Protein AF-0000000083112635 (afdb_homodimer)

Sequence (462 aa):
VWRSMRDAGSCRDILAALVVLAGLAACGSGNEIIEGPKNVTVLKGSEAHFNCTISRGWKLIMWALKGTVVLSITPTEPIITNNRFTSASYEEGGNFISEMIIHDVQLNDTGQIKCSLQNSDRDGSAFLSVQVMGQLFIPEGSLVVMEDKPCNVTCRALGWTPLPRLSWEIGVPVSHSSYYSVLEPEDLQSAVSVLALTPQGNGTVTCVAEMKGLHVHESVTVNLTVVQPPLVWRSMRDAGSCRDILAALVVLAGLAACGSGNEIIEGPKNVTVLKGSEAHFNCTISRGWKLIMWALKGTVVLSITPTEPIITNNRFTSASYEEGGNFISEMIIHDVQLNDTGQIKCSLQNSDRDGSAFLSVQVMGQLFIPEGSLVVMEDKPCNVTCRALGWTPLPRLSWEIGVPVSHSSYYSVLEPEDLQSAVSVLALTPQGNGTVTCVAEMKGLHVHESVTVNLTVVQPPL

Nearest PDB structures (foldseek):
  4hh8-assembly1_A  TM=6.388E-01  e=1.814E-10  Bos taurus
  4f80-assembly1_A-2  TM=5.521E-01  e=1.653E-11  Homo sapiens
  4f9l-assembly1_B  TM=5.528E-01  e=4.171E-11  Homo sapiens
  2edn-assembly1_A  TM=7.024E-01  e=5.332E-06  Homo sapiens
  4uid-assembly1_A  TM=3.226E-01  e=3.932E-04  Geobacillus stearothermophilus

Secondary structure (DSSP, 8-state):
------TT------------------------EEE----EEEETTS-EEEEEEE-TT---EEEEETTEEEEEE-SS-EEESSTTEEEEEEEETTEEEEEEEE-S--GGG-EEEEEEETT-S-EEEEEEEEEB--EEE-TTSEEEEETTS-EEEEEEEES-BSPPEEEEEEES-EEEEEEEEEE-TT-TTEEEEEEEEEE-S-EEEEEEEE-TTSS-EEEEEEEEEEEPPP-/--------------------------------EEE----EEEETTS-EEEEEEE-TT---EEEEETTEEEEEE-SS-EEESSTTEEEEEEEETTEEEEEEEE-S--GGG-EEEEEEETT-S-EEEEEEEEEB--EEE-SSSEEEEETTS-EEEEEEEES-BSPPEEEEEEES-EEEEEEEEEE-TT-TTEEEEEEEEEE-S-EEEEEEEE-TTSS-EEEEEEEEEEEPPP-

Solvent-accessible surface area (backbone atoms only — not comparable to full-atom values): 25754 Å² total; per-residue (Å²): 135,88,88,66,87,77,75,74,68,87,77,82,79,75,74,74,73,72,70,71,72,68,74,69,62,76,67,65,83,60,44,44,76,75,41,52,32,60,68,43,76,41,51,53,57,37,67,46,74,37,45,33,32,28,42,60,83,58,66,37,40,39,33,22,53,69,83,23,35,47,36,35,37,40,87,86,49,71,50,71,82,42,90,46,42,44,76,50,75,48,78,56,98,78,25,37,32,46,30,43,36,34,46,60,35,44,65,86,63,44,36,43,34,35,43,36,36,60,71,32,88,61,68,23,57,29,39,38,42,46,30,38,84,49,47,71,46,48,86,68,64,58,43,79,43,47,46,75,36,78,46,76,47,57,36,36,37,41,62,21,36,70,70,54,53,76,48,76,48,76,57,37,52,56,85,47,74,52,70,52,73,45,73,36,89,90,36,89,34,26,35,37,33,42,36,39,33,21,34,68,39,59,36,36,42,30,42,36,36,34,45,83,96,44,98,52,72,49,73,45,72,33,47,36,43,53,40,76,68,83,130,130,91,79,71,84,69,75,73,70,84,83,74,80,76,75,72,75,71,69,70,75,68,75,69,60,76,66,66,82,60,44,45,76,74,40,51,31,58,68,44,77,41,51,53,57,36,68,47,74,35,46,34,32,27,41,60,82,58,66,37,40,39,33,22,53,70,83,22,34,48,37,36,36,41,87,86,49,72,51,72,83,43,91,46,41,45,77,50,74,48,78,56,98,79,25,38,32,46,28,43,36,35,46,60,35,43,64,84,62,44,36,43,34,35,42,37,37,62,72,32,88,62,68,25,57,28,41,39,42,46,28,38,84,50,48,71,47,47,86,64,68,61,42,80,44,47,46,76,35,78,45,76,47,56,38,38,38,40,60,20,35,70,70,54,54,75,48,74,49,77,55,38,51,57,84,47,75,50,71,51,74,46,74,35,90,92,36,89,33,26,35,37,34,42,35,38,34,22,35,70,40,57,35,36,41,30,42,36,36,35,45,84,96,44,100,49,72,49,72,47,73,33,46,37,43,53,40,76,68,84,128

pLDDT: mean 86.08, std 21.65, range [20.84, 98.81]

Structure (mmCIF, N/CA/C/O backbone):
data_AF-0000000083112635-model_v1
#
loop_
_entity.id
_entity.type
_entity.pdbx_description
1 polymer 'Immunoglobulin superfamily member 5'
#
loop_
_atom_site.group_PDB
_atom_site.id
_atom_site.type_symbol
_atom_site.label_atom_id
_atom_site.label_alt_id
_atom_site.label_comp_id
_atom_site.label_asym_id
_atom_site.label_entity_id
_atom_site.label_seq_id
_atom_site.pdbx_PDB_ins_code
_atom_site.Cartn_x
_atom_site.Cartn_y
_atom_site.Cartn_z
_atom_site.occupancy
_atom_site.B_iso_or_equiv
_atom_site.auth_seq_id
_atom_site.auth_comp_id
_atom_site.auth_asym_id
_atom_site.auth_atom_id
_atom_site.pdbx_PDB_model_num
ATOM 1 N N . VAL A 1 1 ? 33.344 15.242 80.375 1 21.53 1 VAL A N 1
ATOM 2 C CA . VAL A 1 1 ? 32.812 16.219 79.438 1 21.53 1 VAL A CA 1
ATOM 3 C C . VAL A 1 1 ? 31.734 15.562 78.562 1 21.53 1 VAL A C 1
ATOM 5 O O . VAL A 1 1 ? 31.875 14.391 78.188 1 21.53 1 VAL A O 1
ATOM 8 N N . TRP A 1 2 ? 30.609 16.266 78.062 1 21.22 2 TRP A N 1
ATOM 9 C CA . TRP A 1 2 ? 29.219 16.031 77.688 1 21.22 2 TRP A CA 1
ATOM 10 C C . TRP A 1 2 ? 29.125 15.141 76.5 1 21.22 2 TRP A C 1
ATOM 12 O O . TRP A 1 2 ? 30.031 15.148 75.625 1 21.22 2 TRP A O 1
ATOM 22 N N . ARG A 1 3 ? 28.25 14.039 76.562 1 25.81 3 ARG A N 1
ATOM 23 C CA . ARG A 1 3 ? 27.531 12.898 76 1 25.81 3 ARG A CA 1
ATOM 24 C C . ARG A 1 3 ? 26.875 13.25 74.688 1 25.81 3 ARG A C 1
ATOM 26 O O . ARG A 1 3 ? 26.062 12.484 74.125 1 25.81 3 ARG A O 1
ATOM 33 N N . SER A 1 4 ? 27.016 14.695 74.438 1 23 4 SER A N 1
ATOM 34 C CA . SER A 1 4 ? 25.891 15.219 73.688 1 23 4 SER A CA 1
ATOM 35 C C . SER A 1 4 ? 25.688 14.453 72.375 1 23 4 SER A C 1
ATOM 37 O O . SER A 1 4 ? 24.609 13.875 72.125 1 23 4 SER A O 1
ATOM 39 N N . MET A 1 5 ? 25.703 15.188 71.188 1 24.69 5 MET A N 1
ATOM 40 C CA . MET A 1 5 ? 24.734 15.445 70.062 1 24.69 5 MET A CA 1
ATOM 41 C C . MET A 1 5 ? 24.938 14.477 68.938 1 24.69 5 MET A C 1
ATOM 43 O O . MET A 1 5 ? 25.938 14.578 68.188 1 24.69 5 MET A O 1
ATOM 47 N N . ARG A 1 6 ? 24.641 13.156 69.188 1 28.77 6 ARG A N 1
ATOM 48 C CA . ARG A 1 6 ? 24.766 11.938 68.375 1 28.77 6 ARG A CA 1
ATOM 49 C C . ARG A 1 6 ? 24.203 12.141 67 1 28.77 6 ARG A C 1
ATOM 51 O O . ARG A 1 6 ? 24.172 11.203 66.188 1 28.77 6 ARG A O 1
ATOM 58 N N . ASP A 1 7 ? 23.141 13.102 66.875 1 27.47 7 ASP A N 1
ATOM 59 C CA . ASP A 1 7 ? 21.984 12.797 66.062 1 27.47 7 ASP A CA 1
ATOM 60 C C . ASP A 1 7 ? 22.344 12.883 64.562 1 27.47 7 ASP A C 1
ATOM 62 O O . ASP A 1 7 ? 21.469 12.906 63.719 1 27.47 7 ASP A O 1
ATOM 66 N N . ALA A 1 8 ? 23.516 13.383 64.188 1 29.8 8 ALA A N 1
ATOM 67 C CA . ALA A 1 8 ? 23.547 14.047 62.906 1 29.8 8 ALA A CA 1
ATOM 68 C C . ALA A 1 8 ? 23.344 13.039 61.781 1 29.8 8 ALA A C 1
ATOM 70 O O . ALA A 1 8 ? 23.5 13.375 60.594 1 29.8 8 ALA A O 1
ATOM 71 N N . GLY A 1 9 ? 23.484 11.75 62.062 1 26.45 9 GLY A N 1
ATOM 72 C CA . GLY A 1 9 ? 24.094 11.039 60.938 1 26.45 9 GLY A CA 1
ATOM 73 C C . GLY A 1 9 ? 23.297 11.141 59.656 1 26.45 9 GLY A C 1
ATOM 74 O O . GLY A 1 9 ? 23.844 11.414 58.594 1 26.45 9 GLY A O 1
ATOM 75 N N . SER A 1 10 ? 22.125 10.328 59.625 1 28.14 10 SER A N 1
ATOM 76 C CA . SER A 1 10 ? 21.719 9.453 58.531 1 28.14 10 SER A CA 1
ATOM 77 C C . SER A 1 10 ? 20.984 10.227 57.438 1 28.14 10 SER A C 1
ATOM 79 O O . SER A 1 10 ? 19.859 10.68 57.656 1 28.14 10 SER A O 1
ATOM 81 N N . CYS A 1 11 ? 21.547 11.258 56.812 1 30.17 11 CYS A N 1
ATOM 82 C CA . CYS A 1 11 ? 21.047 11.992 55.656 1 30.17 11 CYS A CA 1
ATOM 83 C C . CYS A 1 11 ? 20.328 11.062 54.688 1 30.17 11 CYS A C 1
ATOM 85 O O . CYS A 1 11 ? 20.688 9.883 54.562 1 30.17 11 CYS A O 1
ATOM 87 N N . ARG A 1 12 ? 19.109 11.586 53.969 1 28.84 12 ARG A N 1
ATOM 88 C CA . ARG A 1 12 ? 17.906 11.484 53.156 1 28.84 12 ARG A CA 1
ATOM 89 C C . ARG A 1 12 ? 18.234 10.969 51.75 1 28.84 12 ARG A C 1
ATOM 91 O O . ARG A 1 12 ? 18.875 11.672 50.938 1 28.84 12 ARG A O 1
ATOM 98 N N . ASP A 1 13 ? 18.875 9.797 51.562 1 28.75 13 ASP A N 1
ATOM 99 C CA . ASP A 1 13 ? 18.953 9.062 50.312 1 28.75 13 ASP A CA 1
ATOM 100 C C . ASP A 1 13 ? 17.625 9.102 49.562 1 28.75 13 ASP A C 1
ATOM 102 O O . ASP A 1 13 ? 16.641 8.508 50 1 28.75 13 ASP A O 1
ATOM 106 N N . ILE A 1 14 ? 17.172 10.32 49.125 1 29.95 14 ILE A N 1
ATOM 107 C CA . ILE A 1 14 ? 16.016 10.539 48.25 1 29.95 14 ILE A CA 1
ATOM 108 C C . ILE A 1 14 ? 16.016 9.547 47.094 1 29.95 14 ILE A C 1
ATOM 110 O O . ILE A 1 14 ? 16.906 9.57 46.25 1 29.95 14 ILE A O 1
ATOM 114 N N . LEU A 1 15 ? 15.867 8.266 47.344 1 29.06 15 LEU A N 1
ATOM 115 C CA . LEU A 1 15 ? 15.539 7.273 46.344 1 29.06 15 LEU A CA 1
ATOM 116 C C . LEU A 1 15 ? 14.508 7.824 45.344 1 29.06 15 LEU A C 1
ATOM 118 O O . LEU A 1 15 ? 13.383 8.148 45.75 1 29.06 15 LEU A O 1
ATOM 122 N N . ALA A 1 16 ? 14.961 8.672 44.312 1 27.81 16 ALA A N 1
ATOM 123 C CA . ALA A 1 16 ? 14.219 9.109 43.125 1 27.81 16 ALA A CA 1
ATOM 124 C C . ALA A 1 16 ? 13.422 7.957 42.531 1 27.81 16 ALA A C 1
ATOM 126 O O . ALA A 1 16 ? 13.992 6.953 42.094 1 27.81 16 ALA A O 1
ATOM 127 N N . ALA A 1 17 ? 12.297 7.562 43.125 1 31.97 17 ALA A N 1
ATOM 128 C CA . ALA A 1 17 ? 11.305 6.73 42.438 1 31.97 17 ALA A CA 1
ATOM 129 C C . ALA A 1 17 ? 11.117 7.188 41 1 31.97 17 ALA A C 1
ATOM 131 O O . ALA A 1 17 ? 10.594 8.273 40.75 1 31.97 17 ALA A O 1
ATOM 132 N N . LEU A 1 18 ? 12.18 7.082 40.188 1 31.97 18 LEU A N 1
ATOM 133 C CA . LEU A 1 18 ? 11.914 7.25 38.781 1 31.97 18 LEU A CA 1
ATOM 134 C C . LEU A 1 18 ? 10.594 6.582 38.375 1 31.97 18 LEU A C 1
ATOM 136 O O . LEU A 1 18 ? 10.461 5.359 38.469 1 31.97 18 LEU A O 1
ATOM 140 N N . VAL A 1 19 ? 9.5 7.191 38.844 1 31.94 19 VAL A N 1
ATOM 141 C CA . VAL A 1 19 ? 8.219 6.828 38.25 1 31.94 19 VAL A CA 1
ATOM 142 C C . VAL A 1 19 ? 8.398 6.625 36.75 1 31.94 19 VAL A C 1
ATOM 144 O O . VAL A 1 19 ? 8.859 7.523 36.031 1 31.94 19 VAL A O 1
ATOM 147 N N . VAL A 1 20 ? 8.977 5.512 36.344 1 33.69 20 VAL A N 1
ATOM 148 C CA . VAL A 1 20 ? 8.805 5.055 35 1 33.69 20 VAL A CA 1
ATOM 149 C C . VAL A 1 20 ? 7.438 5.477 34.469 1 33.69 20 VAL A C 1
ATOM 151 O O . VAL A 1 20 ? 6.406 5.043 35 1 33.69 20 VAL A O 1
ATOM 154 N N . LEU A 1 21 ? 7.238 6.758 34.219 1 31.56 21 LEU A N 1
ATOM 155 C CA . LEU A 1 21 ? 6.09 7.078 33.375 1 31.56 21 LEU A CA 1
ATOM 156 C C . LEU A 1 21 ? 5.914 6.035 32.281 1 31.56 21 LEU A C 1
ATOM 158 O O . LEU A 1 21 ? 6.785 5.883 31.422 1 31.56 21 LEU A O 1
ATOM 162 N N . ALA A 1 22 ? 5.426 4.863 32.688 1 32.94 22 ALA A N 1
ATOM 163 C CA . ALA A 1 22 ? 4.855 3.963 31.688 1 32.94 22 ALA A CA 1
ATOM 164 C C . ALA A 1 22 ? 4.18 4.746 30.562 1 32.94 22 ALA A C 1
ATOM 166 O O . ALA A 1 22 ? 3.285 5.559 30.828 1 32.94 22 ALA A O 1
ATOM 167 N N . GLY A 1 23 ? 4.984 5.273 29.688 1 32.69 23 GLY A N 1
ATOM 168 C CA . GLY A 1 23 ? 4.336 5.594 28.438 1 32.69 23 GLY A CA 1
ATOM 169 C C . GLY A 1 23 ? 3.154 4.695 28.125 1 32.69 23 GLY A C 1
ATOM 170 O O . GLY A 1 23 ? 3.328 3.576 27.641 1 32.69 23 GLY A O 1
ATOM 171 N N . LEU A 1 24 ? 2.18 4.68 28.984 1 31.66 24 LEU A N 1
ATOM 172 C CA . LEU A 1 24 ? 0.914 4.137 28.5 1 31.66 24 LEU A CA 1
ATOM 173 C C . LEU A 1 24 ? 0.637 4.594 27.078 1 31.66 24 LEU A C 1
ATOM 175 O O . LEU A 1 24 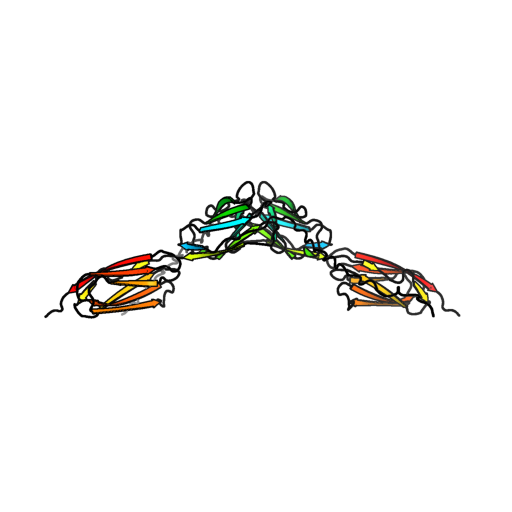? 0.185 5.719 26.859 1 31.66 24 LEU A O 1
ATOM 179 N N . ALA A 1 25 ? 1.482 4.305 26.172 1 36 25 ALA A N 1
ATOM 180 C CA . ALA A 1 25 ? 0.879 4.324 24.844 1 36 25 ALA A CA 1
ATOM 181 C C . ALA A 1 25 ? -0.582 3.887 24.906 1 36 25 ALA A C 1
ATOM 183 O O . ALA A 1 25 ? -0.922 2.92 25.594 1 36 25 ALA A O 1
ATOM 184 N N . ALA A 1 26 ? -1.503 4.707 24.922 1 36.69 26 ALA A N 1
ATOM 185 C CA . ALA A 1 26 ? -2.887 4.34 24.641 1 36.69 26 ALA A CA 1
ATOM 186 C C . ALA A 1 26 ? -2.955 3.053 23.812 1 36.69 26 ALA A C 1
ATOM 188 O O . ALA A 1 26 ? -2.438 2.994 22.703 1 36.69 26 ALA A O 1
ATOM 189 N N . CYS A 1 27 ? -2.684 1.927 24.438 1 39.72 27 CYS A N 1
ATOM 190 C CA . CYS A 1 27 ? -3.244 0.708 23.859 1 39.72 27 CYS A CA 1
ATOM 191 C C . CYS A 1 27 ? -4.539 1.001 23.109 1 39.72 27 CYS A C 1
ATOM 193 O O . CYS A 1 27 ? -5.613 1.055 23.719 1 39.72 27 CYS A O 1
ATOM 195 N N . GLY A 1 28 ? -4.664 2.043 22.484 1 40.94 28 GLY A N 1
ATOM 196 C CA . GLY A 1 28 ? -5.895 1.868 21.734 1 40.94 28 GLY A CA 1
ATOM 197 C C . GLY A 1 28 ? -6.23 0.412 21.469 1 40.94 28 GLY A C 1
ATOM 198 O O . GLY A 1 28 ? -5.383 -0.346 20.984 1 40.94 28 GLY A O 1
ATOM 199 N N . SER A 1 29 ? -6.863 -0.301 22.344 1 50.62 29 SER A N 1
ATOM 200 C CA . SER A 1 29 ? -7.484 -1.614 22.203 1 50.62 29 SER A CA 1
ATOM 201 C C . SER A 1 29 ? -7.809 -1.921 20.75 1 50.62 29 SER A C 1
ATOM 203 O O . SER A 1 29 ? -8.977 -2.035 20.375 1 50.62 29 SER A O 1
ATOM 205 N N . GLY A 1 30 ? -7.207 -1.184 19.797 1 59.53 30 GLY A N 1
ATOM 206 C CA . GLY A 1 30 ? -7.609 -1.461 18.422 1 59.53 30 GLY A CA 1
ATOM 207 C C . GLY A 1 30 ? -7.336 -2.891 18 1 59.53 30 GLY A C 1
ATOM 208 O O . GLY A 1 30 ? -6.625 -3.623 18.688 1 59.53 30 GLY A O 1
ATOM 209 N N . ASN A 1 31 ? -8.164 -3.455 17.188 1 81.69 31 ASN A N 1
ATOM 210 C CA . ASN A 1 31 ? -8.031 -4.75 16.516 1 81.69 31 ASN A CA 1
ATOM 211 C C . ASN A 1 31 ? -6.633 -4.938 15.938 1 81.69 31 ASN A C 1
ATOM 213 O O . ASN A 1 31 ? -6 -3.969 15.508 1 81.69 31 ASN A O 1
ATOM 217 N N . GLU A 1 32 ? -6.07 -6.039 16.359 1 90.12 32 GLU A N 1
ATOM 218 C CA . GLU A 1 32 ? -4.723 -6.324 15.867 1 90.12 32 GLU A CA 1
ATOM 219 C C . GLU A 1 32 ? -4.656 -7.691 15.195 1 90.12 32 GLU A C 1
ATOM 221 O O . GLU A 1 32 ? -5.457 -8.578 15.5 1 90.12 32 GLU A O 1
ATOM 226 N N . ILE A 1 33 ? -3.719 -7.789 14.359 1 95.56 33 ILE A N 1
ATOM 227 C CA . ILE A 1 33 ? -3.393 -9.078 13.75 1 95.56 33 ILE A CA 1
ATOM 228 C C . ILE A 1 33 ? -2.494 -9.875 14.688 1 95.56 33 ILE A C 1
ATOM 230 O O . ILE A 1 33 ? -1.391 -9.445 15.023 1 95.56 33 ILE A O 1
ATOM 234 N N . ILE A 1 34 ? -3.006 -10.914 15.094 1 95.12 34 ILE A N 1
ATOM 235 C CA . ILE A 1 34 ? -2.297 -11.781 16.031 1 95.12 34 ILE A CA 1
ATOM 236 C C . ILE A 1 34 ? -1.338 -12.688 15.273 1 95.12 34 ILE A C 1
ATOM 238 O O . ILE A 1 34 ? -0.178 -12.844 15.664 1 95.12 34 ILE A O 1
ATOM 242 N N . GLU A 1 35 ? -1.78 -13.328 14.25 1 95.88 35 GLU A N 1
ATOM 243 C CA . GLU A 1 35 ? -0.975 -14.188 13.391 1 95.88 35 GLU A CA 1
ATOM 244 C C . GLU A 1 35 ? -1.283 -13.945 11.914 1 95.88 35 GLU A C 1
ATOM 246 O O . GLU A 1 35 ? -2.445 -13.961 11.508 1 95.88 35 GLU A O 1
ATOM 251 N N . GLY A 1 36 ? -0.264 -13.766 11.148 1 97.94 36 GLY A N 1
ATOM 252 C CA . GLY A 1 36 ? -0.426 -13.523 9.727 1 97.94 36 GLY A CA 1
ATOM 253 C C . GLY A 1 36 ? -0.444 -14.805 8.906 1 97.94 36 GLY A C 1
ATOM 254 O O . GLY A 1 36 ? -0.288 -15.898 9.445 1 97.94 36 GLY A O 1
ATOM 255 N N . PRO A 1 37 ? -0.701 -14.648 7.613 1 98.75 37 PRO A N 1
ATOM 256 C CA . PRO A 1 37 ? -0.705 -15.812 6.723 1 98.75 37 PRO A CA 1
ATOM 257 C C . PRO A 1 37 ? 0.688 -16.406 6.523 1 98.75 37 PRO A C 1
ATOM 259 O O . PRO A 1 37 ? 1.688 -15.781 6.891 1 98.75 37 PRO A O 1
ATOM 262 N N . LYS A 1 38 ? 0.683 -17.594 5.969 1 98.56 38 LYS A N 1
ATOM 263 C CA . LYS A 1 38 ? 1.938 -18.297 5.684 1 98.56 38 LYS A CA 1
ATOM 264 C C . LYS A 1 38 ? 2.137 -18.469 4.184 1 98.56 38 LYS A C 1
ATOM 266 O O . LYS A 1 38 ? 1.168 -18.484 3.422 1 98.56 38 LYS A O 1
ATOM 271 N N . ASN A 1 39 ? 3.375 -18.641 3.867 1 98.44 39 ASN A N 1
ATOM 272 C CA . ASN A 1 39 ? 3.688 -18.875 2.461 1 98.44 39 ASN A CA 1
ATOM 273 C C . ASN A 1 39 ? 3.045 -20.156 1.954 1 98.44 39 ASN A C 1
ATOM 275 O O . ASN A 1 39 ? 2.943 -21.141 2.693 1 98.44 39 ASN A O 1
ATOM 279 N N . VAL A 1 40 ? 2.631 -20.109 0.706 1 97.75 40 VAL A N 1
ATOM 280 C CA . VAL A 1 40 ? 1.994 -21.281 0.099 1 97.75 40 VAL A CA 1
ATOM 281 C C . VAL A 1 40 ? 2.539 -21.484 -1.312 1 97.75 40 VAL A C 1
ATOM 283 O O . VAL A 1 40 ? 2.719 -20.531 -2.064 1 97.75 40 VAL A O 1
ATOM 286 N N . THR A 1 41 ? 2.818 -22.703 -1.62 1 96.5 41 THR A N 1
ATOM 287 C CA . THR A 1 41 ? 3.166 -23.125 -2.977 1 96.5 41 THR A CA 1
ATOM 288 C C . THR A 1 41 ? 2.127 -24.094 -3.529 1 96.5 41 THR A C 1
ATOM 290 O O . THR A 1 41 ? 1.841 -25.125 -2.912 1 96.5 41 THR A O 1
ATOM 293 N N . VAL A 1 42 ? 1.587 -23.75 -4.688 1 96.69 42 VAL A N 1
ATOM 294 C CA . VAL A 1 42 ? 0.543 -24.609 -5.246 1 96.69 42 VAL A CA 1
ATOM 295 C C . VAL A 1 42 ? 0.742 -24.734 -6.754 1 96.69 42 VAL A C 1
ATOM 297 O O . VAL A 1 42 ? 1.526 -24 -7.355 1 96.69 42 VAL A O 1
ATOM 300 N N . LEU A 1 43 ? 0.009 -25.766 -7.316 1 95.81 43 LEU A N 1
ATOM 301 C CA . LEU A 1 43 ? 0.022 -25.969 -8.758 1 95.81 43 LEU A CA 1
ATOM 302 C C . LEU A 1 43 ? -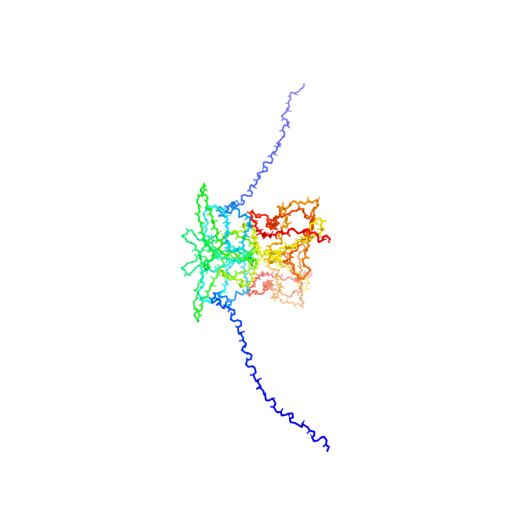1.009 -25.078 -9.445 1 95.81 43 LEU A C 1
ATOM 304 O O . LEU A 1 43 ? -2.088 -24.844 -8.898 1 95.81 43 LEU A O 1
ATOM 308 N N . LYS A 1 44 ? -0.648 -24.703 -10.586 1 96.44 44 LYS A N 1
ATOM 309 C CA . LYS A 1 44 ? -1.613 -23.984 -11.406 1 96.44 44 LYS A CA 1
ATOM 310 C C . LYS A 1 44 ? -2.945 -24.719 -11.477 1 96.44 44 LYS A C 1
ATOM 312 O O . LYS A 1 44 ? -2.975 -25.938 -11.656 1 96.44 44 LYS A O 1
ATOM 317 N N . GLY A 1 45 ? -3.99 -23.938 -11.32 1 97.12 45 GLY A N 1
ATOM 318 C CA . GLY A 1 45 ? -5.324 -24.516 -11.422 1 97.12 45 GLY A CA 1
ATOM 319 C C . GLY A 1 45 ? -5.891 -24.953 -10.086 1 97.12 45 GLY A C 1
ATOM 320 O O . GLY A 1 45 ? -7.098 -25.172 -9.961 1 97.12 45 GLY A O 1
ATOM 321 N N . SER A 1 46 ? -5.043 -25.078 -9.094 1 96.44 46 SER A N 1
ATOM 322 C CA . SER A 1 46 ? -5.484 -25.516 -7.77 1 96.44 46 SER A CA 1
ATOM 323 C C . SER A 1 46 ? -5.98 -24.344 -6.938 1 96.44 46 SER A C 1
ATOM 325 O O . SER A 1 46 ? -6.141 -23.234 -7.449 1 96.44 46 SER A O 1
ATOM 327 N N . GLU A 1 47 ? -6.316 -24.625 -5.66 1 98.25 47 GLU A N 1
ATOM 328 C CA . GLU A 1 47 ? -6.727 -23.594 -4.711 1 98.25 47 GLU A CA 1
ATOM 329 C C . GLU A 1 47 ? -5.598 -23.266 -3.742 1 98.25 47 GLU A C 1
ATOM 331 O O . GLU A 1 47 ? -4.766 -24.109 -3.426 1 98.25 47 GLU A O 1
ATOM 336 N N . ALA A 1 48 ? -5.574 -22.078 -3.395 1 98.62 48 ALA A N 1
ATOM 337 C CA . ALA A 1 48 ? -4.656 -21.641 -2.346 1 98.62 48 ALA A CA 1
ATOM 338 C C . ALA A 1 48 ? -5.422 -21.062 -1.152 1 98.62 48 ALA A C 1
ATOM 340 O O . ALA A 1 48 ? -6.414 -20.359 -1.325 1 98.62 48 ALA A O 1
ATOM 341 N N . HIS A 1 49 ? -4.957 -21.312 0.046 1 98.56 49 HIS A N 1
ATOM 342 C CA . HIS A 1 49 ? -5.617 -20.922 1.283 1 98.56 49 HIS A CA 1
ATOM 343 C C . HIS A 1 49 ? -4.691 -20.078 2.154 1 98.56 49 HIS A C 1
ATOM 345 O O . HIS A 1 49 ? -3.529 -20.438 2.359 1 98.56 49 HIS A O 1
ATOM 351 N N . PHE A 1 50 ? -5.188 -19.047 2.664 1 98.81 50 PHE A N 1
ATOM 352 C CA . PHE A 1 50 ? -4.434 -18.188 3.564 1 98.81 50 PHE A CA 1
ATOM 353 C C . PHE A 1 50 ? -5.262 -17.828 4.789 1 98.81 50 PHE A C 1
ATOM 355 O O . PHE A 1 50 ? -6.445 -17.5 4.672 1 98.81 50 PHE A O 1
ATOM 362 N N . ASN A 1 51 ? -4.594 -17.812 5.969 1 98.31 51 ASN A N 1
ATOM 363 C CA . ASN A 1 51 ? -5.285 -17.516 7.215 1 98.31 51 ASN A CA 1
ATOM 364 C C . ASN A 1 51 ? -4.656 -16.328 7.934 1 98.31 51 ASN A C 1
ATOM 366 O O . ASN A 1 51 ? -3.43 -16.203 7.969 1 98.31 51 ASN A O 1
ATOM 370 N N . CYS A 1 52 ? -5.484 -15.57 8.492 1 97.94 52 CYS A N 1
ATOM 371 C CA . CYS A 1 52 ? -5.098 -14.453 9.336 1 97.94 52 CYS A CA 1
ATOM 372 C C . CYS A 1 52 ? -5.898 -14.445 10.633 1 97.94 52 CYS A C 1
ATOM 374 O O . CYS A 1 52 ? -7.133 -14.445 10.609 1 97.94 52 CYS A O 1
ATOM 376 N N . THR A 1 53 ? -5.258 -14.469 11.766 1 97.19 53 THR A N 1
ATOM 377 C CA . THR A 1 53 ? -5.914 -14.445 13.07 1 97.19 53 THR A CA 1
ATOM 378 C C . THR A 1 53 ? -5.977 -13.023 13.617 1 97.19 53 THR A C 1
ATOM 380 O O . THR A 1 53 ? -4.945 -12.359 13.75 1 97.19 53 THR A O 1
ATOM 383 N N . ILE A 1 54 ? -7.152 -12.641 13.953 1 96.06 54 ILE A N 1
ATOM 384 C CA . ILE A 1 54 ? -7.387 -11.242 14.312 1 96.06 54 ILE A CA 1
ATOM 385 C C . ILE A 1 54 ? -8.102 -11.172 15.656 1 96.06 54 ILE A C 1
ATOM 387 O O . ILE A 1 54 ? -9 -11.969 15.938 1 96.06 54 ILE A O 1
ATOM 391 N N . SER A 1 55 ? -7.676 -10.266 16.391 1 93.44 55 SER A N 1
ATOM 392 C CA . SER A 1 55 ? -8.352 -10.055 17.656 1 93.44 55 SER A CA 1
ATOM 393 C C . SER A 1 55 ? -9.742 -9.461 17.453 1 93.44 55 SER A C 1
ATOM 395 O O . SER A 1 55 ? -10.086 -9.039 16.344 1 93.44 55 SER A O 1
ATOM 397 N N . ARG A 1 56 ? -10.477 -9.406 18.484 1 89.5 56 ARG A N 1
ATOM 398 C CA . ARG A 1 56 ? -11.844 -8.906 18.406 1 89.5 56 ARG A CA 1
ATOM 399 C C . ARG A 1 56 ? -11.859 -7.398 18.156 1 89.5 56 ARG A C 1
ATOM 401 O O . ARG A 1 56 ? -10.836 -6.727 18.297 1 89.5 56 ARG A O 1
ATOM 408 N N . GLY A 1 57 ? -13.055 -6.883 17.672 1 91.06 57 GLY A N 1
ATOM 409 C CA . GLY A 1 57 ? -13.266 -5.449 17.547 1 91.06 57 GLY A CA 1
ATOM 410 C C . GLY A 1 57 ? -12.953 -4.918 16.156 1 91.06 57 GLY A C 1
ATOM 411 O O . GLY A 1 57 ? -13.008 -3.711 15.922 1 91.06 57 GLY A O 1
ATOM 412 N N . TRP A 1 58 ? -12.578 -5.828 15.297 1 93.44 58 TRP A N 1
ATOM 413 C CA . TRP A 1 58 ? -12.266 -5.406 13.938 1 93.44 58 TRP A CA 1
ATOM 414 C C . TRP A 1 58 ? -13.539 -5.008 13.188 1 93.44 58 TRP A C 1
ATOM 416 O O . TRP A 1 58 ? -14.633 -5.48 13.516 1 93.44 58 TRP A O 1
ATOM 426 N N . LYS A 1 59 ? -13.336 -4.102 12.172 1 96.12 59 LYS A N 1
ATOM 427 C CA . LYS A 1 59 ? -14.5 -3.684 11.398 1 96.12 59 LYS A CA 1
ATOM 428 C C . LYS A 1 59 ? -14.32 -4.012 9.914 1 96.12 59 LYS A C 1
ATOM 430 O O . LYS A 1 59 ? -15.305 -4.125 9.18 1 96.12 59 LYS A O 1
ATOM 435 N N . LEU A 1 60 ? -13.047 -4.094 9.539 1 97.75 60 LEU A N 1
ATOM 436 C CA . LEU A 1 60 ? -12.789 -4.422 8.141 1 97.75 60 LEU A CA 1
ATOM 437 C C . LEU A 1 60 ? -11.453 -5.145 7.992 1 97.75 60 LEU A C 1
ATOM 439 O O . LEU A 1 60 ? -10.414 -4.633 8.422 1 97.75 60 LEU A O 1
ATOM 443 N N . ILE A 1 61 ? -11.492 -6.277 7.434 1 97.94 61 ILE A N 1
ATOM 444 C CA . ILE A 1 61 ? -10.305 -7.031 7.047 1 97.94 61 ILE A CA 1
ATOM 445 C C . ILE A 1 61 ? -10.109 -6.938 5.535 1 97.94 61 ILE A C 1
ATOM 447 O O . ILE A 1 61 ? -11.055 -7.102 4.766 1 97.94 61 ILE A O 1
ATOM 451 N N . MET A 1 62 ? -8.891 -6.676 5.141 1 98.62 62 MET A N 1
ATOM 452 C CA . MET A 1 62 ? -8.602 -6.551 3.715 1 98.62 62 MET A CA 1
ATOM 453 C C . MET A 1 62 ? -7.52 -7.535 3.291 1 98.62 62 MET A C 1
ATOM 455 O O . MET A 1 62 ? -6.457 -7.602 3.914 1 98.62 62 MET A O 1
ATOM 459 N N . TRP A 1 63 ? -7.801 -8.297 2.281 1 98.69 63 TRP A N 1
ATOM 460 C CA . TRP A 1 63 ? -6.82 -9.18 1.655 1 98.69 63 TRP A CA 1
ATOM 461 C C . TRP A 1 63 ? -6.34 -8.602 0.328 1 98.69 63 TRP A C 1
ATOM 463 O O . TRP A 1 63 ? -7.145 -8.289 -0.549 1 98.69 63 TRP A O 1
ATOM 473 N N . ALA A 1 64 ? -5.047 -8.5 0.255 1 98.56 64 ALA A N 1
ATOM 474 C CA . ALA A 1 64 ? -4.477 -7.961 -0.976 1 98.56 64 ALA A CA 1
ATOM 475 C C . ALA A 1 64 ? -3.549 -8.977 -1.643 1 98.56 64 ALA A C 1
ATOM 477 O O . ALA A 1 64 ? -2.826 -9.703 -0.962 1 98.56 64 ALA A O 1
ATOM 478 N N . LEU A 1 65 ? -3.666 -9.031 -2.896 1 98.5 65 LEU A N 1
ATOM 479 C CA . LEU A 1 65 ? -2.744 -9.773 -3.748 1 98.5 65 LEU A CA 1
ATOM 480 C C . LEU A 1 65 ? -1.935 -8.828 -4.629 1 98.5 65 LEU A C 1
ATOM 482 O O . LEU A 1 65 ? -2.502 -8.078 -5.43 1 98.5 65 LEU A O 1
ATOM 486 N N . LYS A 1 66 ? -0.618 -8.852 -4.441 1 97.62 66 LYS A N 1
ATOM 487 C CA . LYS A 1 66 ? 0.29 -7.996 -5.199 1 97.62 66 LYS A CA 1
ATOM 488 C C . LYS A 1 66 ? -0.127 -6.531 -5.102 1 97.62 66 LYS A C 1
ATOM 490 O O . LYS A 1 66 ? -0.176 -5.828 -6.113 1 97.62 66 LYS A O 1
ATOM 495 N N . GLY A 1 67 ? -0.629 -6.203 -3.932 1 96.06 67 GLY A N 1
ATOM 496 C CA . GLY A 1 67 ? -0.889 -4.801 -3.646 1 96.06 67 GLY A CA 1
ATOM 497 C C . GLY A 1 67 ? -2.33 -4.398 -3.893 1 96.06 67 GLY A C 1
ATOM 498 O O . GLY A 1 67 ? -2.758 -3.314 -3.486 1 96.06 67 GLY A O 1
ATOM 499 N N . THR A 1 68 ? -3.088 -5.23 -4.508 1 96.69 68 THR A N 1
ATOM 500 C CA . THR A 1 68 ? -4.488 -4.941 -4.797 1 96.69 68 THR A CA 1
ATOM 501 C C . THR A 1 68 ? -5.406 -5.695 -3.842 1 96.69 68 THR A C 1
ATOM 503 O O . THR A 1 68 ? -5.277 -6.91 -3.676 1 96.69 68 THR A O 1
ATOM 506 N N . VAL A 1 69 ? -6.27 -4.961 -3.291 1 98.19 69 VAL A N 1
ATOM 507 C CA . VAL A 1 69 ? -7.238 -5.621 -2.422 1 98.19 69 VAL A CA 1
ATOM 508 C C . VAL A 1 69 ? -8.227 -6.422 -3.266 1 98.19 69 VAL A C 1
ATOM 510 O O . VAL A 1 69 ? -8.93 -5.863 -4.113 1 98.19 69 VAL A O 1
ATOM 513 N N . VAL A 1 70 ? -8.359 -7.707 -2.961 1 98.31 70 VAL A N 1
ATOM 514 C CA . VAL A 1 70 ? -9.164 -8.578 -3.809 1 98.31 70 VAL A CA 1
ATOM 515 C C . VAL A 1 70 ? -10.359 -9.109 -3.016 1 98.31 70 VAL A C 1
ATOM 517 O O . VAL A 1 70 ? -11.328 -9.594 -3.598 1 98.31 70 VAL A O 1
ATOM 520 N N . LEU A 1 71 ? -10.273 -9 -1.748 1 98.5 71 LEU A N 1
ATOM 521 C CA . LEU A 1 71 ? -11.312 -9.492 -0.847 1 98.5 71 LEU A CA 1
ATOM 522 C C . LEU A 1 71 ? -11.328 -8.695 0.452 1 98.5 71 LEU A C 1
ATOM 524 O O . LEU A 1 71 ? -10.266 -8.383 1.005 1 98.5 71 LEU A O 1
ATOM 528 N N . SER A 1 72 ? -12.477 -8.383 0.875 1 98.56 72 SER A N 1
ATOM 529 C CA . SER A 1 72 ? -12.625 -7.734 2.174 1 98.56 72 SER A CA 1
ATOM 530 C C . SER A 1 72 ? -13.75 -8.375 2.984 1 98.56 72 SER A C 1
ATOM 532 O O . SER A 1 72 ? -14.664 -8.977 2.42 1 98.56 72 SER A O 1
ATOM 534 N N . ILE A 1 73 ? -13.602 -8.242 4.266 1 97.81 73 ILE A N 1
ATOM 535 C CA . ILE A 1 73 ? -14.547 -8.891 5.164 1 97.81 73 ILE A CA 1
ATOM 536 C C . ILE A 1 73 ? -15.023 -7.891 6.219 1 97.81 73 ILE A C 1
ATOM 538 O O . ILE A 1 73 ? -14.219 -7.223 6.859 1 97.81 73 ILE A O 1
ATOM 542 N N . THR A 1 74 ? -16.297 -7.773 6.324 1 96.75 74 THR A N 1
ATOM 543 C CA . THR A 1 74 ? -16.922 -7.074 7.449 1 96.75 74 THR A CA 1
ATOM 544 C C . THR A 1 74 ? -17.438 -8.07 8.484 1 96.75 74 THR A C 1
ATOM 546 O O . THR A 1 74 ? -17.516 -9.266 8.219 1 96.75 74 THR A O 1
ATOM 549 N N . PRO A 1 75 ? -17.781 -7.617 9.688 1 93.56 75 PRO A N 1
ATOM 550 C CA . PRO A 1 75 ? -18.281 -8.547 10.695 1 93.56 75 PRO A CA 1
ATOM 551 C C . PRO A 1 75 ? -19.578 -9.242 10.273 1 93.56 75 PRO A C 1
ATOM 553 O O . PRO A 1 75 ? -19.891 -10.32 10.773 1 93.56 75 PRO A O 1
ATOM 556 N N . THR A 1 76 ? -20.25 -8.719 9.336 1 93.75 76 THR A N 1
ATOM 557 C CA . THR A 1 76 ? -21.547 -9.281 8.969 1 93.75 76 THR A CA 1
ATOM 558 C C . THR A 1 76 ? -21.422 -10.109 7.699 1 93.75 76 THR A C 1
ATOM 560 O O . THR A 1 76 ? -22.078 -11.156 7.574 1 93.75 76 THR A O 1
ATOM 563 N N . GLU A 1 77 ? -20.625 -9.617 6.738 1 94.62 77 GLU A N 1
ATOM 564 C CA . GLU A 1 77 ? -20.531 -10.305 5.453 1 94.62 77 GLU A CA 1
ATOM 565 C C . GLU A 1 77 ? -19.219 -9.969 4.742 1 94.62 77 GLU A C 1
ATOM 567 O O . GLU A 1 77 ? -18.625 -8.914 4.977 1 94.62 77 GLU A O 1
ATOM 572 N N . PRO A 1 78 ? -18.828 -10.898 3.83 1 96.88 78 PRO A N 1
ATOM 573 C CA . PRO A 1 78 ? -17.688 -10.555 2.971 1 96.88 78 PRO A CA 1
ATOM 574 C C . PRO A 1 78 ? -18.078 -9.672 1.791 1 96.88 78 PRO A C 1
ATOM 576 O O . PRO A 1 78 ? -19.25 -9.664 1.387 1 96.88 78 PRO A O 1
ATOM 579 N N . ILE A 1 79 ? -17.141 -8.93 1.345 1 97.12 79 ILE A N 1
ATOM 580 C CA . ILE A 1 79 ? -17.312 -8.141 0.132 1 97.12 79 ILE A CA 1
ATOM 581 C C . ILE A 1 79 ? -16.547 -8.781 -1.021 1 97.12 79 ILE A C 1
ATOM 583 O O . ILE A 1 79 ? -15.344 -8.578 -1.166 1 97.12 79 ILE A O 1
ATOM 587 N N . ILE A 1 80 ? -17.297 -9.445 -1.886 1 95.12 80 ILE A N 1
ATOM 588 C CA . ILE A 1 80 ? -16.719 -10.211 -2.98 1 95.12 80 ILE A CA 1
ATOM 589 C C . ILE A 1 80 ? -16.922 -9.469 -4.301 1 95.12 80 ILE A C 1
ATOM 591 O O . ILE A 1 80 ? -18.062 -9.125 -4.648 1 95.12 80 ILE A O 1
ATOM 595 N N . THR A 1 81 ? -15.867 -9.25 -5.027 1 93.88 81 THR A N 1
ATOM 596 C CA . THR A 1 81 ? -15.961 -8.586 -6.32 1 93.88 81 THR A CA 1
ATOM 597 C C . THR A 1 81 ? -15.578 -9.547 -7.449 1 93.88 81 THR A C 1
ATOM 599 O O . THR A 1 81 ? -15.867 -9.289 -8.617 1 93.88 81 THR A O 1
ATOM 602 N N . ASN A 1 82 ? -14.898 -10.523 -7.164 1 94.25 82 ASN A N 1
ATOM 603 C CA . ASN A 1 82 ? -14.422 -11.578 -8.055 1 94.25 82 ASN A CA 1
ATOM 604 C C . ASN A 1 82 ? -14.602 -12.961 -7.43 1 94.25 82 ASN A C 1
ATOM 606 O O . ASN A 1 82 ? -14.07 -13.234 -6.352 1 94.25 82 ASN A O 1
ATOM 610 N N . ASN A 1 83 ? -15.281 -13.859 -8.133 1 95.56 83 ASN A N 1
ATOM 611 C CA . ASN A 1 83 ? -15.648 -15.156 -7.582 1 95.56 83 ASN A CA 1
ATOM 612 C C . ASN A 1 83 ? -14.43 -16.062 -7.395 1 95.56 83 ASN A C 1
ATOM 614 O O . ASN A 1 83 ? -14.516 -17.094 -6.73 1 95.56 83 ASN A O 1
ATOM 618 N N . ARG A 1 84 ? -13.32 -15.664 -7.883 1 97.62 84 ARG A N 1
ATOM 619 C CA . ARG A 1 84 ? -12.094 -16.438 -7.691 1 97.62 84 ARG A CA 1
ATOM 620 C C . ARG A 1 84 ? -11.594 -16.312 -6.258 1 97.62 84 ARG A C 1
ATOM 622 O O . ARG A 1 84 ? -10.758 -17.10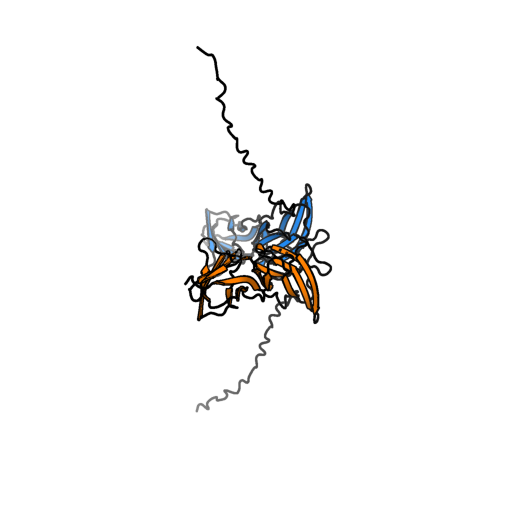9 -5.816 1 97.62 84 ARG A O 1
ATOM 629 N N . PHE A 1 85 ? -12.039 -15.258 -5.602 1 98.44 85 PHE A N 1
ATOM 630 C CA . PHE A 1 85 ? -11.617 -15.023 -4.223 1 98.44 85 PHE A CA 1
ATOM 631 C C . PHE A 1 85 ? -12.789 -15.164 -3.266 1 98.44 85 PHE A C 1
ATOM 633 O O . PHE A 1 85 ? -13.75 -14.391 -3.33 1 98.44 85 PHE A O 1
ATOM 640 N N . THR A 1 86 ? -12.719 -16.109 -2.373 1 98.19 86 THR A N 1
ATOM 641 C CA . THR A 1 86 ? -13.805 -16.328 -1.422 1 98.19 86 THR A CA 1
ATOM 642 C C . THR A 1 86 ? -13.266 -16.375 0.006 1 98.19 86 THR A C 1
ATOM 644 O O . THR A 1 86 ? -12.047 -16.391 0.219 1 98.19 86 THR A O 1
ATOM 647 N N . SER A 1 87 ? -14.195 -16.312 0.926 1 97.5 87 SER A N 1
ATOM 648 C CA . SER A 1 87 ? -13.812 -16.234 2.332 1 97.5 87 SER A CA 1
ATOM 649 C C . SER A 1 87 ? -14.414 -17.375 3.141 1 97.5 87 SER A C 1
ATOM 651 O O . SER A 1 87 ? -15.492 -17.875 2.812 1 97.5 87 SER A O 1
ATOM 653 N N . ALA A 1 88 ? -13.664 -17.828 4.035 1 96.31 88 ALA A N 1
ATOM 654 C CA . ALA A 1 88 ? -14.148 -18.656 5.137 1 96.31 88 ALA A CA 1
ATOM 655 C C . ALA A 1 88 ? -13.695 -18.094 6.484 1 96.31 88 ALA A C 1
ATOM 657 O O . ALA A 1 88 ? -12.711 -17.359 6.559 1 96.31 88 ALA A O 1
ATOM 658 N N . SER A 1 89 ? -14.461 -18.219 7.516 1 93.31 89 SER A N 1
ATOM 659 C CA . SER A 1 89 ? -14.094 -17.688 8.82 1 93.31 89 SER A CA 1
ATOM 660 C C . SER A 1 89 ? -14.352 -18.703 9.93 1 93.31 89 SER A C 1
ATOM 662 O O . SER A 1 89 ? -15.258 -19.531 9.812 1 93.31 89 SER A O 1
ATOM 664 N N . TYR A 1 90 ? -13.461 -18.562 10.867 1 91.62 90 TYR A N 1
ATOM 665 C CA . TYR A 1 90 ? -13.531 -19.438 12.039 1 91.62 90 TYR A CA 1
ATOM 666 C C . TYR A 1 90 ? -13.281 -18.641 13.32 1 91.62 90 TYR A C 1
ATOM 668 O O . TYR A 1 90 ? -12.828 -17.5 13.266 1 91.62 90 TYR A O 1
ATOM 676 N N . GLU A 1 91 ? -13.828 -19.172 14.375 1 90.25 91 GLU A N 1
ATOM 677 C CA . GLU A 1 91 ? -13.492 -18.609 15.68 1 90.25 91 GLU A CA 1
ATOM 678 C C . GLU A 1 91 ? -12.68 -19.594 16.516 1 90.25 91 GLU A C 1
ATOM 680 O O . GLU A 1 91 ? -12.984 -20.781 16.547 1 90.25 91 GLU A O 1
ATOM 685 N N . GLU A 1 92 ? -11.562 -19.125 17.047 1 86.12 92 GLU A N 1
ATOM 686 C CA . GLU A 1 92 ? -10.711 -19.922 17.922 1 86.12 92 GLU A CA 1
ATOM 687 C C . GLU A 1 92 ? -10.242 -19.125 19.125 1 86.12 92 GLU A C 1
ATOM 689 O O . GLU A 1 92 ? -9.555 -18.109 18.984 1 86.12 92 GLU A O 1
ATOM 694 N N . GLY A 1 93 ? -10.531 -19.609 20.375 1 86 93 GLY A N 1
ATOM 695 C CA . GLY A 1 93 ? -10.062 -18.953 21.594 1 86 93 GLY A CA 1
ATOM 696 C C . GLY A 1 93 ? -10.477 -17.5 21.688 1 86 93 GLY A C 1
ATOM 697 O O . GLY A 1 93 ? -9.695 -16.656 22.125 1 86 93 GLY A O 1
ATOM 698 N N . GLY A 1 94 ? -11.594 -17.031 21.078 1 86.44 94 GLY A N 1
ATOM 699 C CA . GLY A 1 94 ? -12.07 -15.664 21.141 1 86.44 94 GLY A CA 1
ATOM 700 C C . GLY A 1 94 ? -11.594 -14.805 20 1 86.44 94 GLY A C 1
ATOM 701 O O . GLY A 1 94 ? -12.016 -13.656 19.844 1 86.44 94 GLY A O 1
ATOM 702 N N . ASN A 1 95 ? -10.617 -15.477 19.297 1 91.31 95 ASN A N 1
ATOM 703 C CA . ASN A 1 95 ? -10.094 -14.75 18.156 1 91.31 95 ASN A CA 1
ATOM 704 C C . ASN A 1 95 ? -10.82 -15.125 16.859 1 91.31 95 ASN A C 1
ATOM 706 O O . ASN A 1 95 ? -11.477 -16.172 16.797 1 91.31 95 ASN A O 1
ATOM 710 N N . PHE A 1 96 ? -10.727 -14.266 15.953 1 94.88 96 PHE A N 1
ATOM 711 C CA . PHE A 1 96 ? -11.344 -14.484 14.648 1 94.88 96 PHE A CA 1
ATOM 712 C C . PHE A 1 96 ? -10.297 -14.875 13.609 1 94.88 96 PHE A C 1
ATOM 714 O O . PHE A 1 96 ? -9.266 -14.211 13.484 1 94.88 96 PHE A O 1
ATOM 721 N N . ILE A 1 97 ? -10.578 -15.914 12.93 1 97.12 97 ILE A N 1
ATOM 722 C CA . ILE A 1 97 ? -9.68 -16.344 11.867 1 97.12 97 ILE A CA 1
ATOM 723 C C . ILE A 1 97 ? -10.32 -16.078 10.508 1 97.12 97 ILE A C 1
ATOM 725 O O . ILE A 1 97 ? -11.367 -16.656 10.18 1 97.12 97 ILE A O 1
ATOM 729 N N . SER A 1 98 ? -9.727 -15.234 9.773 1 97.75 98 SER A N 1
ATOM 730 C CA . SER A 1 98 ? -10.156 -14.969 8.406 1 97.75 98 SER A CA 1
ATOM 731 C C . SER A 1 98 ? -9.367 -15.805 7.402 1 97.75 98 SER A C 1
ATOM 733 O O . SER A 1 98 ? -8.141 -15.727 7.359 1 97.75 98 SER A O 1
ATOM 735 N N . GLU A 1 99 ? -10.117 -16.562 6.594 1 98.25 99 GLU A N 1
ATOM 736 C CA . GLU A 1 99 ? -9.477 -17.359 5.559 1 98.25 99 GLU A CA 1
ATOM 737 C C . GLU A 1 99 ? -9.836 -16.844 4.164 1 98.25 99 GLU A C 1
ATOM 739 O O . GLU A 1 99 ? -11.016 -16.688 3.846 1 98.25 99 GLU A O 1
ATOM 744 N N . MET A 1 100 ? -8.883 -16.625 3.395 1 98.75 100 MET A N 1
ATOM 745 C CA . MET A 1 100 ? -9.109 -16.359 1.977 1 98.75 100 MET A CA 1
ATOM 746 C C . MET A 1 100 ? -8.758 -17.578 1.13 1 98.75 100 MET A C 1
ATOM 748 O O . MET A 1 100 ? -7.699 -18.172 1.312 1 98.75 100 MET A O 1
ATOM 752 N N . ILE A 1 101 ? -9.602 -17.875 0.222 1 98.75 101 ILE A N 1
ATOM 753 C CA . ILE A 1 101 ? -9.391 -18.969 -0.715 1 98.75 101 ILE A CA 1
ATOM 754 C C . ILE A 1 101 ? -9.305 -18.422 -2.139 1 98.75 101 ILE A C 1
ATOM 756 O O . ILE A 1 101 ? -10.219 -17.75 -2.609 1 98.75 101 ILE A O 1
ATOM 760 N N . ILE A 1 102 ? -8.234 -18.719 -2.766 1 98.75 102 ILE A N 1
ATOM 761 C CA . ILE A 1 102 ? -8.078 -18.375 -4.172 1 98.75 102 ILE A CA 1
ATOM 762 C C . ILE A 1 102 ? -8.328 -19.609 -5.043 1 98.75 102 ILE A C 1
ATOM 764 O O . ILE A 1 102 ? -7.637 -20.609 -4.918 1 98.75 102 ILE A O 1
ATOM 768 N N . HIS A 1 103 ? -9.266 -19.422 -5.875 1 98.56 103 HIS A N 1
ATOM 769 C CA . HIS A 1 103 ? -9.617 -20.531 -6.754 1 98.56 103 HIS A CA 1
ATOM 770 C C . HIS A 1 103 ? -8.906 -20.422 -8.102 1 98.56 103 HIS A C 1
ATOM 772 O O . HIS A 1 103 ? -8.602 -19.312 -8.547 1 98.56 103 HIS A O 1
ATOM 778 N N . ASP A 1 104 ? -8.68 -21.625 -8.734 1 98.19 104 ASP A N 1
ATOM 779 C CA . ASP A 1 104 ? -8.086 -21.672 -10.07 1 98.19 104 ASP A CA 1
ATOM 780 C C . ASP A 1 104 ? -6.863 -20.75 -10.156 1 98.19 104 ASP A C 1
ATOM 782 O O . ASP A 1 104 ? -6.809 -19.875 -11.016 1 98.19 104 ASP A O 1
ATOM 786 N N . VAL A 1 105 ? -5.953 -21.031 -9.305 1 98.25 105 VAL A N 1
ATOM 787 C CA . VAL A 1 105 ? -4.754 -20.203 -9.211 1 98.25 105 VAL A CA 1
ATOM 788 C C . VAL A 1 105 ? -4.004 -20.219 -10.539 1 98.25 105 VAL A C 1
ATOM 790 O O . VAL A 1 105 ? -3.873 -21.266 -11.172 1 98.25 105 VAL A O 1
ATOM 793 N N . GLN A 1 106 ? -3.514 -19.047 -10.953 1 97.88 106 GLN A N 1
ATOM 794 C CA . GLN A 1 106 ? -2.754 -18.891 -12.188 1 97.88 106 GLN A CA 1
ATOM 795 C C . GLN A 1 106 ? -1.326 -18.422 -11.906 1 97.88 106 GLN A C 1
ATOM 797 O O . GLN A 1 106 ? -1.047 -17.875 -10.836 1 97.88 106 GLN A O 1
ATOM 802 N N . LEU A 1 107 ? -0.456 -18.672 -12.875 1 97.19 107 LEU A N 1
ATOM 803 C CA . LEU A 1 107 ? 0.943 -18.297 -12.711 1 97.19 107 LEU A CA 1
ATOM 804 C C . LEU A 1 107 ? 1.07 -16.812 -12.375 1 97.19 107 LEU A C 1
ATOM 806 O O . LEU A 1 107 ? 1.921 -16.422 -11.57 1 97.19 107 LEU A O 1
ATOM 810 N N . ASN A 1 108 ? 0.207 -16.016 -12.961 1 97.38 108 ASN A N 1
ATOM 811 C CA . ASN A 1 108 ? 0.257 -14.57 -12.773 1 97.38 108 ASN A CA 1
ATOM 812 C C . ASN A 1 108 ? -0.196 -14.18 -11.367 1 97.38 108 ASN A C 1
ATOM 814 O O . ASN A 1 108 ? -0.019 -13.031 -10.953 1 97.38 108 ASN A O 1
ATOM 818 N N . ASP A 1 109 ? -0.716 -15.125 -10.625 1 98.25 109 ASP A N 1
ATOM 819 C CA . ASP A 1 109 ? -1.112 -14.852 -9.25 1 98.25 109 ASP A CA 1
ATOM 820 C C . ASP A 1 109 ? 0.099 -14.852 -8.32 1 98.25 109 ASP A C 1
ATOM 822 O O . ASP A 1 109 ? 0.001 -14.438 -7.164 1 98.25 109 ASP A O 1
ATOM 826 N N . THR A 1 110 ? 1.17 -15.32 -8.797 1 98.5 110 THR A N 1
ATOM 827 C CA . THR A 1 110 ? 2.367 -15.383 -7.969 1 98.5 110 THR A CA 1
ATOM 828 C C . THR A 1 110 ? 2.709 -14 -7.418 1 98.5 110 THR A C 1
ATOM 830 O O . THR A 1 110 ? 2.809 -13.031 -8.172 1 98.5 110 THR A O 1
ATOM 833 N N . GLY A 1 111 ? 2.891 -14.016 -6.07 1 98.69 111 GLY A N 1
ATOM 834 C CA . GLY A 1 111 ? 3.221 -12.727 -5.484 1 98.69 111 GLY A CA 1
ATOM 835 C C . GLY A 1 111 ? 2.854 -12.633 -4.016 1 98.69 111 GLY A C 1
ATOM 836 O O . GLY A 1 111 ? 2.533 -13.641 -3.381 1 98.69 111 GLY A O 1
ATOM 837 N N . GLN A 1 112 ? 2.9 -11.492 -3.557 1 98.81 112 GLN A N 1
ATOM 838 C CA . GLN A 1 112 ? 2.695 -11.234 -2.135 1 98.81 112 GLN A CA 1
ATOM 839 C C . GLN A 1 112 ? 1.211 -11.242 -1.781 1 98.81 112 GLN A C 1
ATOM 841 O O . GLN A 1 112 ? 0.386 -10.711 -2.527 1 98.81 112 GLN A O 1
ATOM 846 N N . ILE A 1 113 ? 0.958 -11.82 -0.689 1 98.75 113 ILE A N 1
ATOM 847 C CA . ILE A 1 113 ? -0.355 -11.812 -0.053 1 98.75 113 ILE A CA 1
ATOM 848 C C . ILE A 1 113 ? -0.303 -10.984 1.226 1 98.75 113 ILE A C 1
ATOM 850 O O . ILE A 1 113 ? 0.633 -11.109 2.018 1 98.75 113 ILE A O 1
ATOM 854 N N . LYS A 1 114 ? -1.309 -10.172 1.396 1 98.62 114 LYS A N 1
ATOM 855 C CA . LYS A 1 114 ? -1.305 -9.336 2.59 1 98.62 114 LYS A CA 1
ATOM 856 C C . LYS A 1 114 ? -2.682 -9.305 3.244 1 98.62 114 LYS A C 1
ATOM 858 O O . LYS A 1 114 ? -3.699 -9.195 2.557 1 98.62 114 LYS A O 1
ATOM 863 N N . CYS A 1 115 ? -2.721 -9.477 4.52 1 98.5 115 CYS A N 1
ATOM 864 C CA . CYS A 1 115 ? -3.912 -9.234 5.328 1 98.5 115 CYS A CA 1
ATOM 865 C C . CYS A 1 115 ? -3.74 -7.996 6.195 1 98.5 115 CYS A C 1
ATOM 867 O O . CYS A 1 115 ? -2.732 -7.852 6.887 1 98.5 115 CYS A O 1
ATOM 869 N N . SER A 1 116 ? -4.699 -7.086 6.156 1 98.19 116 SER A N 1
ATOM 870 C CA . SER A 1 116 ? -4.613 -5.836 6.906 1 98.19 116 SER A CA 1
ATOM 871 C C . SER A 1 116 ? -5.965 -5.449 7.496 1 98.19 116 SER A C 1
ATOM 873 O O . SER A 1 116 ? -6.992 -6.02 7.125 1 98.19 116 SER A O 1
ATOM 875 N N . LEU A 1 117 ? -5.922 -4.543 8.43 1 97.94 117 LEU A N 1
ATOM 876 C CA . LEU A 1 117 ? -7.121 -4.035 9.094 1 97.94 117 LEU A CA 1
ATOM 877 C C . LEU A 1 117 ? -7.277 -2.537 8.859 1 97.94 117 LEU A C 1
ATOM 879 O O . LEU A 1 117 ? -6.285 -1.811 8.766 1 97.94 117 LEU A O 1
ATOM 883 N N . GLN A 1 118 ? -8.484 -2.152 8.727 1 97.31 118 GLN A N 1
ATOM 884 C CA . GLN A 1 118 ? -8.703 -0.708 8.742 1 97.31 118 GLN A CA 1
ATOM 885 C C . GLN A 1 118 ? -8.289 -0.106 10.078 1 97.31 118 GLN A C 1
ATOM 887 O O . GLN A 1 118 ? -8.594 -0.667 11.133 1 97.31 118 GLN A O 1
ATOM 892 N N . ASN A 1 119 ? -7.602 0.958 9.984 1 95.06 119 ASN A N 1
ATOM 893 C CA . ASN A 1 119 ? -7.156 1.751 11.133 1 95.06 119 ASN A CA 1
ATOM 894 C C . ASN A 1 119 ? -6.047 1.044 11.906 1 95.06 119 ASN A C 1
ATOM 896 O O . ASN A 1 119 ? -5.996 1.121 13.133 1 95.06 119 ASN A O 1
ATOM 900 N N . SER A 1 120 ? -5.328 0.246 11.227 1 94.31 120 SER A N 1
ATOM 901 C CA . SER A 1 120 ? -4.121 -0.383 11.758 1 94.31 120 SER A CA 1
ATOM 902 C C . SER A 1 120 ? -2.973 -0.299 10.758 1 94.31 120 SER A C 1
ATOM 904 O O . SER A 1 120 ? -3.158 -0.546 9.57 1 94.31 120 SER A O 1
ATOM 906 N N . ASP A 1 121 ? -1.865 0.022 11.227 1 91.94 121 ASP A N 1
ATOM 907 C CA . ASP A 1 121 ? -0.707 0.116 10.344 1 91.94 121 ASP A CA 1
ATOM 908 C C . ASP A 1 121 ? 0.059 -1.205 10.305 1 91.94 121 ASP A C 1
ATOM 910 O O . ASP A 1 121 ? 1.06 -1.325 9.594 1 91.94 121 ASP A O 1
ATOM 914 N N . ARG A 1 122 ? -0.427 -2.148 11 1 93.06 122 ARG A N 1
ATOM 915 C CA . ARG A 1 122 ? 0.202 -3.465 11 1 93.06 122 ARG A CA 1
ATOM 916 C C . ARG A 1 122 ? -0.501 -4.406 10.031 1 93.06 122 ARG A C 1
ATOM 918 O O . ARG A 1 122 ? -1.73 -4.406 9.938 1 93.06 122 ARG A O 1
ATOM 925 N N . ASP A 1 123 ? 0.271 -5.164 9.281 1 95.81 123 ASP A N 1
ATOM 926 C CA . ASP A 1 123 ? -0.296 -6.125 8.344 1 95.81 123 ASP A CA 1
ATOM 927 C C . ASP A 1 123 ? 0.435 -7.465 8.422 1 95.81 123 ASP A C 1
ATOM 929 O O . ASP A 1 123 ? 1.509 -7.559 9.016 1 95.81 123 ASP A O 1
ATOM 933 N N . GLY A 1 124 ? -0.214 -8.5 8.031 1 97.69 124 GLY A N 1
ATOM 934 C CA . GLY A 1 124 ? 0.401 -9.797 7.805 1 97.69 124 GLY A CA 1
ATOM 935 C C . GLY A 1 124 ? 0.678 -10.078 6.34 1 97.69 124 GLY A C 1
ATOM 936 O O . GLY A 1 124 ? -0.148 -9.781 5.477 1 97.69 124 GLY A O 1
ATOM 937 N N . SER A 1 125 ? 1.834 -10.711 6.141 1 98.19 125 SER A N 1
ATOM 938 C CA . SER A 1 125 ? 2.186 -10.938 4.742 1 98.19 125 SER A CA 1
ATOM 939 C C . SER A 1 125 ? 2.672 -12.367 4.52 1 98.19 125 SER A C 1
ATOM 941 O O . SER A 1 125 ? 3.164 -13.016 5.449 1 98.19 125 SER A O 1
ATOM 943 N N . ALA A 1 126 ? 2.488 -12.789 3.363 1 98.81 126 ALA A N 1
ATOM 944 C CA . ALA A 1 126 ? 2.967 -14.086 2.877 1 98.81 126 ALA A CA 1
ATOM 945 C C . ALA A 1 126 ? 3.184 -14.055 1.367 1 98.81 126 ALA A C 1
ATOM 947 O O . ALA A 1 126 ? 2.99 -13.023 0.725 1 98.81 126 ALA A O 1
ATOM 948 N N . PHE A 1 127 ? 3.662 -15.188 0.867 1 98.75 127 PHE A N 1
ATOM 949 C CA . PHE A 1 127 ? 3.92 -15.273 -0.566 1 98.75 127 PHE A CA 1
ATOM 950 C C . PHE A 1 127 ? 3.209 -16.469 -1.178 1 98.75 127 PHE A C 1
ATOM 952 O O . PHE A 1 127 ? 3.23 -17.562 -0.611 1 98.75 127 PHE A O 1
ATOM 959 N N . LEU A 1 128 ? 2.58 -16.188 -2.26 1 98.81 128 LEU A N 1
ATOM 960 C CA . LEU A 1 128 ? 1.992 -17.25 -3.062 1 98.81 128 LEU A CA 1
ATOM 961 C C . LEU A 1 128 ? 2.91 -17.641 -4.219 1 98.81 128 LEU A C 1
ATOM 963 O O . LEU A 1 128 ? 3.221 -16.797 -5.07 1 98.81 128 LEU A O 1
ATOM 967 N N . SER A 1 129 ? 3.326 -18.844 -4.246 1 97.5 129 SER A N 1
ATOM 968 C CA . SER A 1 129 ? 4.105 -19.375 -5.355 1 97.5 129 SER A CA 1
ATOM 969 C C . SER A 1 129 ? 3.283 -20.359 -6.18 1 97.5 129 SER A C 1
ATOM 971 O O . SER A 1 129 ? 2.77 -21.344 -5.645 1 97.5 129 SER A O 1
ATOM 973 N N . VAL A 1 130 ? 3.193 -20.078 -7.418 1 97.25 130 VAL A N 1
ATOM 974 C CA . VAL A 1 130 ? 2.438 -20.953 -8.305 1 97.25 130 VAL A CA 1
ATOM 975 C C . VAL A 1 130 ? 3.393 -21.688 -9.25 1 97.25 130 VAL A C 1
ATOM 977 O O . VAL A 1 130 ? 4.246 -21.062 -9.883 1 97.25 130 VAL A O 1
ATOM 980 N N . GLN A 1 131 ? 3.25 -22.953 -9.312 1 95.56 131 GLN A N 1
ATOM 981 C CA . GLN A 1 131 ? 4.074 -23.766 -10.211 1 95.56 131 GLN A CA 1
ATOM 982 C C . GLN A 1 131 ? 3.232 -24.375 -11.328 1 95.56 131 GLN A C 1
ATOM 984 O O . GLN A 1 131 ? 2.021 -24.547 -11.18 1 95.56 131 GLN A O 1
ATOM 989 N N . VAL A 1 132 ? 3.883 -24.641 -12.43 1 94.88 132 VAL A N 1
ATOM 990 C CA . VAL A 1 132 ? 3.201 -25.219 -13.594 1 94.88 132 VAL A CA 1
ATOM 991 C C . VAL A 1 132 ? 3.809 -26.578 -13.938 1 94.88 132 VAL A C 1
ATOM 993 O O . VAL A 1 132 ? 5.023 -26.688 -14.094 1 94.88 132 VAL A O 1
ATOM 996 N N . MET A 1 133 ? 2.947 -27.484 -14.008 1 93.19 133 MET A N 1
ATOM 997 C CA . MET A 1 133 ? 3.367 -28.797 -14.5 1 93.19 133 MET A CA 1
ATOM 998 C C . MET A 1 133 ? 3.242 -28.875 -16.016 1 93.19 133 MET A C 1
ATOM 1000 O O . MET A 1 133 ? 2.154 -28.703 -16.562 1 93.19 133 MET A O 1
ATOM 1004 N N . GLY A 1 134 ? 4.344 -29.125 -16.641 1 93.31 134 GLY A N 1
ATOM 1005 C CA . GLY A 1 134 ? 4.344 -29.234 -18.094 1 93.31 134 GLY A CA 1
ATOM 1006 C C . GLY A 1 134 ? 4.152 -30.656 -18.578 1 93.31 134 GLY A C 1
ATOM 1007 O O . GLY A 1 134 ? 3.449 -31.453 -17.953 1 93.31 134 GLY A O 1
ATOM 1008 N N . GLN A 1 135 ? 4.727 -30.812 -19.797 1 93.06 135 GLN A N 1
ATOM 1009 C CA . GLN A 1 135 ? 4.59 -32.125 -20.438 1 93.06 135 GLN A CA 1
ATOM 1010 C C . GLN A 1 135 ? 5.934 -32.812 -20.516 1 93.06 135 GLN A C 1
ATOM 1012 O O . GLN A 1 135 ? 6.969 -32.188 -20.734 1 93.06 135 GLN A O 1
ATOM 1017 N N . LEU A 1 136 ? 5.82 -34.156 -20.312 1 94.38 136 LEU A N 1
ATOM 1018 C CA . LEU A 1 136 ? 6.969 -35.031 -20.5 1 94.38 136 LEU A CA 1
ATOM 1019 C C . LEU A 1 136 ? 6.773 -35.938 -21.719 1 94.38 136 LEU A C 1
ATOM 1021 O O . LEU A 1 136 ? 5.68 -36.469 -21.938 1 94.38 136 LEU A O 1
ATOM 1025 N N . PHE A 1 137 ? 7.848 -35.938 -22.484 1 93 137 PHE A N 1
ATOM 1026 C CA . PHE A 1 137 ? 7.652 -36.875 -23.594 1 93 137 PHE A CA 1
ATOM 1027 C C . PHE A 1 137 ? 8.992 -37.438 -24.062 1 93 137 PHE A C 1
ATOM 1029 O O . PHE A 1 137 ? 10.031 -36.781 -23.922 1 93 137 PHE A O 1
ATOM 1036 N N . ILE A 1 138 ? 8.969 -38.625 -24.531 1 93.25 138 ILE A N 1
ATOM 1037 C CA . ILE A 1 138 ? 10.055 -39.312 -25.219 1 93.25 138 ILE A CA 1
ATOM 1038 C C . ILE A 1 138 ? 9.742 -39.438 -26.703 1 93.25 138 ILE A C 1
ATOM 1040 O O . ILE A 1 138 ? 8.805 -40.125 -27.109 1 93.25 138 ILE A O 1
ATOM 1044 N N . PRO A 1 139 ? 10.453 -38.688 -27.547 1 85.25 139 PRO A N 1
ATOM 1045 C CA . PRO A 1 139 ? 10.109 -38.594 -28.969 1 85.25 139 PRO A CA 1
ATOM 1046 C C . PRO A 1 139 ? 10.023 -39.969 -29.641 1 85.25 139 PRO A C 1
ATOM 1048 O O . PRO A 1 139 ? 9.172 -40.156 -30.516 1 85.25 139 PRO A O 1
ATOM 1051 N N . GLU A 1 140 ? 10.82 -40.969 -29.438 1 77.88 140 GLU A N 1
ATOM 1052 C CA . GLU A 1 140 ? 10.898 -42.219 -30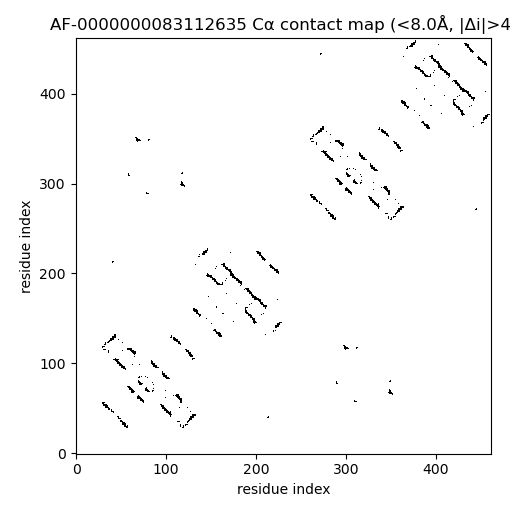.188 1 77.88 140 GLU A CA 1
ATOM 1053 C C . GLU A 1 140 ? 9.867 -43.25 -29.703 1 77.88 140 GLU A C 1
ATOM 1055 O O . GLU A 1 140 ? 9.469 -44.125 -30.453 1 77.88 140 GLU A O 1
ATOM 1060 N N . GLY A 1 141 ? 8.734 -42.969 -29 1 67.81 141 GLY A N 1
ATOM 1061 C CA . GLY A 1 141 ? 7.703 -43.812 -28.453 1 67.81 141 GLY A CA 1
ATOM 1062 C C . GLY A 1 141 ? 8.188 -45.25 -28.188 1 67.81 141 GLY A C 1
ATOM 1063 O O . GLY A 1 141 ? 7.754 -45.875 -27.219 1 67.81 141 GLY A O 1
ATOM 1064 N N . SER A 1 142 ? 8.656 -45.969 -29.078 1 77.12 142 SER A N 1
ATOM 1065 C CA . SER A 1 142 ? 9.297 -47.281 -28.938 1 77.12 142 SER A CA 1
ATOM 1066 C C . SER A 1 142 ? 10.688 -47.281 -29.562 1 77.12 142 SER A C 1
ATOM 1068 O O . SER A 1 142 ? 10.922 -46.625 -30.578 1 77.12 142 SER A O 1
ATOM 1070 N N . LEU A 1 143 ? 11.57 -48.031 -28.797 1 88.44 143 LEU A N 1
ATOM 1071 C CA . LEU A 1 143 ? 12.953 -48.031 -29.266 1 88.44 143 LEU A CA 1
ATOM 1072 C C . LEU A 1 143 ? 13.453 -49.438 -29.484 1 88.44 143 LEU A C 1
ATOM 1074 O O . LEU A 1 143 ? 13.25 -50.344 -28.656 1 88.44 143 LEU A O 1
ATOM 1078 N N . VAL A 1 144 ? 13.883 -49.688 -30.641 1 91.25 144 VAL A N 1
ATOM 1079 C CA . VAL A 1 144 ? 14.578 -50.938 -30.953 1 91.25 144 VAL A CA 1
ATOM 1080 C C . VAL A 1 144 ? 16.094 -50.688 -30.938 1 91.25 144 VAL A C 1
ATOM 1082 O O . VAL A 1 144 ? 16.594 -49.875 -31.703 1 91.25 144 VAL A O 1
ATOM 1085 N N . VAL A 1 145 ? 16.75 -51.469 -30.062 1 92.69 145 VAL A N 1
ATOM 1086 C CA . VAL A 1 145 ? 18.172 -51.219 -29.906 1 92.69 145 VAL A CA 1
ATOM 1087 C C . VAL A 1 145 ? 18.953 -52.5 -30.031 1 92.69 145 VAL A C 1
ATOM 1089 O O . VAL A 1 145 ? 18.375 -53.594 -29.938 1 92.69 145 VAL A O 1
ATOM 1092 N N . MET A 1 146 ? 20.281 -52.406 -30.203 1 94.19 146 MET A N 1
ATOM 1093 C CA . MET A 1 146 ? 21.141 -53.562 -30.344 1 94.19 146 MET A CA 1
ATOM 1094 C C . MET A 1 146 ? 21.672 -54.031 -29 1 94.19 146 MET A C 1
ATOM 1096 O O . MET A 1 146 ? 22.094 -53.188 -28.188 1 94.19 146 MET A O 1
ATOM 1100 N N . GLU A 1 147 ? 21.703 -55.344 -28.891 1 94 147 GLU A N 1
ATOM 1101 C CA . GLU A 1 147 ? 22.219 -55.938 -27.656 1 94 147 GLU A CA 1
ATOM 1102 C C . GLU A 1 147 ? 23.688 -55.594 -27.453 1 94 147 GLU A C 1
ATOM 1104 O O . GLU A 1 147 ? 24.469 -55.625 -28.406 1 94 147 GLU A O 1
ATOM 1109 N N . ASP A 1 148 ? 24.031 -55.219 -26.219 1 94.31 148 ASP A N 1
ATOM 1110 C CA . ASP A 1 148 ? 25.391 -54.969 -25.75 1 94.31 148 ASP A CA 1
ATOM 1111 C C . ASP A 1 148 ? 26.016 -53.781 -26.516 1 94.31 148 ASP A C 1
ATOM 1113 O O . ASP A 1 148 ? 27.25 -53.719 -26.641 1 94.31 148 ASP A O 1
ATOM 1117 N N . LYS A 1 149 ? 25.234 -52.938 -27.172 1 93.5 149 LYS A N 1
ATOM 1118 C CA . LYS A 1 149 ? 25.688 -51.688 -27.781 1 93.5 149 LYS A CA 1
ATOM 1119 C C . LYS A 1 149 ? 25.109 -50.469 -27.047 1 93.5 149 LYS A C 1
ATOM 1121 O O . LYS A 1 149 ? 23.938 -50.469 -26.688 1 93.5 149 LYS A O 1
ATOM 1126 N N . PRO A 1 150 ? 25.984 -49.594 -26.828 1 94.19 150 PRO A N 1
ATOM 1127 C CA . PRO A 1 150 ? 25.469 -48.375 -26.172 1 94.19 150 PRO A CA 1
ATOM 1128 C C . PRO A 1 150 ? 24.391 -47.688 -26.984 1 94.19 150 PRO A C 1
ATOM 1130 O O . PRO A 1 150 ? 24.469 -47.625 -28.219 1 94.19 150 PRO A O 1
ATOM 1133 N N . CYS A 1 151 ? 23.375 -47.156 -26.219 1 93.25 151 CYS A N 1
ATOM 1134 C CA . CYS A 1 151 ? 22.328 -46.344 -26.859 1 93.25 151 CYS A CA 1
ATOM 1135 C C . CYS A 1 151 ? 21.859 -45.219 -25.938 1 93.25 151 CYS A C 1
ATOM 1137 O O . CYS A 1 151 ? 22.219 -45.188 -24.75 1 93.25 151 CYS A O 1
ATOM 1139 N N . ASN A 1 152 ? 21.125 -44.25 -26.578 1 94.19 152 ASN A N 1
ATOM 1140 C CA . ASN A 1 152 ? 20.625 -43.125 -25.812 1 94.19 152 ASN A CA 1
ATOM 1141 C C . ASN A 1 152 ? 19.109 -43.031 -25.891 1 94.19 152 ASN A C 1
ATOM 1143 O O . ASN A 1 152 ? 18.516 -43.25 -26.953 1 94.19 152 ASN A O 1
ATOM 1147 N N . VAL A 1 153 ? 18.547 -42.781 -24.75 1 94.19 153 VAL A N 1
ATOM 1148 C CA . VAL A 1 153 ? 17.141 -42.438 -24.688 1 94.19 153 VAL A CA 1
ATOM 1149 C C . VAL A 1 153 ? 16.969 -41 -24.188 1 94.19 153 VAL A C 1
ATOM 1151 O O . VAL A 1 153 ? 17.531 -40.625 -23.156 1 94.19 153 VAL A O 1
ATOM 1154 N N . THR A 1 154 ? 16.156 -40.25 -24.891 1 94.19 154 THR A N 1
ATOM 1155 C CA . THR A 1 154 ? 16.047 -38.812 -24.547 1 94.19 154 THR A CA 1
ATOM 1156 C C . THR A 1 154 ? 14.633 -38.5 -24.047 1 94.19 154 THR A C 1
ATOM 1158 O O . THR A 1 154 ? 13.648 -38.938 -24.656 1 94.19 154 THR A O 1
ATOM 1161 N N . CYS A 1 155 ? 14.57 -37.875 -22.953 1 95.5 155 CYS A N 1
ATOM 1162 C CA . CYS A 1 155 ? 13.32 -37.375 -22.391 1 95.5 155 CYS A CA 1
ATOM 1163 C C . CYS A 1 155 ? 13.297 -35.875 -22.328 1 95.5 155 CYS A C 1
ATOM 1165 O O . CYS A 1 155 ? 14.297 -35.25 -21.969 1 95.5 155 CYS A O 1
ATOM 1167 N N . ARG A 1 156 ? 12.133 -35.312 -22.672 1 93.88 156 ARG A N 1
ATOM 1168 C CA . ARG A 1 156 ? 12.016 -33.844 -22.719 1 93.88 156 ARG A CA 1
ATOM 1169 C C . ARG A 1 156 ? 10.898 -33.375 -21.797 1 93.88 156 ARG A C 1
ATOM 1171 O O . ARG A 1 156 ? 9.812 -33.938 -21.766 1 93.88 156 ARG A O 1
ATOM 1178 N N . ALA A 1 157 ? 11.25 -32.406 -21.062 1 95.12 157 ALA A N 1
ATOM 1179 C CA . ALA A 1 157 ? 10.273 -31.688 -20.234 1 95.12 157 ALA A CA 1
ATOM 1180 C C . ALA A 1 157 ? 9.969 -30.312 -20.828 1 95.12 157 ALA A C 1
ATOM 1182 O O . ALA A 1 157 ? 10.859 -29.469 -20.906 1 95.12 157 ALA A O 1
ATOM 1183 N N . LEU A 1 158 ? 8.609 -30.109 -21.109 1 93.25 158 LEU A N 1
ATOM 1184 C CA . LEU A 1 158 ? 8.227 -28.859 -21.766 1 93.25 158 LEU A CA 1
ATOM 1185 C C . LEU A 1 158 ? 7.195 -28.109 -20.938 1 93.25 158 LEU A C 1
ATOM 1187 O O . LEU A 1 158 ? 6.223 -28.703 -20.469 1 93.25 158 LEU A O 1
ATOM 1191 N N . GLY A 1 159 ? 7.441 -26.812 -20.766 1 93.25 159 GLY A N 1
ATOM 1192 C CA . GLY A 1 159 ? 6.438 -25.953 -20.188 1 93.25 159 GLY A CA 1
ATOM 1193 C C . GLY A 1 159 ? 6.379 -26.031 -18.672 1 93.25 159 GLY A C 1
ATOM 1194 O O . GLY A 1 159 ? 5.316 -25.859 -18.078 1 93.25 159 GLY A O 1
ATOM 1195 N N . TRP A 1 160 ? 7.434 -26.453 -18.109 1 92.25 160 TRP A N 1
ATOM 1196 C CA . TRP A 1 160 ? 7.477 -26.562 -16.656 1 92.25 160 TRP A CA 1
ATOM 1197 C C . TRP A 1 160 ? 7.977 -25.25 -16.031 1 92.25 160 TRP A C 1
ATOM 1199 O O . TRP A 1 160 ? 8.898 -24.625 -16.562 1 92.25 160 TRP A O 1
ATOM 1209 N N . THR A 1 161 ? 7.336 -24.875 -15.008 1 93 161 THR A N 1
ATOM 1210 C CA . THR A 1 161 ? 7.809 -23.734 -14.234 1 93 161 THR A CA 1
ATOM 1211 C C . THR A 1 161 ? 7.684 -24 -12.734 1 93 161 THR A C 1
ATOM 1213 O O . THR A 1 161 ? 6.574 -24.078 -12.203 1 93 161 THR A O 1
ATOM 1216 N N . PRO A 1 162 ? 8.773 -24.047 -11.93 1 92.25 162 PRO A N 1
ATOM 1217 C CA . PRO A 1 162 ? 10.148 -24.172 -12.438 1 92.25 162 PRO A CA 1
ATOM 1218 C C . PRO A 1 162 ? 10.414 -25.516 -13.109 1 92.25 162 PRO A C 1
ATOM 1220 O O . PRO A 1 162 ? 9.531 -26.375 -13.148 1 92.25 162 PRO A O 1
ATOM 1223 N N . LEU A 1 163 ? 11.625 -25.656 -13.625 1 93.25 163 LEU A N 1
ATOM 1224 C CA . LEU A 1 163 ? 11.969 -26.906 -14.273 1 93.25 163 LEU A CA 1
ATOM 1225 C C . LEU A 1 163 ? 12 -28.047 -13.258 1 93.25 163 LEU A C 1
ATOM 1227 O O . LEU A 1 163 ? 12.477 -27.875 -12.133 1 93.25 163 LEU A O 1
ATOM 1231 N N . PRO A 1 164 ? 11.562 -29.156 -13.664 1 93.62 164 PRO A N 1
ATOM 1232 C CA . PRO A 1 164 ? 11.531 -30.297 -12.75 1 93.62 164 PRO A CA 1
ATOM 1233 C C . PRO A 1 164 ? 12.875 -31.016 -12.641 1 93.62 164 PRO A C 1
ATOM 1235 O O . PRO A 1 164 ? 13.766 -30.781 -13.461 1 93.62 164 PRO A O 1
ATOM 1238 N N . ARG A 1 165 ? 13 -31.75 -11.586 1 92.31 165 ARG A N 1
ATOM 1239 C CA . ARG A 1 165 ? 14.109 -32.719 -11.516 1 92.31 165 ARG A CA 1
ATOM 1240 C C . ARG A 1 165 ? 13.812 -33.969 -12.336 1 92.31 165 ARG A C 1
ATOM 1242 O O . ARG A 1 165 ? 12.82 -34.625 -12.102 1 92.31 165 ARG A O 1
ATOM 1249 N N . LEU A 1 166 ? 14.68 -34.219 -13.266 1 96 166 LEU A N 1
ATOM 1250 C CA . LEU A 1 166 ? 14.469 -35.375 -14.125 1 96 166 LEU A CA 1
ATOM 1251 C C . LEU A 1 166 ? 15.32 -36.531 -13.664 1 96 166 LEU A C 1
ATOM 1253 O O . LEU A 1 166 ? 16.469 -36.375 -13.258 1 96 166 LEU A O 1
ATOM 1257 N N . SER A 1 167 ? 14.703 -37.719 -13.672 1 95.75 167 SER A N 1
ATOM 1258 C CA . SER A 1 167 ? 15.391 -38.938 -13.344 1 95.75 167 SER A CA 1
ATOM 1259 C C . SER A 1 167 ? 14.844 -40.125 -14.164 1 95.75 167 SER A C 1
ATOM 1261 O O . SER A 1 167 ? 13.883 -39.969 -14.914 1 95.75 167 SER A O 1
ATOM 1263 N N . TRP A 1 168 ? 15.562 -41.25 -14.031 1 96.94 168 TRP A N 1
ATOM 1264 C CA . TRP A 1 168 ? 15.172 -42.406 -14.836 1 96.94 168 TRP A CA 1
ATOM 1265 C C . TRP A 1 168 ? 14.977 -43.625 -13.969 1 96.94 168 TRP A C 1
ATOM 1267 O O . TRP A 1 168 ? 15.75 -43.875 -13.039 1 96.94 168 TRP A O 1
ATOM 1277 N N . GLU A 1 169 ? 13.93 -44.312 -14.203 1 96.94 169 GLU A N 1
ATOM 1278 C CA . GLU A 1 169 ? 13.734 -45.688 -13.711 1 96.94 169 GLU A CA 1
ATOM 1279 C C . GLU A 1 169 ? 14.008 -46.719 -14.797 1 96.94 169 GLU A C 1
ATOM 1281 O O . GLU A 1 169 ? 13.297 -46.781 -15.805 1 96.94 169 GLU A O 1
ATOM 1286 N N . ILE A 1 170 ? 15.008 -47.531 -14.547 1 96.5 170 ILE A N 1
ATOM 1287 C CA . ILE A 1 170 ? 15.477 -48.469 -15.57 1 96.5 170 ILE A CA 1
ATOM 1288 C C . ILE A 1 170 ? 14.953 -49.875 -15.273 1 96.5 170 ILE A C 1
ATOM 1290 O O . ILE A 1 170 ? 15.359 -50.5 -14.289 1 96.5 170 ILE A O 1
ATOM 1294 N N . GLY A 1 171 ? 14.078 -50.312 -16.094 1 95.69 171 GLY A N 1
ATOM 1295 C CA . GLY A 1 171 ? 13.523 -51.656 -15.977 1 95.69 171 GLY A CA 1
ATOM 1296 C C . GLY A 1 171 ? 14.07 -52.625 -17.016 1 95.69 171 GLY A C 1
ATOM 1297 O O . GLY A 1 171 ? 13.352 -53.531 -17.484 1 95.69 171 GLY A O 1
ATOM 1298 N N . VAL A 1 172 ? 15.211 -52.344 -17.562 1 93.06 172 VAL A N 1
ATOM 1299 C CA . VAL A 1 172 ? 15.906 -53.188 -18.531 1 93.06 172 VAL A CA 1
ATOM 1300 C C . VAL A 1 172 ? 17.25 -53.656 -17.969 1 93.06 172 VAL A C 1
ATOM 1302 O O . VAL A 1 172 ? 17.938 -52.875 -17.297 1 93.06 172 VAL A O 1
ATOM 1305 N N . PRO A 1 173 ? 17.5 -55 -18.125 1 95.88 173 PRO A N 1
ATOM 1306 C CA . PRO A 1 173 ? 18.859 -55.375 -17.734 1 95.88 173 PRO A CA 1
ATOM 1307 C C . PRO A 1 173 ? 19.938 -54.625 -18.516 1 95.88 173 PRO A C 1
ATOM 1309 O O . PRO A 1 173 ? 19.906 -54.594 -19.75 1 95.88 173 PRO A O 1
ATOM 1312 N N . VAL A 1 174 ? 20.891 -53.969 -17.719 1 94.88 174 VAL A N 1
ATOM 1313 C CA . VAL A 1 174 ? 21.922 -53.188 -18.359 1 94.88 174 VAL A CA 1
ATOM 1314 C C . VAL A 1 174 ? 23.281 -53.5 -17.766 1 94.88 174 VAL A C 1
ATOM 1316 O O . VAL A 1 174 ? 23.375 -53.875 -16.578 1 94.88 174 VAL A O 1
ATOM 1319 N N . SER A 1 175 ? 24.281 -53.406 -18.625 1 95.62 175 SER A N 1
ATOM 1320 C CA . SER A 1 175 ? 25.641 -53.531 -18.094 1 95.62 175 SER A CA 1
ATOM 1321 C C . SER A 1 175 ? 26.141 -52.219 -17.516 1 95.62 175 SER A C 1
ATOM 1323 O O . SER A 1 175 ? 26.938 -52.219 -16.578 1 95.62 175 SER A O 1
ATOM 1325 N N . HIS A 1 176 ? 25.75 -51.125 -18.109 1 94.88 176 HIS A N 1
ATOM 1326 C CA . HIS A 1 176 ? 26.094 -49.75 -17.688 1 94.88 176 HIS A CA 1
ATOM 1327 C C . HIS A 1 176 ? 24.953 -48.781 -17.984 1 94.88 176 HIS A C 1
ATOM 1329 O O . HIS A 1 176 ? 24.25 -48.938 -18.984 1 94.88 176 HIS A O 1
ATOM 1335 N N . SER A 1 177 ? 24.75 -47.844 -17.047 1 95.69 177 SER A N 1
ATOM 1336 C CA . SER A 1 177 ? 23.797 -46.781 -17.312 1 95.69 177 SER A CA 1
ATOM 1337 C C . SER A 1 177 ? 24.234 -45.469 -16.656 1 95.69 177 SER A C 1
ATOM 1339 O O . SER A 1 177 ? 24.844 -45.469 -15.586 1 95.69 177 SER A O 1
ATOM 1341 N N . SER A 1 178 ? 24.062 -44.344 -17.312 1 96.88 178 SER A N 1
ATOM 1342 C CA . SER A 1 178 ? 24.281 -43 -16.812 1 96.88 178 SER A CA 1
ATOM 1343 C C . SER A 1 178 ? 23.344 -42 -17.5 1 96.88 178 SER A C 1
ATOM 1345 O O . SER A 1 178 ? 22.828 -42.25 -18.578 1 96.88 178 SER A O 1
ATOM 1347 N N . TYR A 1 179 ? 23.078 -41 -16.766 1 96.38 179 TYR A N 1
ATOM 1348 C CA . TYR A 1 179 ? 22.266 -40 -17.422 1 96.38 179 TYR A CA 1
ATOM 1349 C C . TYR A 1 179 ? 22.719 -38.594 -17.016 1 96.38 179 TYR A C 1
ATOM 1351 O O . TYR A 1 179 ? 23.422 -38.406 -16.016 1 96.38 179 TYR A O 1
ATOM 1359 N N . TYR A 1 180 ? 22.328 -37.594 -17.875 1 95.31 180 TYR A N 1
ATOM 1360 C CA . TYR A 1 180 ? 22.531 -36.156 -17.578 1 95.31 180 TYR A CA 1
ATOM 1361 C C . TYR A 1 180 ? 21.375 -35.312 -18.094 1 95.31 180 TYR A C 1
ATOM 1363 O O . TYR A 1 180 ? 20.641 -35.75 -19 1 95.31 180 TYR A O 1
ATOM 1371 N N . SER A 1 181 ? 21.203 -34.25 -17.375 1 94 181 SER A N 1
ATOM 1372 C CA . SER A 1 181 ? 20.125 -33.344 -17.75 1 94 181 SER A CA 1
ATOM 1373 C C . SER A 1 181 ? 20.688 -31.969 -18.109 1 94 181 SER A C 1
ATOM 1375 O O . SER A 1 181 ? 21.625 -31.484 -17.469 1 94 181 SER A O 1
ATOM 1377 N N . VAL A 1 182 ? 20.047 -31.406 -19.188 1 91.56 182 VAL A N 1
ATOM 1378 C CA . VAL A 1 182 ? 20.5 -30.078 -19.625 1 91.56 182 VAL A CA 1
ATOM 1379 C C . VAL A 1 182 ? 19.312 -29.188 -19.891 1 91.56 182 VAL A C 1
ATOM 1381 O O . VAL A 1 182 ? 18.25 -29.656 -20.328 1 91.56 182 VAL A O 1
ATOM 1384 N N . LEU A 1 183 ? 19.547 -27.891 -19.641 1 90.5 183 LEU A N 1
ATOM 1385 C CA . LEU A 1 183 ? 18.547 -26.891 -20 1 90.5 183 LEU A CA 1
ATOM 1386 C C . LEU A 1 183 ? 18.531 -26.656 -21.516 1 90.5 183 LEU A C 1
ATOM 1388 O O . LEU A 1 183 ? 19.594 -26.609 -22.141 1 90.5 183 LEU A O 1
ATOM 1392 N N . GLU A 1 184 ? 17.375 -26.562 -21.984 1 86.44 184 GLU A N 1
ATOM 1393 C CA . GLU A 1 184 ? 17.328 -26.219 -23.391 1 86.44 184 GLU A CA 1
ATOM 1394 C C . GLU A 1 184 ? 17.656 -24.734 -23.609 1 86.44 184 GLU A C 1
ATOM 1396 O O . GLU A 1 184 ? 17.016 -23.859 -23.031 1 86.44 184 GLU A O 1
ATOM 1401 N N . PRO A 1 185 ? 18.641 -24.516 -24.391 1 79.81 185 PRO A N 1
ATOM 1402 C CA . PRO A 1 185 ? 19.094 -23.125 -24.562 1 79.81 185 PRO A CA 1
ATOM 1403 C C . PRO A 1 185 ? 18.016 -22.203 -25.094 1 79.81 185 PRO A C 1
ATOM 1405 O O . PRO A 1 185 ? 17.953 -21.031 -24.734 1 79.81 185 PRO A O 1
ATOM 1408 N N . GLU A 1 186 ? 17.141 -22.75 -25.938 1 82.5 186 GLU A N 1
ATOM 1409 C CA . GLU A 1 186 ? 16.172 -21.906 -26.625 1 82.5 186 GLU A CA 1
ATOM 1410 C C . GLU A 1 186 ? 14.914 -21.703 -25.766 1 82.5 186 GLU A C 1
ATOM 1412 O O . GLU A 1 186 ? 14.094 -20.828 -26.062 1 82.5 186 GLU A O 1
ATOM 1417 N N . ASP A 1 187 ? 14.742 -22.484 -24.859 1 82.44 187 ASP A N 1
ATOM 1418 C CA . ASP A 1 187 ? 13.531 -22.438 -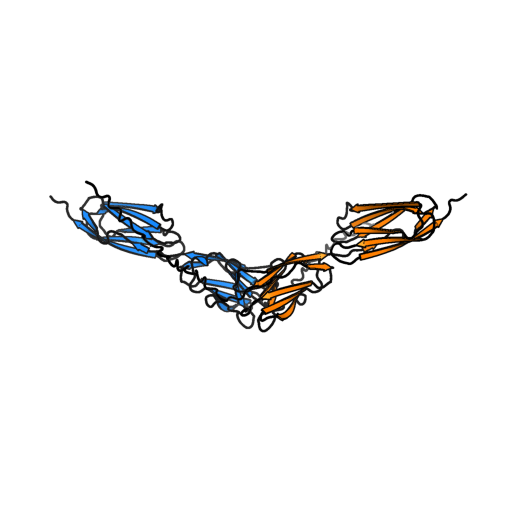24.047 1 82.44 187 ASP A CA 1
ATOM 1419 C C . ASP A 1 187 ? 13.844 -22.688 -22.578 1 82.44 187 ASP A C 1
ATOM 1421 O O . ASP A 1 187 ? 14.008 -23.828 -22.156 1 82.44 187 ASP A O 1
ATOM 1425 N N . LEU A 1 188 ? 13.773 -21.656 -21.781 1 82.75 188 LEU A N 1
ATOM 1426 C CA . LEU A 1 188 ? 14.141 -21.734 -20.375 1 82.75 188 LEU A CA 1
ATOM 1427 C C . LEU A 1 188 ? 13.117 -22.547 -19.594 1 82.75 188 LEU A C 1
ATOM 1429 O O . LEU A 1 188 ? 13.359 -22.922 -18.438 1 82.75 188 LEU A O 1
ATOM 1433 N N . GLN A 1 189 ? 12.086 -22.938 -20.25 1 87.81 189 GLN A N 1
ATOM 1434 C CA . GLN A 1 189 ? 11.055 -23.719 -19.578 1 87.81 189 GLN A CA 1
ATOM 1435 C C . GLN A 1 189 ? 11.086 -25.172 -20.031 1 87.81 189 GLN A C 1
ATOM 1437 O O . GLN A 1 189 ? 10.109 -25.906 -19.844 1 87.81 189 GLN A O 1
ATOM 1442 N N . SER A 1 190 ? 12.234 -25.516 -20.641 1 92.06 190 SER A N 1
ATOM 1443 C CA . SER A 1 190 ? 12.359 -26.875 -21.141 1 92.06 190 SER A CA 1
ATOM 1444 C C . SER A 1 190 ? 13.695 -27.5 -20.75 1 92.06 190 SER A C 1
ATOM 1446 O O . SER A 1 190 ? 14.688 -26.781 -20.562 1 92.06 190 SER A O 1
ATOM 1448 N N . ALA A 1 191 ? 13.641 -28.734 -20.453 1 94.38 191 ALA A N 1
ATOM 1449 C CA . ALA A 1 191 ? 14.844 -29.484 -20.109 1 94.38 191 ALA A CA 1
ATOM 1450 C C . ALA A 1 191 ? 14.852 -30.844 -20.797 1 94.38 191 ALA A C 1
ATOM 1452 O O . ALA A 1 191 ? 13.789 -31.391 -21.125 1 94.38 191 ALA A O 1
ATOM 1453 N N . VAL A 1 192 ? 16.078 -31.234 -20.984 1 94.25 192 VAL A N 1
ATOM 1454 C CA . VAL A 1 192 ? 16.25 -32.531 -21.641 1 94.25 192 VAL A CA 1
ATOM 1455 C C . VAL A 1 192 ? 17.125 -33.438 -20.766 1 94.25 192 VAL A C 1
ATOM 1457 O O . VAL A 1 192 ? 18.109 -32.969 -20.188 1 94.25 192 VAL A O 1
ATOM 1460 N N . SER A 1 193 ? 16.734 -34.625 -20.688 1 96.12 193 SER A N 1
ATOM 1461 C CA . SER A 1 193 ? 17.547 -35.625 -20.031 1 96.12 193 SER A CA 1
ATOM 1462 C C . SER A 1 193 ? 17.891 -36.781 -20.984 1 96.12 193 SER A C 1
ATOM 1464 O O . SER A 1 193 ? 17 -37.344 -21.625 1 96.12 193 SER A O 1
ATOM 1466 N N . VAL A 1 194 ? 19.141 -37.062 -21.016 1 95.62 194 VAL A N 1
ATOM 1467 C CA . VAL A 1 194 ? 19.609 -38.125 -21.891 1 95.62 194 VAL A CA 1
ATOM 1468 C C . VAL A 1 194 ? 20.094 -39.312 -21.062 1 95.62 194 VAL A C 1
ATOM 1470 O O . VAL A 1 194 ? 21 -39.156 -20.234 1 95.62 194 VAL A O 1
ATOM 1473 N N . LEU A 1 195 ? 19.531 -40.375 -21.297 1 96.31 195 LEU A N 1
ATOM 1474 C CA . LEU A 1 195 ? 19.953 -41.594 -20.656 1 96.31 195 LEU A CA 1
ATOM 1475 C C . LEU A 1 195 ? 20.812 -42.438 -21.594 1 96.31 195 LEU A C 1
ATOM 1477 O O . LEU A 1 195 ? 20.375 -42.844 -22.656 1 96.31 195 LEU A O 1
ATOM 1481 N N . ALA A 1 196 ? 22.047 -42.625 -21.156 1 96.44 196 ALA A N 1
ATOM 1482 C CA . ALA A 1 196 ? 22.938 -43.531 -21.844 1 96.44 196 ALA A CA 1
ATOM 1483 C C . ALA A 1 196 ? 22.938 -44.906 -21.172 1 96.44 196 ALA A C 1
ATOM 1485 O O . ALA A 1 196 ? 23.141 -45 -19.969 1 96.44 196 ALA A O 1
ATOM 1486 N N . LEU A 1 197 ? 22.672 -45.969 -22.062 1 95.81 197 LEU A N 1
ATOM 1487 C CA . LEU A 1 197 ? 22.672 -47.312 -21.469 1 95.81 197 LEU A CA 1
ATOM 1488 C C . LEU A 1 197 ? 23.109 -48.344 -22.484 1 95.81 197 LEU A C 1
ATOM 1490 O O . LEU A 1 197 ? 23.078 -48.094 -23.688 1 95.81 197 LEU A O 1
ATOM 1494 N N . THR A 1 198 ? 23.609 -49.5 -21.953 1 96.5 198 THR A N 1
ATOM 1495 C CA . THR A 1 198 ? 23.938 -50.656 -22.734 1 96.5 198 THR A CA 1
ATOM 1496 C C . THR A 1 198 ? 23.016 -51.844 -22.391 1 96.5 198 THR A C 1
ATOM 1498 O O . THR A 1 198 ? 23.25 -52.562 -21.422 1 96.5 198 THR A O 1
ATOM 1501 N N . PRO A 1 199 ? 22.047 -52 -23.234 1 95.44 199 PRO A N 1
ATOM 1502 C CA . PRO A 1 199 ? 21 -52.938 -22.875 1 95.44 199 PRO A CA 1
ATOM 1503 C C . PRO A 1 199 ? 21.391 -54.406 -23.109 1 95.44 199 PRO A C 1
ATOM 1505 O O . PRO A 1 199 ? 22.141 -54.688 -24.062 1 95.44 199 PRO A O 1
ATOM 1508 N N . GLN A 1 200 ? 20.859 -55.281 -22.281 1 95.75 200 GLN A N 1
ATOM 1509 C CA . GLN A 1 200 ? 21.156 -56.719 -22.391 1 95.75 200 GLN A CA 1
ATOM 1510 C C . GLN A 1 200 ? 19.875 -57.531 -22.516 1 95.75 200 GLN A C 1
ATOM 1512 O O . GLN A 1 200 ? 19.906 -58.75 -22.594 1 95.75 200 GLN A O 1
ATOM 1517 N N . GLY A 1 201 ? 18.812 -56.875 -22.484 1 94.81 201 GLY A N 1
ATOM 1518 C CA . GLY A 1 201 ? 17.516 -57.531 -22.609 1 94.81 201 GLY A CA 1
ATOM 1519 C C . GLY A 1 201 ? 16.375 -56.531 -22.766 1 94.81 201 GLY A C 1
ATOM 1520 O O . GLY A 1 201 ? 16.578 -55.312 -22.656 1 94.81 201 GLY A O 1
ATOM 1521 N N . ASN A 1 202 ? 15.266 -57.156 -23.109 1 95.19 202 ASN A N 1
ATOM 1522 C CA . ASN A 1 202 ? 14.07 -56.344 -23.266 1 95.19 202 ASN A CA 1
ATOM 1523 C C . ASN A 1 202 ? 13.594 -55.75 -21.938 1 95.19 202 ASN A C 1
ATOM 1525 O O . ASN A 1 202 ? 13.922 -56.281 -20.875 1 95.19 202 ASN A O 1
ATOM 1529 N N . GLY A 1 203 ? 12.859 -54.625 -22.031 1 95.44 203 GLY A N 1
ATOM 1530 C CA . GLY A 1 203 ? 12.297 -54 -20.844 1 95.44 203 GLY A CA 1
ATOM 1531 C C . GLY A 1 203 ? 11.766 -52.594 -21.078 1 95.44 203 GLY A C 1
ATOM 1532 O O . GLY A 1 203 ? 11.305 -52.281 -22.188 1 95.44 203 GLY A O 1
ATOM 1533 N N . THR A 1 204 ? 11.617 -51.906 -19.938 1 95.25 204 THR A N 1
ATOM 1534 C CA . THR A 1 204 ? 11.086 -50.531 -20.062 1 95.25 204 THR A CA 1
ATOM 1535 C C . THR A 1 204 ? 12.008 -49.531 -19.359 1 95.25 204 THR A C 1
ATOM 1537 O O . THR A 1 204 ? 12.734 -49.875 -18.438 1 95.25 204 THR A O 1
ATOM 1540 N N . VAL A 1 205 ? 12.023 -48.344 -19.938 1 95.38 205 VAL A N 1
ATOM 1541 C CA . VAL A 1 205 ? 12.664 -47.219 -19.281 1 95.38 205 VAL A CA 1
ATOM 1542 C C . VAL A 1 205 ? 11.641 -46.125 -19.031 1 95.38 205 VAL A C 1
ATOM 1544 O O . VAL A 1 205 ? 10.781 -45.844 -19.875 1 95.38 205 VAL A O 1
ATOM 1547 N N . THR A 1 206 ? 11.688 -45.625 -17.781 1 96.19 206 THR A N 1
ATOM 1548 C CA . THR A 1 206 ? 10.719 -44.594 -17.391 1 96.19 206 THR A CA 1
ATOM 1549 C C . THR A 1 206 ? 11.414 -43.312 -17.016 1 96.19 206 THR A C 1
ATOM 1551 O O . THR A 1 206 ? 12.297 -43.312 -16.156 1 96.19 206 THR A O 1
ATOM 1554 N N . CYS A 1 207 ? 11 -42.25 -17.703 1 97.12 207 CYS A N 1
ATOM 1555 C CA . CYS A 1 207 ? 11.453 -40.906 -17.328 1 97.12 207 CYS A CA 1
ATOM 1556 C C . CYS A 1 207 ? 10.523 -40.281 -16.297 1 97.12 207 CYS A C 1
ATOM 1558 O O . CYS A 1 207 ? 9.312 -40.25 -16.484 1 97.12 207 CYS A O 1
ATOM 1560 N N . VAL A 1 208 ? 11.102 -39.844 -15.188 1 96.56 208 VAL A N 1
ATOM 1561 C CA . VAL A 1 208 ? 10.32 -39.281 -14.086 1 96.56 208 VAL A CA 1
ATOM 1562 C C . VAL A 1 208 ? 10.672 -37.812 -13.883 1 96.56 208 VAL A C 1
ATOM 1564 O O . VAL A 1 208 ? 11.852 -37.469 -13.812 1 96.56 208 VAL A O 1
ATOM 1567 N N . ALA A 1 209 ? 9.609 -36.969 -13.859 1 95.88 209 ALA A N 1
ATOM 1568 C CA . ALA A 1 209 ? 9.773 -35.562 -13.555 1 95.88 209 ALA A CA 1
ATOM 1569 C C . ALA A 1 209 ? 9.172 -35.219 -12.195 1 95.88 209 ALA A C 1
ATOM 1571 O O . ALA A 1 209 ? 7.973 -35.406 -11.977 1 95.88 209 ALA A O 1
ATOM 1572 N N . GLU A 1 210 ? 9.953 -34.656 -11.344 1 93.31 210 GLU A N 1
ATOM 1573 C CA . GLU A 1 210 ? 9.5 -34.312 -10 1 93.31 210 GLU A CA 1
ATOM 1574 C C . GLU A 1 210 ? 9.539 -32.812 -9.773 1 93.31 210 GLU A C 1
ATOM 1576 O O . GLU A 1 210 ? 10.516 -32.125 -10.156 1 93.31 210 GLU A O 1
ATOM 1581 N N . MET A 1 211 ? 8.398 -32.281 -9.164 1 90.12 211 MET A N 1
ATOM 1582 C CA . MET A 1 211 ? 8.359 -30.875 -8.82 1 90.12 211 MET A CA 1
ATOM 1583 C C . MET A 1 211 ? 8.961 -30.625 -7.441 1 90.12 211 MET A C 1
ATOM 1585 O O . MET A 1 211 ? 8.711 -31.391 -6.508 1 90.12 211 MET A O 1
ATOM 1589 N N . LYS A 1 212 ? 9.75 -29.562 -7.391 1 82.44 212 LYS A N 1
ATOM 1590 C CA . LYS A 1 212 ? 10.367 -29.234 -6.109 1 82.44 212 LYS A CA 1
ATOM 1591 C C . LYS A 1 212 ? 9.352 -28.625 -5.152 1 82.44 212 LYS A C 1
ATOM 1593 O O . LYS A 1 212 ? 8.664 -27.656 -5.496 1 82.44 212 LYS A O 1
ATOM 1598 N N . GLY A 1 213 ? 9.273 -29.156 -4.031 1 84.38 213 GLY A N 1
ATOM 1599 C CA . GLY A 1 213 ? 8.461 -28.547 -2.982 1 84.38 213 GLY A CA 1
ATOM 1600 C C . GLY A 1 213 ? 7.02 -29.016 -3 1 84.38 213 GLY A C 1
ATOM 1601 O O . GLY A 1 213 ? 6.262 -28.734 -2.07 1 84.38 213 GLY A O 1
ATOM 1602 N N . LEU A 1 214 ? 6.766 -29.625 -4.164 1 88.56 214 LEU A N 1
ATOM 1603 C CA . LEU A 1 214 ? 5.43 -30.203 -4.23 1 88.56 214 LEU A CA 1
ATOM 1604 C C . LEU A 1 214 ? 5.496 -31.719 -4.328 1 88.56 214 LEU A C 1
ATOM 1606 O O . LEU A 1 214 ? 6.484 -32.281 -4.812 1 88.56 214 LEU A O 1
ATOM 1610 N N . HIS A 1 215 ? 4.855 -32.531 -3.682 1 86.19 215 HIS A N 1
ATOM 1611 C CA . HIS A 1 215 ? 4.832 -33.969 -3.727 1 86.19 215 HIS A CA 1
ATOM 1612 C C . HIS A 1 215 ? 4.016 -34.5 -4.914 1 86.19 215 HIS A C 1
ATOM 1614 O O . HIS A 1 215 ? 3.068 -35.25 -4.738 1 86.19 215 HIS A O 1
ATOM 1620 N N . VAL A 1 216 ? 4.395 -33.938 -6.062 1 89.5 216 VAL A N 1
ATOM 1621 C CA . VAL A 1 216 ? 3.73 -34.375 -7.281 1 89.5 216 VAL A CA 1
ATOM 1622 C C . VAL A 1 216 ? 4.773 -34.688 -8.352 1 89.5 216 VAL A C 1
ATOM 1624 O O . VAL A 1 216 ? 5.875 -34.156 -8.336 1 89.5 216 VAL A O 1
ATOM 1627 N N . HIS A 1 217 ? 4.531 -35.719 -9.219 1 91.62 217 HIS A N 1
ATOM 1628 C CA . HIS A 1 217 ? 5.438 -36.094 -10.297 1 91.62 217 HIS A CA 1
ATOM 1629 C C . HIS A 1 217 ? 4.664 -36.562 -11.531 1 91.62 217 HIS A C 1
ATOM 1631 O O . HIS A 1 217 ? 3.463 -36.844 -11.445 1 91.62 217 HIS A O 1
ATOM 1637 N N . GLU A 1 218 ? 5.348 -36.469 -12.602 1 94.31 218 GLU A N 1
ATOM 1638 C CA . GLU A 1 218 ? 4.891 -37 -13.875 1 94.31 218 GLU A CA 1
ATOM 1639 C C . GLU A 1 218 ? 5.918 -37.969 -14.461 1 94.31 218 GLU A C 1
ATOM 1641 O O . GLU A 1 218 ? 7.117 -37.812 -14.234 1 94.31 218 GLU A O 1
ATOM 1646 N N . SER A 1 219 ? 5.398 -39 -15.164 1 96.31 219 SER A N 1
ATOM 1647 C CA . SER A 1 219 ? 6.344 -39.938 -15.758 1 96.31 219 SER A CA 1
ATOM 1648 C C . SER A 1 219 ? 5.863 -40.406 -17.125 1 96.31 219 SER A C 1
ATOM 1650 O O . SER A 1 219 ? 4.676 -40.344 -17.438 1 96.31 219 SER A O 1
ATOM 1652 N N . VAL A 1 220 ? 6.797 -40.781 -17.891 1 96.06 220 VAL A N 1
ATOM 1653 C CA . VAL A 1 220 ? 6.535 -41.375 -19.203 1 96.06 220 VAL A CA 1
ATOM 1654 C C . VAL A 1 220 ? 7.426 -42.594 -19.406 1 96.06 220 VAL A C 1
ATOM 1656 O O . VAL A 1 220 ? 8.617 -42.562 -19.078 1 96.06 220 VAL A O 1
ATOM 1659 N N . THR A 1 221 ? 6.879 -43.656 -19.906 1 94.94 221 THR A N 1
ATOM 1660 C CA . THR A 1 221 ? 7.582 -44.906 -20.062 1 94.94 221 THR A CA 1
ATOM 1661 C C . THR A 1 221 ? 7.68 -45.281 -21.547 1 94.94 221 THR A C 1
ATOM 1663 O O . THR A 1 221 ? 6.742 -45.062 -22.312 1 94.94 221 THR A O 1
ATOM 1666 N N . VAL A 1 222 ? 8.805 -45.812 -21.938 1 94.62 222 VAL A N 1
ATOM 1667 C CA . VAL A 1 222 ? 8.969 -46.344 -23.297 1 94.62 222 VAL A CA 1
ATOM 1668 C C . VAL A 1 222 ? 9.477 -47.781 -23.25 1 94.62 222 VAL A C 1
ATOM 1670 O O . VAL A 1 222 ? 10.219 -48.156 -22.328 1 94.62 222 VAL A O 1
ATOM 1673 N N . ASN A 1 223 ? 9.039 -48.5 -24.203 1 94.31 223 ASN A N 1
ATOM 1674 C CA . ASN A 1 223 ? 9.508 -49.875 -24.312 1 94.31 223 ASN A CA 1
ATOM 1675 C C . ASN A 1 223 ? 10.797 -49.969 -25.125 1 94.31 223 ASN A C 1
ATOM 1677 O O . ASN A 1 223 ? 10.938 -49.281 -26.141 1 94.31 223 ASN A O 1
ATOM 1681 N N . LEU A 1 224 ? 11.727 -50.781 -24.562 1 93.38 224 LEU A N 1
ATOM 1682 C CA . LEU A 1 224 ? 12.977 -51.031 -25.266 1 93.38 224 LEU A CA 1
ATOM 1683 C C . LEU A 1 224 ? 13.039 -52.5 -25.734 1 93.38 224 LEU A C 1
ATOM 1685 O O . LEU A 1 224 ? 13.008 -53.406 -24.906 1 93.38 224 LEU A O 1
ATOM 1689 N N . THR A 1 225 ? 13.047 -52.594 -27.047 1 94.31 225 THR A N 1
ATOM 1690 C CA . THR A 1 225 ? 13.227 -53.938 -27.625 1 94.31 225 THR A CA 1
ATOM 1691 C C . THR A 1 225 ? 14.672 -54.125 -28.062 1 94.31 225 THR A C 1
ATOM 1693 O O . THR A 1 225 ? 15.188 -53.375 -28.875 1 94.31 225 THR A O 1
ATOM 1696 N N . VAL A 1 226 ? 15.273 -55.156 -27.484 1 93.75 226 VAL A N 1
ATOM 1697 C CA . VAL A 1 226 ? 16.688 -55.406 -27.766 1 93.75 226 VAL A CA 1
ATOM 1698 C C . VAL A 1 226 ? 16.812 -56.531 -28.797 1 93.75 226 VAL A C 1
ATOM 1700 O O . VAL A 1 226 ? 16.25 -57.625 -28.625 1 93.75 226 VAL A O 1
ATOM 1703 N N . VAL A 1 227 ? 17.562 -56.25 -29.859 1 93.88 227 VAL A N 1
ATOM 1704 C CA . VAL A 1 227 ? 17.766 -57.25 -30.891 1 93.88 227 VAL A CA 1
ATOM 1705 C C . VAL A 1 227 ? 19.25 -57.594 -30.984 1 93.88 227 VAL A C 1
ATOM 1707 O O . VAL A 1 227 ? 20.109 -56.781 -30.688 1 93.88 227 VAL A O 1
ATOM 1710 N N . GLN A 1 228 ? 19.562 -58.875 -31.281 1 91.5 228 GLN A N 1
ATOM 1711 C CA . GLN A 1 228 ? 20.938 -59.312 -31.453 1 91.5 228 GLN A CA 1
ATOM 1712 C C . GLN A 1 228 ? 21.531 -58.75 -32.75 1 91.5 228 GLN A C 1
ATOM 1714 O O . GLN A 1 228 ? 20.828 -58.625 -33.75 1 91.5 228 GLN A O 1
ATOM 1719 N N . PRO A 1 229 ? 22.844 -58.375 -32.562 1 84.38 229 PRO A N 1
ATOM 1720 C CA . PRO A 1 229 ? 23.484 -57.938 -33.812 1 84.38 229 PRO A CA 1
ATOM 1721 C C . PRO A 1 229 ? 23.547 -59.062 -34.844 1 84.38 229 PRO A C 1
ATOM 1723 O O . PRO A 1 229 ? 23.562 -60.25 -34.469 1 84.38 229 PRO A O 1
ATOM 1726 N N . PRO A 1 230 ? 23.266 -58.625 -36.125 1 80.06 230 PRO A N 1
ATOM 1727 C CA . PRO A 1 230 ? 23.391 -59.688 -37.156 1 80.06 230 PRO A CA 1
ATOM 1728 C C . PRO A 1 230 ? 24.719 -60.406 -37.094 1 80.06 230 PRO A C 1
ATOM 1730 O O . PRO A 1 230 ? 25.734 -59.812 -36.75 1 80.06 230 PRO A O 1
ATOM 1733 N N . LEU A 1 231 ? 24.703 -61.719 -37.031 1 70.25 231 LEU A N 1
ATOM 1734 C CA . LEU A 1 231 ? 25.922 -62.5 -37.125 1 70.25 231 LEU A CA 1
ATOM 1735 C C . LEU A 1 231 ? 26.734 -62.125 -38.375 1 70.25 231 LEU A C 1
ATOM 1737 O O . LEU A 1 231 ? 26.156 -61.75 -39.406 1 70.25 231 LEU A O 1
ATOM 1741 N N . VAL B 1 1 ? 11.289 -11.281 -83.5 1 20.84 1 VAL B N 1
ATOM 1742 C CA . VAL B 1 1 ? 12.078 -11.391 -82.312 1 20.84 1 VAL B CA 1
ATOM 1743 C C . VAL B 1 1 ? 11.258 -10.898 -81.125 1 20.84 1 VAL B C 1
ATOM 1745 O O . VAL B 1 1 ? 10.289 -10.156 -81.25 1 20.84 1 VAL B O 1
ATOM 1748 N N . TRP B 1 2 ? 11.859 -10.898 -79.75 1 22.08 2 TRP B N 1
ATOM 1749 C CA . TRP B 1 2 ? 11.273 -11.219 -78.438 1 22.08 2 TRP B CA 1
ATOM 1750 C C . TRP B 1 2 ? 10.352 -10.094 -78 1 22.08 2 TRP B C 1
ATOM 1752 O O . TRP B 1 2 ? 10.805 -8.961 -77.812 1 22.08 2 TRP B O 1
ATOM 1762 N N . ARG B 1 3 ? 9.109 -9.961 -78.688 1 27.22 3 ARG B N 1
ATOM 1763 C CA . ARG B 1 3 ? 7.809 -9.367 -78.375 1 27.22 3 ARG B CA 1
ATOM 1764 C C . ARG B 1 3 ? 7.48 -9.5 -76.938 1 27.22 3 ARG B C 1
ATOM 1766 O O . ARG B 1 3 ? 7.27 -10.602 -76.438 1 27.22 3 ARG B O 1
ATOM 1773 N N . SER B 1 4 ? 8.273 -8.625 -76.188 1 26.2 4 SER B N 1
ATOM 1774 C CA . SER B 1 4 ? 8.508 -8.352 -74.75 1 26.2 4 SER B CA 1
ATOM 1775 C C . SER B 1 4 ? 7.188 -8.281 -74 1 26.2 4 SER B C 1
ATOM 1777 O O . SER B 1 4 ? 6.238 -7.633 -74.438 1 26.2 4 SER B O 1
ATOM 1779 N N . MET B 1 5 ? 6.848 -9.398 -73.25 1 26.83 5 MET B N 1
ATOM 1780 C CA . MET B 1 5 ? 5.781 -9.914 -72.375 1 26.83 5 MET B CA 1
ATOM 1781 C C . MET B 1 5 ? 5.367 -8.867 -71.312 1 26.83 5 MET B C 1
ATOM 1783 O O . MET B 1 5 ? 6.074 -8.641 -70.375 1 26.83 5 MET B O 1
ATOM 1787 N N . ARG B 1 6 ? 4.996 -7.676 -71.875 1 28.64 6 ARG B N 1
ATOM 1788 C CA . ARG B 1 6 ? 4.664 -6.461 -71.125 1 28.64 6 ARG B CA 1
ATOM 1789 C C . ARG B 1 6 ? 3.611 -6.742 -70.062 1 28.64 6 ARG B C 1
ATOM 1791 O O . ARG B 1 6 ? 3.072 -5.812 -69.5 1 28.64 6 ARG B O 1
ATOM 1798 N N . ASP B 1 7 ? 3.064 -8.062 -70.125 1 26.8 7 ASP B N 1
ATOM 1799 C CA . ASP B 1 7 ? 1.719 -8.156 -69.562 1 26.8 7 ASP B CA 1
ATOM 1800 C C . ASP B 1 7 ? 1.714 -7.809 -68.062 1 26.8 7 ASP B C 1
ATOM 1802 O O . ASP B 1 7 ? 1.655 -8.695 -67.25 1 26.8 7 ASP B O 1
ATOM 1806 N N . ALA B 1 8 ? 2.779 -7.059 -67.625 1 33.19 8 ALA B N 1
ATOM 1807 C CA . ALA B 1 8 ? 2.883 -6.977 -66.125 1 33.19 8 ALA B CA 1
ATOM 1808 C C . ALA B 1 8 ? 1.662 -6.285 -65.562 1 33.19 8 ALA B C 1
ATOM 1810 O O . ALA B 1 8 ? 1.583 -5.055 -65.5 1 33.19 8 ALA B O 1
ATOM 1811 N N . GLY B 1 9 ? 0.431 -6.629 -65.938 1 26.59 9 GLY B N 1
ATOM 1812 C CA . GLY B 1 9 ? -0.752 -5.914 -65.5 1 26.59 9 GLY B CA 1
ATOM 1813 C C . GLY B 1 9 ? -0.734 -5.598 -64 1 26.59 9 GLY B C 1
ATOM 1814 O O . GLY B 1 9 ? 0.097 -6.125 -63.281 1 26.59 9 GLY B O 1
ATOM 1815 N N . SER B 1 10 ? -1.815 -4.707 -63.531 1 26.23 10 SER B N 1
ATOM 1816 C CA . SER B 1 10 ? -2.359 -3.861 -62.5 1 26.23 10 SER B CA 1
ATOM 1817 C C . SER B 1 10 ? -2.76 -4.688 -61.281 1 26.23 10 SER B C 1
ATOM 1819 O O . SER B 1 10 ? -3.764 -5.402 -61.312 1 26.23 10 SER B O 1
ATOM 1821 N N . CYS B 1 11 ? -1.923 -5.613 -60.781 1 28.39 11 CYS B N 1
ATOM 1822 C CA . CYS B 1 11 ? -2.244 -6.223 -59.469 1 28.39 11 CYS B CA 1
ATOM 1823 C C . CYS B 1 11 ? -2.695 -5.168 -58.469 1 28.39 11 CYS B C 1
ATOM 1825 O O . CYS B 1 11 ? -1.891 -4.359 -58.031 1 28.39 11 CYS B O 1
ATOM 1827 N N . ARG B 1 12 ? -3.939 -4.531 -58.594 1 27.97 12 ARG B N 1
ATOM 1828 C CA . ARG B 1 12 ? -4.855 -3.766 -57.781 1 27.97 12 ARG B CA 1
ATOM 1829 C C . ARG B 1 12 ? -4.766 -4.207 -56.312 1 27.97 12 ARG B C 1
ATOM 1831 O O . ARG B 1 12 ? -4.418 -5.355 -56.031 1 27.97 12 ARG B O 1
ATOM 1838 N N . ASP B 1 13 ? -5.133 -3.24 -55.344 1 26.56 13 ASP B N 1
ATOM 1839 C CA . ASP B 1 13 ? -5.094 -2.764 -53.969 1 26.56 13 ASP B CA 1
ATOM 1840 C C . ASP B 1 13 ? -5.812 -3.734 -53.031 1 26.56 13 ASP B C 1
ATOM 1842 O O . ASP B 1 13 ? -7.035 -3.859 -53.062 1 26.56 13 ASP B O 1
ATOM 1846 N N . ILE B 1 14 ? -5.582 -4.992 -53.062 1 29.8 14 ILE B N 1
ATOM 1847 C CA . ILE B 1 14 ? -6.152 -5.828 -52 1 29.8 14 ILE B CA 1
ATOM 1848 C C . ILE B 1 14 ? -6 -5.133 -50.656 1 29.8 14 ILE B C 1
ATOM 1850 O O . ILE B 1 14 ? -4.883 -4.926 -50.156 1 29.8 14 ILE B O 1
ATOM 1854 N N . LEU B 1 15 ? -6.777 -4.027 -50.469 1 29.14 15 LEU B N 1
ATOM 1855 C CA . LEU B 1 15 ? -7.016 -3.391 -49.188 1 29.14 15 LEU B CA 1
ATOM 1856 C C . LEU B 1 15 ? -7.254 -4.434 -48.094 1 29.14 15 LEU B C 1
ATOM 1858 O O . LEU B 1 15 ? -8.25 -5.16 -48.156 1 29.14 15 LEU B O 1
ATOM 1862 N N . ALA B 1 16 ? -6.238 -5.238 -47.75 1 28.97 16 ALA B N 1
ATOM 1863 C CA . ALA B 1 16 ? -6.223 -6.113 -46.594 1 28.97 16 ALA B CA 1
ATOM 1864 C C . ALA B 1 16 ? -6.879 -5.438 -45.375 1 28.97 16 ALA B C 1
ATOM 1866 O O . ALA B 1 16 ? -6.469 -4.352 -44.969 1 28.97 16 ALA B O 1
ATOM 1867 N N . ALA B 1 17 ? -8.242 -5.531 -45.312 1 31.72 17 ALA B N 1
ATOM 1868 C CA . ALA B 1 17 ? -8.961 -5.215 -44.062 1 31.72 17 ALA B CA 1
ATOM 1869 C C . ALA B 1 17 ? -8.234 -5.777 -42.844 1 31.72 17 ALA B C 1
ATOM 1871 O O . ALA B 1 17 ? -8.164 -6.996 -42.656 1 31.72 17 ALA B O 1
ATOM 1872 N N . LEU B 1 18 ? -6.973 -5.363 -42.625 1 32.16 18 LEU B N 1
ATOM 1873 C CA . LEU B 1 18 ? -6.414 -5.648 -41.312 1 32.16 18 LEU B CA 1
ATOM 1874 C C . LEU B 1 18 ? -7.48 -5.512 -40.219 1 32.16 18 LEU B C 1
ATOM 1876 O O . LEU B 1 18 ? -7.984 -4.414 -39.969 1 32.16 18 LEU B O 1
ATOM 1880 N N . VAL B 1 19 ? -8.43 -6.465 -40.25 1 31.7 19 VAL B N 1
ATOM 1881 C CA . VAL B 1 19 ? -9.281 -6.57 -39.094 1 31.7 19 VAL B CA 1
ATOM 1882 C C . VAL B 1 19 ? -8.43 -6.406 -37.812 1 31.7 19 VAL B C 1
ATOM 1884 O O . VAL B 1 19 ? -7.473 -7.152 -37.594 1 31.7 19 VAL B O 1
ATOM 1887 N N . VAL B 1 20 ? -8.031 -5.191 -37.531 1 33.44 20 VAL B N 1
ATOM 1888 C CA . VAL B 1 20 ? -7.59 -4.836 -36.188 1 33.44 20 VAL B CA 1
ATOM 1889 C C . VAL B 1 20 ? -8.312 -5.703 -35.156 1 33.44 20 VAL B C 1
ATOM 1891 O O . VAL B 1 20 ? -9.539 -5.629 -35 1 33.44 20 VAL B O 1
ATOM 1894 N N . LEU B 1 21 ? -7.996 -6.98 -35.094 1 31.61 21 LEU B N 1
ATOM 1895 C CA . LEU B 1 21 ? -8.414 -7.664 -33.875 1 31.61 21 LEU B CA 1
ATOM 1896 C C . LEU B 1 21 ? -8.25 -6.762 -32.656 1 31.61 21 LEU B C 1
ATOM 1898 O O . LEU B 1 21 ? -7.125 -6.391 -32.312 1 31.61 21 LEU B O 1
ATOM 1902 N N . ALA B 1 22 ? -9.133 -5.781 -32.562 1 32.22 22 ALA B N 1
ATOM 1903 C CA . ALA B 1 22 ? -9.312 -5.082 -31.281 1 32.22 22 ALA B CA 1
ATOM 1904 C C . ALA B 1 22 ? -9.109 -6.027 -30.094 1 32.22 22 ALA B C 1
ATOM 1906 O O . ALA B 1 22 ? -9.766 -7.07 -30.016 1 32.22 22 ALA B O 1
ATOM 1907 N N . GLY B 1 23 ? -7.863 -6.277 -29.781 1 32.56 23 GLY B N 1
ATOM 1908 C CA . GLY B 1 23 ? -7.688 -6.758 -28.422 1 32.56 23 GLY B CA 1
ATOM 1909 C C . GLY B 1 23 ? -8.773 -6.273 -27.469 1 32.56 23 GLY B C 1
ATOM 1910 O O . GLY B 1 23 ? -8.727 -5.133 -27 1 32.56 23 GLY B O 1
ATOM 1911 N N . LEU B 1 24 ? -10 -6.617 -27.766 1 31.62 24 LEU B N 1
ATOM 1912 C CA . LEU B 1 24 ? -10.969 -6.477 -26.688 1 31.62 24 LEU B CA 1
ATOM 1913 C C . LEU B 1 24 ? -10.375 -6.926 -25.359 1 31.62 24 LEU B C 1
ATOM 1915 O O . LEU B 1 24 ? -10.312 -8.125 -25.062 1 31.62 24 LEU B O 1
ATOM 1919 N N . ALA B 1 25 ? -9.289 -6.375 -24.953 1 35.53 25 ALA B N 1
ATOM 1920 C CA . ALA B 1 25 ? -9.141 -6.5 -23.5 1 35.53 25 ALA B CA 1
ATOM 1921 C C . ALA B 1 25 ? -10.5 -6.523 -22.812 1 35.53 25 ALA B C 1
ATOM 1923 O O . ALA B 1 25 ? -11.391 -5.738 -23.156 1 35.53 25 ALA B O 1
ATOM 1924 N N . ALA B 1 26 ? -11.047 -7.59 -22.484 1 37.12 26 ALA B N 1
ATOM 1925 C CA . ALA B 1 26 ? -12.156 -7.617 -21.531 1 37.12 26 ALA B CA 1
ATOM 1926 C C . ALA B 1 26 ? -12.164 -6.363 -20.656 1 37.12 26 ALA B C 1
ATOM 1928 O O . ALA B 1 26 ? -11.211 -6.113 -19.922 1 37.12 26 ALA B O 1
ATOM 1929 N N . CYS B 1 27 ? -12.5 -5.242 -21.203 1 40.03 27 CYS B N 1
ATOM 1930 C CA . CYS B 1 27 ? -13.023 -4.195 -20.344 1 40.03 27 CYS B CA 1
ATOM 1931 C C . CYS B 1 27 ? -13.672 -4.793 -19.094 1 40.03 27 CYS B C 1
ATOM 1933 O O . CYS B 1 27 ? -14.844 -5.188 -19.141 1 40.03 27 CYS B O 1
ATOM 1935 N N . GLY B 1 28 ? -13.188 -5.805 -18.578 1 41.09 28 GLY B N 1
ATOM 1936 C CA . GLY B 1 28 ? -13.906 -5.941 -17.328 1 41.09 28 GLY B CA 1
ATOM 1937 C C . GLY B 1 28 ? -14.5 -4.637 -16.844 1 41.09 28 GLY B C 1
ATOM 1938 O O . GLY B 1 28 ? -13.797 -3.627 -16.75 1 41.09 28 GLY B O 1
ATOM 1939 N N . SER B 1 29 ? -15.617 -4.195 -17.312 1 50.72 29 SER B N 1
ATOM 1940 C CA . SER B 1 29 ? -16.469 -3.113 -16.812 1 50.72 29 SER B CA 1
ATOM 1941 C C . SER B 1 29 ? -16.188 -2.809 -15.352 1 50.72 29 SER B C 1
ATOM 1943 O O . SER B 1 29 ? -17.031 -3.047 -14.484 1 50.72 29 SER B O 1
ATOM 1945 N N . GLY B 1 30 ? -15.016 -3.244 -14.836 1 59.53 30 GLY B N 1
ATOM 1946 C CA . GLY B 1 30 ? -14.828 -2.994 -13.414 1 59.53 30 GLY B CA 1
ATOM 1947 C C . GLY B 1 30 ? -14.867 -1.521 -13.055 1 59.53 30 GLY B C 1
ATOM 1948 O O . GLY B 1 30 ? -14.828 -0.661 -13.938 1 59.53 30 GLY B O 1
ATOM 1949 N N . ASN B 1 31 ? -15.391 -1.177 -11.938 1 81.62 31 ASN B N 1
ATOM 1950 C CA . ASN B 1 31 ? -15.398 0.145 -11.32 1 81.62 31 ASN B CA 1
ATOM 1951 C C . ASN B 1 31 ? -14.023 0.801 -11.383 1 81.62 31 ASN B C 1
ATOM 1953 O O . ASN B 1 31 ? -13 0.114 -11.336 1 81.62 31 ASN B O 1
ATOM 1957 N N . GLU B 1 32 ? -14.07 1.997 -11.922 1 90.12 32 GLU B N 1
ATOM 1958 C CA . GLU B 1 32 ? -12.812 2.725 -12.039 1 90.12 32 GLU B CA 1
ATOM 1959 C C . GLU B 1 32 ? -12.898 4.09 -11.367 1 90.12 32 GLU B C 1
ATOM 1961 O O . GLU B 1 32 ? -13.984 4.656 -11.227 1 90.12 32 GLU B O 1
ATOM 1966 N N . ILE B 1 33 ? -11.781 4.543 -11.008 1 95.5 33 ILE B N 1
ATOM 1967 C CA . ILE B 1 33 ? -11.648 5.906 -10.508 1 95.5 33 ILE B CA 1
ATOM 1968 C C . ILE B 1 33 ? -11.547 6.879 -11.688 1 95.5 33 ILE B C 1
ATOM 1970 O O . ILE B 1 33 ? -10.625 6.793 -12.5 1 95.5 33 ILE B O 1
ATOM 1974 N N . ILE B 1 34 ? -12.484 7.672 -11.75 1 95.06 34 ILE B N 1
ATOM 1975 C CA . ILE B 1 34 ? -12.57 8.641 -12.836 1 95.06 34 ILE B CA 1
ATOM 1976 C C . ILE B 1 34 ? -11.719 9.859 -12.508 1 95.06 34 ILE B C 1
ATOM 1978 O O . ILE B 1 34 ? -10.961 10.344 -13.352 1 95.06 34 ILE B O 1
ATOM 1982 N N . GLU B 1 35 ? -11.844 10.406 -11.344 1 95.81 35 GLU B N 1
ATOM 1983 C CA . GLU B 1 35 ? -11.07 11.539 -10.852 1 95.81 35 GLU B CA 1
ATOM 1984 C C . GLU B 1 35 ? -10.609 11.32 -9.414 1 95.81 35 GLU B C 1
ATOM 1986 O O . GLU B 1 35 ? -11.422 11.008 -8.539 1 95.81 35 GLU B O 1
ATOM 1991 N N . GLY B 1 36 ? -9.359 11.516 -9.18 1 97.88 36 GLY B N 1
ATOM 1992 C CA . GLY B 1 36 ? -8.805 11.344 -7.844 1 97.88 36 GLY B CA 1
ATOM 1993 C C . GLY B 1 36 ? -8.859 12.602 -7.004 1 97.88 36 GLY B C 1
ATOM 1994 O O . GLY B 1 36 ? -9.305 13.648 -7.48 1 97.88 36 GLY B O 1
ATOM 1995 N N . PRO B 1 37 ? -8.469 12.469 -5.754 1 98.75 37 PRO B N 1
ATOM 1996 C CA . PRO B 1 37 ? -8.445 13.633 -4.867 1 98.75 37 PRO B CA 1
ATOM 1997 C C . PRO B 1 37 ? -7.371 14.648 -5.25 1 98.75 37 PRO B C 1
ATOM 1999 O O . PRO B 1 37 ? -6.496 14.344 -6.062 1 98.75 37 PRO B O 1
ATOM 2002 N N . LYS B 1 38 ? -7.5 15.828 -4.652 1 98.5 38 LYS B N 1
ATOM 2003 C CA . LYS B 1 38 ? -6.531 16.891 -4.895 1 98.5 38 LYS B CA 1
ATOM 2004 C C . LYS B 1 38 ? -5.773 17.25 -3.617 1 98.5 38 LYS B C 1
ATOM 2006 O O . LYS B 1 38 ? -6.262 17 -2.512 1 98.5 38 LYS B O 1
ATOM 2011 N N . ASN B 1 39 ? -4.645 17.812 -3.852 1 98.44 39 ASN B N 1
ATOM 2012 C CA . ASN B 1 39 ? -3.846 18.234 -2.709 1 98.44 39 ASN B CA 1
ATOM 2013 C C . ASN B 1 39 ? -4.574 19.297 -1.883 1 98.44 39 ASN B C 1
ATOM 2015 O O . ASN B 1 39 ? -5.281 20.141 -2.434 1 98.44 39 ASN B O 1
ATOM 2019 N N . VAL B 1 40 ? -4.375 19.219 -0.594 1 97.75 40 VAL B N 1
ATOM 2020 C CA . VAL B 1 40 ? -5.02 20.172 0.31 1 97.75 40 VAL B CA 1
ATOM 2021 C C . VAL B 1 40 ? -4.016 20.641 1.359 1 97.75 40 VAL B C 1
ATOM 2023 O O . VAL B 1 40 ? -3.236 19.844 1.887 1 97.75 40 VAL B O 1
ATOM 2026 N N . THR B 1 41 ? -4.031 21.906 1.604 1 96.5 41 THR B N 1
ATOM 2027 C CA . THR B 1 41 ? -3.283 22.5 2.705 1 96.5 41 THR B CA 1
ATOM 2028 C C . THR B 1 41 ? -4.23 23.125 3.723 1 96.5 41 THR B C 1
ATOM 2030 O O . THR B 1 41 ? -5.062 23.969 3.369 1 96.5 41 THR B O 1
ATOM 2033 N N . VAL B 1 42 ? -4.07 22.719 4.969 1 96.75 42 VAL B N 1
ATOM 2034 C CA . VAL B 1 42 ? -4.98 23.234 5.988 1 96.75 42 VAL B CA 1
ATOM 2035 C C . VAL B 1 42 ? -4.203 23.547 7.266 1 96.75 42 VAL B C 1
ATOM 2037 O O . VAL B 1 42 ? -3.047 23.141 7.41 1 96.75 42 VAL B O 1
ATOM 2040 N N . LEU B 1 43 ? -4.902 24.328 8.148 1 95.75 43 LEU B N 1
ATOM 2041 C CA . LEU B 1 43 ? -4.332 24.641 9.453 1 95.75 43 LEU B CA 1
ATOM 2042 C C . LEU B 1 43 ? -4.629 23.531 10.461 1 95.75 43 LEU B C 1
ATOM 2044 O O . LEU B 1 43 ? -5.699 22.922 10.422 1 95.75 43 LEU B O 1
ATOM 2048 N N . LYS B 1 44 ? -3.701 23.344 11.289 1 96.44 44 LYS B N 1
ATOM 2049 C CA . LYS B 1 44 ? -3.934 22.422 12.398 1 96.44 44 LYS B CA 1
ATOM 2050 C C . LYS B 1 44 ? -5.262 22.719 13.086 1 96.44 44 LYS B C 1
ATOM 2052 O O . LYS B 1 44 ? -5.59 23.875 13.352 1 96.44 44 LYS B O 1
ATOM 2057 N N . GLY B 1 45 ? -5.973 21.641 13.344 1 97.06 45 GLY B N 1
ATOM 2058 C CA . GLY B 1 45 ? -7.23 21.766 14.055 1 97.06 45 GLY B CA 1
ATOM 2059 C C . GLY B 1 45 ? -8.43 21.906 13.133 1 97.06 45 GLY B C 1
ATOM 2060 O O . GLY B 1 45 ? -9.57 21.734 13.562 1 97.06 45 GLY B O 1
ATOM 2061 N N . SER B 1 46 ? -8.18 22.219 11.883 1 96.38 46 SER B N 1
ATOM 2062 C CA . SER B 1 46 ? -9.258 22.391 10.922 1 96.38 46 SER B CA 1
ATOM 2063 C C . SER B 1 46 ? -9.672 21.062 10.297 1 96.38 46 SER B C 1
ATOM 2065 O O . SER B 1 46 ? -9.234 20 10.75 1 96.38 46 SER B O 1
ATOM 2067 N N . GLU B 1 47 ? -10.609 21.141 9.32 1 98.19 47 GLU B N 1
ATOM 2068 C CA . GLU B 1 47 ? -11.039 19.969 8.57 1 98.19 47 GLU B CA 1
ATOM 2069 C C . GLU B 1 47 ? -10.398 19.938 7.184 1 98.19 47 GLU B C 1
ATOM 2071 O O . GLU B 1 47 ? -10.094 20.984 6.605 1 98.19 47 GLU B O 1
ATOM 2076 N N . ALA B 1 48 ? -10.156 18.797 6.773 1 98.62 48 ALA B N 1
ATOM 2077 C CA . ALA B 1 48 ? -9.695 18.594 5.402 1 98.62 48 ALA B CA 1
ATOM 2078 C C . ALA B 1 48 ? -10.672 17.719 4.621 1 98.62 48 ALA B C 1
ATOM 2080 O O . ALA B 1 48 ? -11.211 16.75 5.156 1 98.62 48 ALA B O 1
ATOM 2081 N N . HIS B 1 49 ? -10.875 18.016 3.359 1 98.56 49 HIS B N 1
ATOM 2082 C CA . HIS B 1 49 ? -11.844 17.344 2.506 1 98.56 49 HIS B CA 1
ATOM 2083 C C . HIS B 1 49 ? -11.172 16.766 1.263 1 98.56 49 HIS B C 1
ATOM 2085 O O . HIS B 1 49 ? -10.391 17.453 0.603 1 98.56 49 HIS B O 1
ATOM 2091 N N . PHE B 1 50 ? -11.492 15.602 0.945 1 98.81 50 PHE B N 1
ATOM 2092 C CA . PHE B 1 50 ? -10.977 14.961 -0.255 1 98.81 50 PHE B CA 1
ATOM 2093 C C . PHE B 1 50 ? -12.094 14.258 -1.021 1 98.81 50 PHE B C 1
ATOM 2095 O O . PHE B 1 50 ? -12.93 13.586 -0.425 1 98.81 50 PHE B O 1
ATOM 2102 N N . ASN B 1 51 ? -12.039 14.391 -2.363 1 98.31 51 ASN B N 1
ATOM 2103 C CA . ASN B 1 51 ? -13.062 13.789 -3.205 1 98.31 51 ASN B CA 1
ATOM 2104 C C . ASN B 1 51 ? -12.469 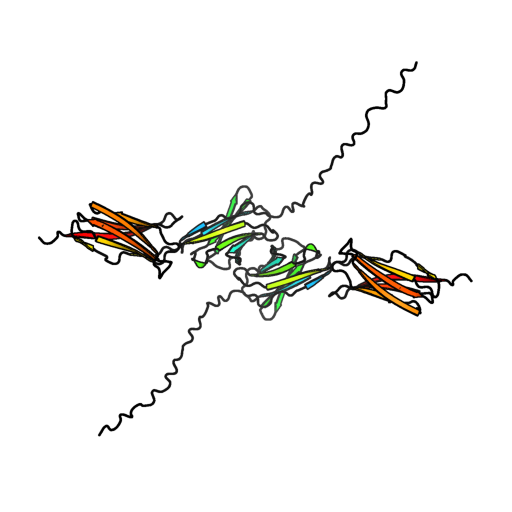12.805 -4.207 1 98.31 51 ASN B C 1
ATOM 2106 O O . ASN B 1 51 ? -11.406 13.062 -4.781 1 98.31 51 ASN B O 1
ATOM 2110 N N . CYS B 1 52 ? -13.18 11.773 -4.398 1 97.88 52 CYS B N 1
ATOM 2111 C CA . CYS B 1 52 ? -12.867 10.766 -5.406 1 97.88 52 CYS B CA 1
ATOM 2112 C C . CYS B 1 52 ? -14.102 10.414 -6.223 1 97.88 52 CYS B C 1
ATOM 2114 O O . CYS B 1 52 ? -15.133 10.023 -5.668 1 97.88 52 CYS B O 1
ATOM 2116 N N . THR B 1 53 ? -14.055 10.578 -7.523 1 97.12 53 THR B N 1
ATOM 2117 C CA . THR B 1 53 ? -15.164 10.25 -8.406 1 97.12 53 THR B CA 1
ATOM 2118 C C . THR B 1 53 ? -15.008 8.852 -8.992 1 97.12 53 THR B C 1
ATOM 2120 O O . THR B 1 53 ? -13.992 8.539 -9.602 1 97.12 53 THR B O 1
ATOM 2123 N N . ILE B 1 54 ? -16.031 8.078 -8.805 1 96 54 ILE B N 1
ATOM 2124 C CA . ILE B 1 54 ? -15.945 6.656 -9.125 1 96 54 ILE B CA 1
ATOM 2125 C C . ILE B 1 54 ? -17.109 6.266 -10.039 1 96 54 ILE B C 1
ATOM 2127 O O . ILE B 1 54 ? -18.234 6.719 -9.836 1 96 54 ILE B O 1
ATOM 2131 N N . SER B 1 55 ? -16.781 5.492 -10.938 1 93.38 55 SER B N 1
ATOM 2132 C CA . SER B 1 55 ? -17.844 4.98 -11.805 1 93.38 55 SER B CA 1
ATOM 2133 C C . SER B 1 55 ? -18.734 4 -11.062 1 93.38 55 SER B C 1
ATOM 2135 O O . SER B 1 55 ? -18.422 3.576 -9.945 1 93.38 55 SER B O 1
ATOM 2137 N N . ARG B 1 56 ? -19.781 3.648 -11.672 1 89.44 56 ARG B N 1
ATOM 2138 C CA . ARG B 1 56 ? -20.75 2.752 -11.039 1 89.44 56 ARG B CA 1
ATOM 2139 C C . ARG B 1 56 ? -20.188 1.338 -10.93 1 89.44 56 ARG B C 1
ATOM 2141 O O . ARG B 1 56 ? -19.188 1.012 -11.562 1 89.44 56 ARG B O 1
ATOM 2148 N N . GLY B 1 57 ? -20.828 0.512 -10.016 1 91.06 57 GLY B N 1
ATOM 2149 C CA . GLY B 1 57 ? -20.5 -0.902 -9.922 1 91.06 57 GLY B CA 1
ATOM 2150 C C . GLY B 1 57 ? -19.469 -1.202 -8.852 1 91.06 57 GLY B C 1
ATOM 2151 O O . GLY B 1 57 ? -19.031 -2.344 -8.711 1 91.06 57 GLY B O 1
ATOM 2152 N N . TRP B 1 58 ? -19.062 -0.167 -8.164 1 93.31 58 TRP B N 1
ATOM 2153 C CA . TRP B 1 58 ? -18.078 -0.371 -7.109 1 93.31 58 TRP B CA 1
ATOM 2154 C C . TRP B 1 58 ? -18.703 -1.086 -5.914 1 93.31 58 TRP B C 1
ATOM 2156 O O . TRP B 1 58 ? -19.922 -1.002 -5.699 1 93.31 58 TRP B O 1
ATOM 2166 N N . LYS B 1 59 ? -17.797 -1.808 -5.156 1 96.12 59 LYS B N 1
ATOM 2167 C CA . LYS B 1 59 ? -18.328 -2.506 -3.982 1 96.12 59 LYS B CA 1
ATOM 2168 C C . LYS B 1 59 ? -17.625 -2.027 -2.707 1 96.12 59 LYS B C 1
ATOM 2170 O O . LYS B 1 59 ? -18.172 -2.174 -1.61 1 96.12 59 LYS B O 1
ATOM 2175 N N . LEU B 1 60 ? -16.422 -1.525 -2.91 1 97.69 60 LEU B N 1
ATOM 2176 C CA . LEU B 1 60 ? -15.688 -1.031 -1.747 1 97.69 60 LEU B CA 1
ATOM 2177 C C . LEU B 1 60 ? -14.727 0.083 -2.143 1 97.69 60 LEU B C 1
ATOM 2179 O O . LEU B 1 60 ? -13.875 -0.106 -3.016 1 97.69 60 LEU B O 1
ATOM 2183 N N . ILE B 1 61 ? -14.875 1.187 -1.545 1 97.94 61 ILE B N 1
ATOM 2184 C CA . ILE B 1 61 ? -13.938 2.297 -1.655 1 97.94 61 ILE B CA 1
ATOM 2185 C C . ILE B 1 61 ? -13.086 2.383 -0.391 1 97.94 61 ILE B C 1
ATOM 2187 O O . ILE B 1 61 ? -13.609 2.293 0.723 1 97.94 61 ILE B O 1
ATOM 2191 N N . MET B 1 62 ? -11.805 2.549 -0.571 1 98.62 62 MET B N 1
ATOM 2192 C CA . MET B 1 62 ? -10.906 2.629 0.576 1 98.62 62 MET B CA 1
ATOM 2193 C C . MET B 1 62 ? -10.117 3.932 0.559 1 98.62 62 MET B C 1
ATOM 2195 O O . MET B 1 62 ? -9.508 4.285 -0.457 1 98.62 62 MET B O 1
ATOM 2199 N N . TRP B 1 63 ? -10.164 4.633 1.644 1 98.69 63 TRP B N 1
ATOM 2200 C CA . TRP B 1 63 ? -9.344 5.824 1.847 1 98.69 63 TRP B CA 1
ATOM 2201 C C . TRP B 1 63 ? -8.18 5.527 2.785 1 98.69 63 TRP B C 1
ATOM 2203 O O . TRP B 1 63 ? -8.375 5.035 3.898 1 98.69 63 TRP B O 1
ATOM 2213 N N . ALA B 1 64 ? -7.023 5.844 2.295 1 98.56 64 ALA B N 1
ATOM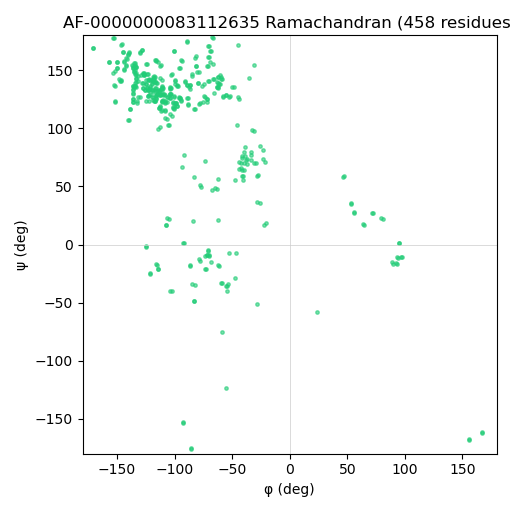 2214 C CA . ALA B 1 64 ? -5.836 5.602 3.111 1 98.56 64 ALA B CA 1
ATOM 2215 C C . ALA B 1 64 ? -5.082 6.898 3.383 1 98.56 64 ALA B C 1
ATOM 2217 O O . ALA B 1 64 ? -5 7.77 2.512 1 98.56 64 ALA B O 1
ATOM 2218 N N . LEU B 1 65 ? -4.656 7.012 4.566 1 98.56 65 LEU B N 1
ATOM 2219 C CA . LEU B 1 65 ? -3.738 8.07 4.984 1 98.56 65 LEU B CA 1
ATOM 2220 C C . LEU B 1 65 ? -2.377 7.488 5.352 1 98.56 65 LEU B C 1
ATOM 2222 O O . LEU B 1 65 ? -2.275 6.66 6.262 1 98.56 65 LEU B O 1
ATOM 2226 N N . LYS B 1 66 ? -1.353 7.918 4.617 1 97.62 66 LYS B N 1
ATOM 2227 C CA . LYS B 1 66 ? 0.012 7.449 4.836 1 97.62 66 LYS B CA 1
ATOM 2228 C C . LYS B 1 66 ? 0.08 5.926 4.82 1 97.62 66 LYS B C 1
ATOM 2230 O O . LYS B 1 66 ? 0.695 5.32 5.699 1 97.62 66 LYS B O 1
ATOM 2235 N N . GLY B 1 67 ? -0.753 5.363 3.969 1 96.12 67 GLY B N 1
ATOM 2236 C CA . GLY B 1 67 ? -0.654 3.936 3.719 1 96.12 67 GLY B CA 1
ATOM 2237 C C . GLY B 1 67 ? -1.636 3.117 4.535 1 96.12 67 GLY B C 1
ATOM 2238 O O . GLY B 1 67 ? -1.83 1.929 4.273 1 96.12 67 GLY B O 1
ATOM 2239 N N . THR B 1 68 ? -2.268 3.711 5.477 1 96.75 68 THR B N 1
ATOM 2240 C CA . THR B 1 68 ? -3.23 3.016 6.32 1 96.75 68 THR B CA 1
ATOM 2241 C C . THR B 1 68 ? -4.66 3.373 5.918 1 96.75 68 THR B C 1
ATOM 2243 O O . THR B 1 68 ? -5.004 4.551 5.809 1 96.75 68 THR B O 1
ATOM 2246 N N . VAL B 1 69 ? -5.402 2.357 5.742 1 98.19 69 VAL B N 1
ATOM 2247 C CA . VAL B 1 69 ? -6.805 2.613 5.43 1 98.19 69 VAL B CA 1
ATOM 2248 C C . VAL B 1 69 ? -7.527 3.123 6.676 1 98.19 69 VAL B C 1
ATOM 2250 O O . VAL B 1 69 ? -7.566 2.439 7.699 1 98.19 69 VAL B O 1
ATOM 2253 N N . VAL B 1 70 ? -8.164 4.285 6.555 1 98.31 70 VAL B N 1
ATOM 2254 C CA . VAL B 1 70 ? -8.758 4.918 7.73 1 98.31 70 VAL B CA 1
ATOM 2255 C C . VAL B 1 70 ? -10.273 4.984 7.574 1 98.31 70 VAL B C 1
ATOM 2257 O O . VAL B 1 70 ? -10.992 5.18 8.555 1 98.31 70 VAL B O 1
ATOM 2260 N N . LEU B 1 71 ? -10.734 4.828 6.398 1 98.5 71 LEU B N 1
ATOM 2261 C CA . LEU B 1 71 ? -1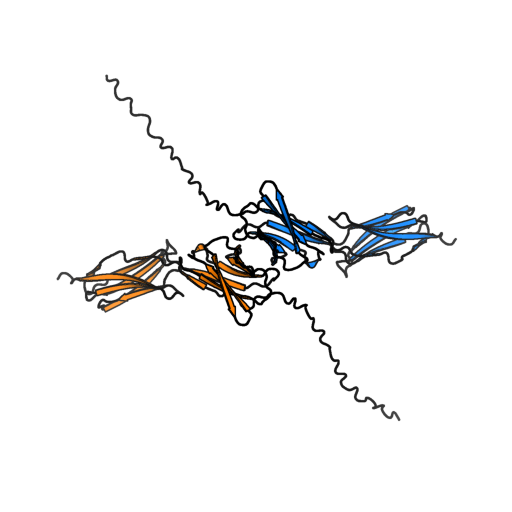2.148 4.898 6.074 1 98.5 71 LEU B CA 1
ATOM 2262 C C . LEU B 1 71 ? -12.477 4.047 4.852 1 98.5 71 LEU B C 1
ATOM 2264 O O . LEU B 1 71 ? -11.719 4.047 3.873 1 98.5 71 LEU B O 1
ATOM 2268 N N . SER B 1 72 ? -13.523 3.34 4.938 1 98.56 72 SER B N 1
ATOM 2269 C CA . SER B 1 72 ? -14.008 2.586 3.785 1 98.56 72 SER B CA 1
ATOM 2270 C C . SER B 1 72 ? -15.508 2.781 3.59 1 98.56 72 SER B C 1
ATOM 2272 O O . SER B 1 72 ? -16.234 3.098 4.539 1 98.56 72 SER B O 1
ATOM 2274 N N . ILE B 1 73 ? -15.898 2.633 2.363 1 97.81 73 ILE B N 1
ATOM 2275 C CA . ILE B 1 73 ? -17.297 2.881 2.014 1 97.81 73 ILE B CA 1
ATOM 2276 C C . ILE B 1 73 ? -17.844 1.708 1.202 1 97.81 73 ILE B C 1
ATOM 2278 O O . ILE B 1 73 ? -17.219 1.282 0.224 1 97.81 73 ILE B O 1
ATOM 2282 N N . THR B 1 74 ? -18.922 1.18 1.647 1 96.81 74 THR B N 1
ATOM 2283 C CA . THR B 1 74 ? -19.719 0.239 0.856 1 96.81 74 THR B CA 1
ATOM 2284 C C . THR B 1 74 ? -20.922 0.935 0.223 1 96.81 74 THR B C 1
ATOM 2286 O O . THR B 1 74 ? -21.25 2.066 0.583 1 96.81 74 THR B O 1
ATOM 2289 N N . PRO B 1 75 ? -21.594 0.302 -0.738 1 93.56 75 PRO B N 1
ATOM 2290 C CA . PRO B 1 75 ? -22.75 0.948 -1.36 1 93.56 75 PRO B CA 1
ATOM 2291 C C . PRO B 1 75 ? -23.875 1.229 -0.365 1 93.56 75 PRO B C 1
ATOM 2293 O O . PRO B 1 75 ? -24.703 2.119 -0.594 1 93.56 75 PRO B O 1
ATOM 2296 N N . THR B 1 76 ? -23.859 0.606 0.737 1 93.75 76 THR B N 1
ATOM 2297 C CA . THR B 1 76 ? -24.969 0.753 1.672 1 93.75 76 THR B CA 1
ATOM 2298 C C . THR B 1 76 ? -24.578 1.671 2.828 1 93.75 76 THR B C 1
ATOM 2300 O O . THR B 1 76 ? -25.406 2.459 3.303 1 93.75 76 THR B O 1
ATOM 2303 N N . GLU B 1 77 ? -23.328 1.518 3.289 1 94.62 77 GLU B N 1
ATOM 2304 C CA . GLU B 1 77 ? -22.906 2.297 4.449 1 94.62 77 GLU B CA 1
ATOM 2305 C C . GLU B 1 77 ? -21.391 2.443 4.496 1 94.62 77 GLU B C 1
ATOM 2307 O O . GLU B 1 77 ? -20.656 1.61 3.953 1 94.62 77 GLU B O 1
ATOM 2312 N N . PRO B 1 78 ? -20.953 3.508 5.219 1 96.88 78 PRO B N 1
ATOM 2313 C CA . PRO B 1 78 ? -19.516 3.605 5.473 1 96.88 78 PRO B CA 1
ATOM 2314 C C . PRO B 1 78 ? -19.062 2.732 6.641 1 96.88 78 PRO B C 1
ATOM 2316 O O . PRO B 1 78 ? -19.875 2.391 7.512 1 96.88 78 PRO B O 1
ATOM 2319 N N . ILE B 1 79 ? -17.844 2.371 6.582 1 97.19 79 ILE B N 1
ATOM 2320 C CA . ILE B 1 79 ? -17.219 1.658 7.688 1 97.19 79 ILE B CA 1
ATOM 2321 C C . ILE B 1 79 ? -16.266 2.596 8.438 1 97.19 79 ILE B C 1
ATOM 2323 O O . ILE B 1 79 ? -15.125 2.793 8.031 1 97.19 79 ILE B O 1
ATOM 2327 N N . ILE B 1 80 ? -16.734 3.055 9.586 1 95.19 80 ILE B N 1
ATOM 2328 C CA . ILE B 1 80 ? -16 4.043 10.367 1 95.19 80 ILE B CA 1
ATOM 2329 C C . ILE B 1 80 ? -15.383 3.377 11.594 1 95.19 80 ILE B C 1
ATOM 2331 O O . ILE B 1 80 ? -16.078 2.721 12.367 1 95.19 80 ILE B O 1
ATOM 2335 N N . THR B 1 81 ? -14.102 3.562 11.766 1 94.06 81 THR B N 1
ATOM 2336 C CA . THR B 1 81 ? -13.414 3 12.922 1 94.06 81 THR B CA 1
ATOM 2337 C C . THR B 1 81 ? -12.898 4.109 13.836 1 94.06 81 THR B C 1
ATOM 2339 O O . THR B 1 81 ? -12.555 3.855 14.992 1 94.06 81 THR B O 1
ATOM 2342 N N . ASN B 1 82 ? -12.758 5.215 13.352 1 94.31 82 ASN B N 1
ATOM 2343 C CA . ASN B 1 82 ? -12.297 6.426 14.023 1 94.31 82 ASN B CA 1
ATOM 2344 C C . ASN B 1 82 ? -13.156 7.633 13.648 1 94.31 82 ASN B C 1
ATOM 2346 O O . ASN B 1 82 ? -13.273 7.977 12.469 1 94.31 82 ASN B O 1
ATOM 2350 N N . ASN B 1 83 ? -13.711 8.336 14.625 1 95.56 83 ASN B N 1
ATOM 2351 C CA . ASN B 1 83 ? -14.672 9.406 14.391 1 95.56 83 ASN B CA 1
ATOM 2352 C C . ASN B 1 83 ? -14.008 10.625 13.758 1 95.56 83 ASN B C 1
ATOM 2354 O O . ASN B 1 83 ? -14.688 11.531 13.281 1 95.56 83 ASN B O 1
ATOM 2358 N N . ARG B 1 84 ? -12.734 10.633 13.695 1 97.62 84 ARG B N 1
ATOM 2359 C CA . ARG B 1 84 ? -12.023 11.734 13.047 1 97.62 84 ARG B CA 1
ATOM 2360 C C . ARG B 1 84 ? -12.18 11.672 11.531 1 97.62 84 ARG B C 1
ATOM 2362 O O . ARG B 1 84 ? -11.914 12.656 10.836 1 97.62 84 ARG B O 1
ATOM 2369 N N . PHE B 1 85 ? -12.516 10.469 11.062 1 98.44 85 PHE B N 1
ATOM 2370 C CA . PHE B 1 85 ? -12.68 10.281 9.625 1 98.44 85 PHE B CA 1
ATOM 2371 C C . PHE B 1 85 ? -14.133 9.969 9.281 1 98.44 85 PHE B C 1
ATOM 2373 O O . PHE B 1 85 ? -14.664 8.938 9.695 1 98.44 85 PHE B O 1
ATOM 2380 N N . THR B 1 86 ? -14.75 10.828 8.523 1 98.19 86 THR B N 1
ATOM 2381 C CA . THR B 1 86 ? -16.141 10.625 8.156 1 98.19 86 THR B CA 1
ATOM 2382 C C . THR B 1 86 ? -16.328 10.734 6.641 1 98.19 86 THR B C 1
ATOM 2384 O O . THR B 1 86 ? -15.398 11.117 5.926 1 98.19 86 THR B O 1
ATOM 2387 N N . SER B 1 87 ? -17.5 10.312 6.207 1 97.5 87 SER B N 1
ATOM 2388 C CA . SER B 1 87 ? -17.766 10.242 4.773 1 97.5 87 SER B CA 1
ATOM 2389 C C . SER B 1 87 ? -18.984 11.078 4.391 1 97.5 87 SER B C 1
ATOM 2391 O O . SER B 1 87 ? -19.906 11.234 5.188 1 97.5 87 SER B O 1
ATOM 2393 N N . ALA B 1 88 ? -18.875 11.688 3.303 1 96.31 88 ALA B N 1
ATOM 2394 C CA . ALA B 1 88 ? -20.016 12.234 2.586 1 96.31 88 ALA B CA 1
ATOM 2395 C C . ALA B 1 88 ? -20.047 11.742 1.14 1 96.31 88 ALA B C 1
ATOM 2397 O O . ALA B 1 88 ? -19.016 11.359 0.589 1 96.31 88 ALA B O 1
ATOM 2398 N N . SER B 1 89 ? -21.172 11.531 0.551 1 93.38 89 SER B N 1
ATOM 2399 C CA . SER B 1 89 ? -21.266 11.047 -0.822 1 93.38 89 SER B CA 1
ATOM 2400 C C . SER B 1 89 ? -22.281 11.844 -1.627 1 93.38 89 SER B C 1
ATOM 2402 O O . SER B 1 89 ? -23.25 12.367 -1.07 1 93.38 89 SER B O 1
ATOM 2404 N N . TYR B 1 90 ? -21.891 11.945 -2.863 1 91.56 90 TYR B N 1
ATOM 2405 C CA . TYR B 1 90 ? -22.734 12.656 -3.824 1 91.56 90 TYR B CA 1
ATOM 2406 C C . TYR B 1 90 ? -22.828 11.891 -5.137 1 91.56 90 TYR B C 1
ATOM 2408 O O . TYR B 1 90 ? -22.062 10.945 -5.367 1 91.56 90 TYR B O 1
ATOM 2416 N N . GLU B 1 91 ? -23.922 12.125 -5.816 1 90.19 91 GLU B N 1
ATOM 2417 C CA . GLU B 1 91 ? -24.016 11.609 -7.176 1 90.19 91 GLU B CA 1
ATOM 2418 C C . GLU B 1 91 ? -24 12.734 -8.203 1 90.19 91 GLU B C 1
ATOM 2420 O O . GLU B 1 91 ? -24.641 13.773 -8 1 90.19 91 GLU B O 1
ATOM 2425 N N . GLU B 1 92 ? -23.141 12.602 -9.195 1 85.81 92 GLU B N 1
ATOM 2426 C CA . GLU B 1 92 ? -23.062 13.562 -10.289 1 85.81 92 GLU B CA 1
ATOM 2427 C C . GLU B 1 92 ? -22.938 12.859 -11.641 1 85.81 92 GLU B C 1
ATOM 2429 O O . GLU B 1 92 ? -21.969 12.141 -11.883 1 85.81 92 GLU B O 1
ATOM 2434 N N . GLY B 1 93 ? -23.875 13.117 -12.602 1 85.56 93 GLY B N 1
ATOM 2435 C CA . GLY B 1 93 ? -23.812 12.555 -13.945 1 85.56 93 GLY B CA 1
ATOM 2436 C C . GLY B 1 93 ? -23.734 11.039 -13.953 1 85.56 93 GLY B C 1
ATOM 2437 O O . GLY B 1 93 ? -23 10.453 -14.75 1 85.56 93 GLY B O 1
ATOM 2438 N N . GLY B 1 94 ? -24.266 10.305 -12.945 1 86.12 94 GLY B N 1
ATOM 2439 C CA . GLY B 1 94 ? -24.266 8.852 -12.898 1 86.12 94 GLY B CA 1
ATOM 2440 C C . GLY B 1 94 ? -23.078 8.281 -12.133 1 86.12 94 GLY B C 1
ATOM 2441 O O . GLY B 1 94 ? -23 7.074 -11.898 1 86.12 94 GLY B O 1
ATOM 2442 N N . ASN B 1 95 ? -22.172 9.273 -11.891 1 91.25 95 ASN B N 1
ATOM 2443 C CA . ASN B 1 95 ? -21 8.836 -11.141 1 91.25 95 ASN B CA 1
ATOM 2444 C C . ASN B 1 95 ? -21.172 9.062 -9.641 1 91.25 95 ASN B C 1
ATOM 2446 O O . ASN B 1 95 ? -22.031 9.844 -9.227 1 91.25 95 ASN B O 1
ATOM 2450 N N . PHE B 1 96 ? -20.438 8.352 -8.93 1 94.81 96 PHE B N 1
ATOM 2451 C CA . PHE B 1 96 ? -20.469 8.461 -7.477 1 94.81 96 PHE B CA 1
ATOM 2452 C C . PHE B 1 96 ? -19.25 9.234 -6.969 1 94.81 96 PHE B C 1
ATOM 2454 O O . PHE B 1 96 ? -18.109 8.938 -7.348 1 94.81 96 PHE B O 1
ATOM 2461 N N . ILE B 1 97 ? -19.516 10.188 -6.16 1 97.06 97 ILE B N 1
ATOM 2462 C CA . ILE B 1 97 ? -18.438 10.953 -5.566 1 97.06 97 ILE B CA 1
ATOM 2463 C C . ILE B 1 97 ? -18.297 10.602 -4.086 1 97.06 97 ILE B C 1
ATOM 2465 O O . ILE B 1 97 ? -19.219 10.844 -3.299 1 97.06 97 ILE B O 1
ATOM 2469 N N . SER B 1 98 ? -17.219 10.039 -3.74 1 97.75 98 SER B N 1
ATOM 2470 C CA . SER B 1 98 ? -16.906 9.75 -2.344 1 97.75 98 SER B CA 1
ATOM 2471 C C . SER B 1 98 ? -16.062 10.859 -1.726 1 97.75 98 SER B C 1
ATOM 2473 O O . SER B 1 98 ? -14.984 11.188 -2.225 1 97.75 98 SER B O 1
ATOM 2475 N N . GLU B 1 99 ? -16.594 11.406 -0.618 1 98.25 99 GLU B N 1
ATOM 2476 C CA . GLU B 1 99 ? -15.844 12.438 0.093 1 98.25 99 GLU B CA 1
ATOM 2477 C C . GLU B 1 99 ? -15.383 11.945 1.463 1 98.25 99 GLU B C 1
ATOM 2479 O O . GLU B 1 99 ? -16.188 11.445 2.248 1 98.25 99 GLU B O 1
ATOM 2484 N N . MET B 1 100 ? -14.164 12.086 1.724 1 98.75 100 MET B N 1
ATOM 2485 C CA . MET B 1 100 ? -13.656 11.867 3.076 1 98.75 100 MET B CA 1
ATOM 2486 C C . MET B 1 100 ? -13.383 13.195 3.773 1 98.75 100 MET B C 1
ATOM 2488 O O . MET B 1 100 ? -12.758 14.086 3.197 1 98.75 100 MET B O 1
ATOM 2492 N N . ILE B 1 101 ? -13.797 13.281 4.973 1 98.75 101 ILE B N 1
ATOM 2493 C CA . ILE B 1 101 ? -13.562 14.461 5.805 1 98.75 101 ILE B CA 1
ATOM 2494 C C . ILE B 1 101 ? -12.703 14.078 7.008 1 98.75 101 ILE B C 1
ATOM 2496 O O . ILE B 1 101 ? -13.055 13.18 7.777 1 98.75 101 ILE B O 1
ATOM 2500 N N . ILE B 1 102 ? -11.625 14.742 7.129 1 98.75 102 ILE B N 1
ATOM 2501 C CA . ILE B 1 102 ? -10.766 14.562 8.297 1 98.75 102 ILE B CA 1
ATOM 2502 C C . ILE B 1 102 ? -10.992 15.711 9.281 1 98.75 102 ILE B C 1
ATOM 2504 O O . ILE B 1 102 ? -10.789 16.875 8.938 1 98.75 102 ILE B O 1
ATOM 2508 N N . HIS B 1 103 ? -11.352 15.32 10.414 1 98.56 103 HIS B N 1
ATOM 2509 C CA . HIS B 1 103 ? -11.617 16.312 11.438 1 98.56 103 HIS B CA 1
ATOM 2510 C C . HIS B 1 103 ? -10.406 16.531 12.336 1 98.56 103 HIS B C 1
ATOM 2512 O O . HIS B 1 103 ? -9.602 15.609 12.523 1 98.56 103 HIS B O 1
ATOM 2518 N N . ASP B 1 104 ? -10.312 17.781 12.891 1 98.19 104 ASP B N 1
ATOM 2519 C CA . ASP B 1 104 ? -9.25 18.109 13.836 1 98.19 104 ASP B CA 1
ATOM 2520 C C . ASP B 1 104 ? -7.895 17.625 13.32 1 98.19 104 ASP B C 1
ATOM 2522 O O . ASP B 1 104 ? -7.199 16.875 14 1 98.19 104 ASP B O 1
ATOM 2526 N N . VAL B 1 105 ? -7.57 18.125 12.18 1 98.25 105 VAL B N 1
ATOM 2527 C CA . VAL B 1 105 ? -6.344 17.703 11.516 1 98.25 105 VAL B CA 1
ATOM 2528 C C . VAL B 1 105 ? -5.137 18.047 12.383 1 98.25 105 VAL B C 1
ATOM 2530 O O . VAL B 1 105 ? -5.082 19.141 12.977 1 98.25 105 VAL B O 1
ATOM 2533 N N . GLN B 1 106 ? -4.188 17.125 12.453 1 97.88 106 GLN B N 1
ATOM 2534 C CA . GLN B 1 106 ? -2.963 17.297 13.227 1 97.88 106 GLN B CA 1
ATOM 2535 C C . GLN B 1 106 ? -1.736 17.297 12.32 1 97.88 106 GLN B C 1
ATOM 2537 O O . GLN B 1 106 ? -1.789 16.797 11.195 1 97.88 106 GLN B O 1
ATOM 2542 N N . LEU B 1 107 ? -0.657 17.875 12.844 1 97.06 107 LEU B N 1
ATOM 2543 C CA . LEU B 1 107 ? 0.569 17.953 12.055 1 97.06 107 LEU B CA 1
ATOM 2544 C C . LEU B 1 107 ? 0.998 16.562 11.586 1 97.06 107 LEU B C 1
ATOM 2546 O O . LEU B 1 107 ? 1.49 16.406 10.469 1 97.06 107 LEU B O 1
ATOM 2550 N N . ASN B 1 108 ? 0.769 15.594 12.43 1 97.31 108 ASN B N 1
ATOM 2551 C CA . ASN B 1 108 ? 1.186 14.227 12.125 1 97.31 108 ASN B CA 1
ATOM 2552 C C . ASN B 1 108 ? 0.319 13.609 11.031 1 97.31 108 ASN B C 1
ATOM 2554 O O . ASN B 1 108 ? 0.655 12.555 10.492 1 97.31 108 ASN B O 1
ATOM 2558 N N . ASP B 1 109 ? -0.739 14.273 10.664 1 98.25 109 ASP B N 1
ATOM 2559 C CA . ASP B 1 109 ? -1.588 13.797 9.578 1 98.25 109 ASP B CA 1
ATOM 2560 C C . ASP B 1 109 ? -0.968 14.102 8.219 1 98.25 109 ASP B C 1
ATOM 2562 O O . ASP B 1 109 ? -1.417 13.586 7.195 1 98.25 109 ASP B O 1
ATOM 2566 N N . THR B 1 110 ? 0 14.938 8.227 1 98.5 110 THR B N 1
ATOM 2567 C CA . THR B 1 110 ? 0.632 15.305 6.961 1 98.5 110 THR B CA 1
ATOM 2568 C C . THR B 1 110 ? 1.119 14.062 6.219 1 98.5 110 THR B C 1
ATOM 2570 O O . THR B 1 110 ? 1.837 13.234 6.785 1 98.5 110 THR B O 1
ATOM 2573 N N . GLY B 1 111 ? 0.694 14.031 4.941 1 98.69 111 GLY B N 1
ATOM 2574 C CA . GLY B 1 111 ? 1.124 12.867 4.176 1 98.69 111 GLY B CA 1
ATOM 2575 C C . GLY B 1 111 ? 0.21 12.555 3.006 1 98.69 111 GLY B C 1
ATOM 2576 O O . GLY B 1 111 ? -0.646 13.367 2.645 1 98.69 111 GLY B O 1
ATOM 2577 N N . GLN B 1 112 ? 0.408 11.445 2.494 1 98.81 112 GLN B N 1
ATOM 2578 C CA . GLN B 1 112 ? -0.295 11.031 1.285 1 98.81 112 GLN B CA 1
ATOM 2579 C C . GLN B 1 112 ? -1.705 10.547 1.608 1 98.81 112 GLN B C 1
ATOM 2581 O O . GLN B 1 112 ? -1.913 9.844 2.598 1 98.81 112 GLN B O 1
ATOM 2586 N N . ILE B 1 113 ? -2.58 10.938 0.783 1 98.75 113 ILE B N 1
ATOM 2587 C CA . ILE B 1 113 ? -3.961 10.469 0.779 1 98.75 113 ILE B CA 1
ATOM 2588 C C . ILE B 1 113 ? -4.211 9.602 -0.452 1 98.75 113 ILE B C 1
ATOM 2590 O O . ILE B 1 113 ? -3.803 9.953 -1.562 1 98.75 113 ILE B O 1
ATOM 2594 N N . LYS B 1 114 ? -4.875 8.516 -0.234 1 98.62 114 LYS B N 1
ATOM 2595 C CA . LYS B 1 114 ? -5.125 7.633 -1.369 1 98.62 114 LYS B CA 1
ATOM 2596 C C . LYS B 1 114 ? -6.562 7.125 -1.363 1 98.62 114 LYS B C 1
ATOM 2598 O O . LYS B 1 114 ? -7.098 6.762 -0.312 1 98.62 114 LYS B O 1
ATOM 2603 N N . CYS B 1 115 ? -7.195 7.188 -2.48 1 98.44 115 CYS B N 1
ATOM 2604 C CA . CYS B 1 115 ? -8.477 6.531 -2.715 1 98.44 115 CYS B CA 1
ATOM 2605 C C . CYS B 1 115 ? -8.32 5.34 -3.652 1 98.44 115 CYS B C 1
ATOM 2607 O O . CYS B 1 115 ? -7.723 5.465 -4.723 1 98.44 115 CYS B O 1
ATOM 2609 N N . SER B 1 116 ? -8.828 4.18 -3.264 1 98.19 116 SER B N 1
ATOM 2610 C CA . SER B 1 116 ? -8.688 2.967 -4.066 1 98.19 116 SER B CA 1
ATOM 2611 C C . SER B 1 116 ? -9.961 2.133 -4.039 1 98.19 116 SER B C 1
ATOM 2613 O O . SER B 1 116 ? -10.852 2.375 -3.219 1 98.19 116 SER B O 1
ATOM 2615 N N . LEU B 1 117 ? -10.047 1.234 -4.973 1 97.94 117 LEU B N 1
ATOM 2616 C CA . LEU B 1 117 ? -11.188 0.332 -5.09 1 97.94 117 LEU B CA 1
ATOM 2617 C C . LEU B 1 117 ? -10.75 -1.12 -4.926 1 97.94 117 LEU B C 1
ATOM 2619 O O . LEU B 1 117 ? -9.648 -1.49 -5.328 1 97.94 117 LEU B O 1
ATOM 2623 N N . GLN B 1 118 ? -11.586 -1.855 -4.309 1 97.25 118 GLN B N 1
ATOM 2624 C CA . GLN B 1 118 ? -11.32 -3.291 -4.336 1 97.25 118 GLN B CA 1
ATOM 2625 C C . GLN B 1 118 ? -11.359 -3.83 -5.762 1 97.25 118 GLN B C 1
ATOM 2627 O O . GLN B 1 118 ? -12.242 -3.465 -6.543 1 97.25 118 GLN B O 1
ATOM 2632 N N . ASN B 1 119 ? -10.406 -4.625 -6.047 1 95.06 119 ASN B N 1
ATOM 2633 C CA . ASN B 1 119 ? -10.273 -5.328 -7.32 1 95.06 119 ASN B CA 1
ATOM 2634 C C . ASN B 1 119 ? -9.891 -4.371 -8.445 1 95.06 119 ASN B C 1
ATOM 2636 O O . ASN B 1 119 ? -10.352 -4.523 -9.578 1 95.06 119 ASN B O 1
ATOM 2640 N N . SER B 1 120 ? -9.25 -3.334 -8.094 1 94.31 120 SER B N 1
ATOM 2641 C CA . SER B 1 120 ? -8.656 -2.402 -9.047 1 94.31 120 SER B CA 1
ATOM 2642 C C . SER B 1 120 ? -7.23 -2.047 -8.656 1 94.31 120 SER B C 1
ATOM 2644 O O . SER B 1 120 ? -6.945 -1.787 -7.488 1 94.31 120 SER B O 1
ATOM 2646 N N . ASP B 1 121 ? -6.395 -2.043 -9.578 1 91.94 121 ASP B N 1
ATOM 2647 C CA . ASP B 1 121 ? -5.004 -1.701 -9.289 1 91.94 121 ASP B CA 1
ATOM 2648 C C . ASP B 1 121 ? -4.75 -0.207 -9.484 1 91.94 121 ASP B C 1
ATOM 2650 O O . ASP B 1 121 ? -3.635 0.272 -9.281 1 91.94 121 ASP B O 1
ATOM 2654 N N . ARG B 1 122 ? -5.781 0.492 -9.836 1 93.06 122 ARG B N 1
ATOM 2655 C CA . ARG B 1 122 ? -5.664 1.936 -10.016 1 93.06 122 ARG B CA 1
ATOM 2656 C C . ARG B 1 122 ? -6.133 2.68 -8.766 1 93.06 122 ARG B C 1
ATOM 2658 O O . ARG B 1 122 ? -7.133 2.303 -8.148 1 93.06 122 ARG B O 1
ATOM 2665 N N . ASP B 1 123 ? -5.387 3.674 -8.367 1 95.75 123 ASP B N 1
ATOM 2666 C CA . ASP B 1 123 ? -5.762 4.48 -7.211 1 95.75 123 ASP B CA 1
ATOM 2667 C C . ASP B 1 123 ? -5.598 5.969 -7.504 1 95.75 123 ASP B C 1
ATOM 2669 O O . ASP B 1 123 ? -4.98 6.348 -8.5 1 95.75 123 ASP B O 1
ATOM 2673 N N . GLY B 1 124 ? -6.305 6.789 -6.805 1 97.69 124 GLY B N 1
ATOM 2674 C CA . GLY B 1 124 ? -6.094 8.227 -6.777 1 97.69 124 GLY B CA 1
ATOM 2675 C C . GLY B 1 124 ? -5.32 8.695 -5.559 1 97.69 124 GLY B C 1
ATOM 2676 O O . GLY B 1 124 ? -5.555 8.211 -4.445 1 97.69 124 GLY B O 1
ATOM 2677 N N . SER B 1 125 ? -4.445 9.656 -5.82 1 98.19 125 SER B N 1
ATOM 2678 C CA . SER B 1 125 ? -3.619 10.086 -4.695 1 98.19 125 SER B CA 1
ATOM 2679 C C . SER B 1 125 ? -3.557 11.609 -4.602 1 98.19 125 SER B C 1
ATOM 2681 O O . SER B 1 125 ? -3.744 12.305 -5.602 1 98.19 125 SER B O 1
ATOM 2683 N N . ALA B 1 126 ? -3.354 12.039 -3.445 1 98.81 126 ALA B N 1
ATOM 2684 C CA . ALA B 1 126 ? -3.143 13.453 -3.121 1 98.81 126 ALA B CA 1
ATOM 2685 C C . ALA B 1 126 ? -2.295 13.602 -1.863 1 98.81 126 ALA B C 1
ATOM 2687 O O . ALA B 1 126 ? -1.863 12.609 -1.272 1 98.81 126 ALA B O 1
ATOM 2688 N N . PHE B 1 127 ? -2.027 14.859 -1.536 1 98.75 127 PHE B N 1
ATOM 2689 C CA . PHE B 1 127 ? -1.213 15.125 -0.355 1 98.75 127 PHE B CA 1
ATOM 2690 C C . PHE B 1 127 ? -1.927 16.078 0.59 1 98.75 127 PHE B C 1
ATOM 2692 O O . PHE B 1 127 ? -2.492 17.078 0.153 1 98.75 127 PHE B O 1
ATOM 2699 N N . LEU B 1 128 ? -1.908 15.703 1.801 1 98.81 128 LEU B N 1
ATOM 2700 C CA . LEU B 1 128 ? -2.393 16.578 2.855 1 98.81 128 LEU B CA 1
ATOM 2701 C C . LEU B 1 128 ? -1.235 17.312 3.523 1 98.81 128 LEU B C 1
ATOM 2703 O O . LEU B 1 128 ? -0.342 16.688 4.094 1 98.81 128 LEU B O 1
ATOM 2707 N N . SER B 1 129 ? -1.254 18.594 3.455 1 97.56 129 SER B N 1
ATOM 2708 C CA . SER B 1 129 ? -0.286 19.438 4.156 1 97.56 129 SER B CA 1
ATOM 2709 C C . SER B 1 129 ? -0.936 20.172 5.324 1 97.56 129 SER B C 1
ATOM 2711 O O . SER B 1 129 ? -1.913 20.891 5.141 1 97.56 129 SER B O 1
ATOM 2713 N N . VAL B 1 130 ? -0.384 19.953 6.457 1 97.19 130 VAL B N 1
ATOM 2714 C CA . VAL B 1 130 ? -0.916 20.609 7.645 1 97.19 130 VAL B CA 1
ATOM 2715 C C . VAL B 1 130 ? 0.069 21.672 8.133 1 97.19 130 VAL B C 1
ATOM 2717 O O . VAL B 1 130 ? 1.261 21.391 8.289 1 97.19 130 VAL B O 1
ATOM 2720 N N . GLN B 1 131 ? -0.422 22.844 8.336 1 95.56 131 GLN B N 1
ATOM 2721 C CA . GLN B 1 131 ? 0.405 23.922 8.844 1 95.56 131 GLN B CA 1
ATOM 2722 C C . GLN B 1 131 ? -0.012 24.312 10.258 1 95.56 131 GLN B C 1
ATOM 2724 O O . GLN B 1 131 ? -1.158 24.094 10.656 1 95.56 131 GLN B O 1
ATOM 2729 N N . VAL B 1 132 ? 0.929 24.859 10.992 1 94.81 132 VAL B N 1
ATOM 2730 C CA . VAL B 1 132 ? 0.675 25.266 12.375 1 94.81 132 VAL B CA 1
ATOM 2731 C C . VAL B 1 132 ? 0.905 26.766 12.523 1 94.81 132 VAL B C 1
ATOM 2733 O O . VAL B 1 132 ? 1.963 27.281 12.148 1 94.81 132 VAL B O 1
ATOM 2736 N N . MET B 1 133 ? -0.078 27.359 13.031 1 93.12 133 MET B N 1
ATOM 2737 C CA . MET B 1 133 ? 0.073 28.766 13.391 1 93.12 133 MET B CA 1
ATOM 2738 C C . MET B 1 133 ? 0.604 28.922 14.812 1 93.12 133 MET B C 1
ATOM 2740 O O . MET B 1 133 ? -0.026 28.453 15.766 1 93.12 133 MET B O 1
ATOM 2744 N N . GLY B 1 134 ? 1.724 29.547 14.922 1 93.31 134 GLY B N 1
ATOM 2745 C CA . GLY B 1 134 ? 2.322 29.75 16.234 1 93.31 134 GLY B CA 1
ATOM 2746 C C . GLY B 1 134 ? 1.93 31.078 16.859 1 93.31 134 GLY B C 1
ATOM 2747 O O . GLY B 1 134 ? 0.812 31.562 16.672 1 93.31 134 GLY B O 1
ATOM 2748 N N . GLN B 1 135 ? 2.881 31.484 17.719 1 92.94 135 GLN B N 1
ATOM 2749 C CA . GLN B 1 135 ? 2.635 32.719 18.453 1 92.94 135 GLN B CA 1
ATOM 2750 C C . GLN B 1 135 ? 3.58 33.844 18 1 92.94 135 GLN B C 1
ATOM 2752 O O . GLN B 1 135 ? 4.746 33.562 17.703 1 92.94 135 GLN B O 1
ATOM 2757 N N . LEU B 1 136 ? 2.984 35.031 17.953 1 94.38 136 LEU B N 1
ATOM 2758 C CA . LEU B 1 136 ? 3.756 36.219 17.688 1 94.38 136 LEU B CA 1
ATOM 2759 C C . LEU B 1 136 ? 3.836 37.094 18.938 1 94.38 136 LEU B C 1
ATOM 2761 O O . LEU B 1 136 ? 2.842 37.281 19.656 1 94.38 136 LEU B O 1
ATOM 2765 N N . PHE B 1 137 ? 5.059 37.531 19.156 1 93 137 PHE B N 1
ATOM 2766 C CA . PHE B 1 137 ? 5.086 38.406 20.312 1 93 137 PHE B CA 1
ATOM 2767 C C . PHE B 1 137 ? 6.246 39.406 20.203 1 93 137 PHE B C 1
ATOM 2769 O O . PHE B 1 137 ? 7.266 39.094 19.578 1 93 137 PHE B O 1
ATOM 2776 N N . ILE B 1 138 ? 6.07 40.531 20.703 1 93.25 138 ILE B N 1
ATOM 2777 C CA . ILE B 1 138 ? 7.066 41.594 20.906 1 93.25 138 ILE B CA 1
ATOM 2778 C C . ILE B 1 138 ? 7.414 41.688 22.391 1 93.25 138 ILE B C 1
ATOM 2780 O O . ILE B 1 138 ? 6.566 42.062 23.203 1 93.25 138 ILE B O 1
ATOM 2784 N N . PRO B 1 139 ? 8.594 41.25 22.719 1 85.19 139 PRO B N 1
ATOM 2785 C CA . PRO B 1 139 ? 8.945 41.156 24.141 1 85.19 139 PRO B CA 1
ATOM 2786 C C . PRO B 1 139 ? 8.734 42.469 24.875 1 85.19 139 PRO B C 1
ATOM 2788 O O . PRO B 1 139 ? 8.312 42.469 26.047 1 85.19 139 PRO B O 1
ATOM 2791 N N . GLU B 1 140 ? 8.953 43.625 24.234 1 78.75 140 GLU B N 1
ATOM 2792 C CA . GLU B 1 140 ? 8.852 44.906 24.938 1 78.75 140 GLU B CA 1
ATOM 2793 C C . GLU B 1 140 ? 7.449 45.5 24.828 1 78.75 140 GLU B C 1
ATOM 2795 O O . GLU B 1 140 ? 6.914 45.625 23.719 1 78.75 140 GLU B O 1
ATOM 2800 N N . GLY B 1 141 ? 6.391 45.062 25.547 1 67.44 141 GLY B N 1
ATOM 2801 C CA . GLY B 1 141 ? 5.008 45.5 25.547 1 67.44 141 GLY B CA 1
ATOM 2802 C C . GLY B 1 141 ? 4.863 46.969 25.172 1 67.44 141 GLY B C 1
ATOM 2803 O O . GLY B 1 141 ? 3.883 47.375 24.531 1 67.44 141 GLY B O 1
ATOM 2804 N N . SER B 1 142 ? 5.414 47.812 25.625 1 77.25 142 SER B N 1
ATOM 2805 C CA . SER B 1 142 ? 5.492 49.219 25.297 1 77.25 142 SER B CA 1
ATOM 2806 C C . SER B 1 142 ? 6.941 49.688 25.25 1 77.25 142 SER B C 1
ATOM 2808 O O . SER B 1 142 ? 7.785 49.219 26 1 77.25 142 SER B O 1
ATOM 2810 N N . LEU B 1 143 ? 7.109 50.594 24.188 1 88.5 143 LEU B N 1
ATOM 2811 C CA . LEU B 1 143 ? 8.484 51.031 24 1 88.5 143 LEU B CA 1
ATOM 2812 C C . LEU B 1 143 ? 8.562 52.562 24.109 1 88.5 143 LEU B C 1
ATOM 2814 O O . LEU B 1 143 ? 7.758 53.281 23.5 1 88.5 143 LEU B O 1
ATOM 2818 N N . VAL B 1 144 ? 9.359 53 24.969 1 91.25 144 VAL B N 1
ATOM 2819 C CA . VAL B 1 144 ? 9.695 54.406 25.047 1 91.25 144 VAL B CA 1
ATOM 2820 C C . VAL B 1 144 ? 11.039 54.656 24.375 1 91.25 144 VAL B C 1
ATOM 2822 O O . VAL B 1 144 ? 12.062 54.094 24.781 1 91.25 144 VAL B O 1
ATOM 2825 N N . VAL B 1 145 ? 10.984 55.531 23.359 1 92.62 145 VAL B N 1
ATOM 2826 C CA . VAL B 1 145 ? 12.195 55.719 22.578 1 92.62 145 VAL B CA 1
ATOM 2827 C C . VAL B 1 145 ? 12.5 57.219 22.438 1 92.62 145 VAL B C 1
ATOM 2829 O O . VAL B 1 145 ? 11.633 58.062 22.688 1 92.62 145 VAL B O 1
ATOM 2832 N N . MET B 1 146 ? 13.734 57.562 22.031 1 94.19 146 MET B N 1
ATOM 2833 C CA . MET B 1 146 ? 14.156 58.938 21.891 1 94.19 146 MET B CA 1
ATOM 2834 C C . MET B 1 146 ? 13.891 59.438 20.469 1 94.19 146 MET B C 1
ATOM 2836 O O . MET B 1 146 ? 14.164 58.75 19.5 1 94.19 146 MET B O 1
ATOM 2840 N N . GLU B 1 147 ? 13.453 60.719 20.469 1 94 147 GLU B N 1
ATOM 2841 C CA . GLU B 1 147 ? 13.172 61.344 19.172 1 94 147 GLU B CA 1
ATOM 2842 C C . GLU B 1 147 ? 14.438 61.438 18.328 1 94 147 GLU B C 1
ATOM 2844 O O . GLU B 1 147 ? 15.508 61.781 18.859 1 94 147 GLU B O 1
ATOM 2849 N N . ASP B 1 148 ? 14.32 61.094 17.062 1 94.31 148 ASP B N 1
ATOM 2850 C CA . ASP B 1 148 ? 15.352 61.25 16.031 1 94.31 148 ASP B CA 1
ATOM 2851 C C . ASP B 1 148 ? 16.578 60.375 16.344 1 94.31 148 ASP B C 1
ATOM 2853 O O . ASP B 1 148 ? 17.688 60.719 15.938 1 94.31 148 ASP B O 1
ATOM 2857 N N . LYS B 1 149 ? 16.438 59.375 17.234 1 93.5 149 LYS B N 1
ATOM 2858 C CA . LYS B 1 149 ? 17.469 58.375 17.484 1 93.5 149 LYS B CA 1
ATOM 2859 C C . LYS B 1 149 ? 17.047 57 16.984 1 93.5 149 LYS B C 1
ATOM 2861 O O . LYS B 1 149 ? 15.898 56.625 17.156 1 93.5 149 LYS B O 1
ATOM 2866 N N . PRO B 1 150 ? 17.984 56.438 16.344 1 94.19 150 PRO B N 1
ATOM 2867 C CA . PRO B 1 150 ? 17.641 55.094 15.875 1 94.19 150 PRO B CA 1
ATOM 2868 C C . PRO B 1 150 ? 17.297 54.156 17.016 1 94.19 150 PRO B C 1
ATOM 2870 O O . PRO B 1 150 ? 17.906 54.188 18.078 1 94.19 150 PRO B O 1
ATOM 2873 N N . CYS B 1 151 ? 16.266 53.281 16.719 1 93.19 151 CYS B N 1
ATOM 2874 C CA . CYS B 1 151 ? 15.914 52.219 17.672 1 93.19 151 CYS B CA 1
ATOM 2875 C C . CYS B 1 151 ? 15.477 50.969 16.969 1 93.19 151 CYS B C 1
ATOM 2877 O O . CYS B 1 151 ? 15.281 50.969 15.75 1 93.19 151 CYS B O 1
ATOM 2879 N N . ASN B 1 152 ? 15.438 49.844 17.797 1 94.12 152 ASN B N 1
ATOM 2880 C CA . ASN B 1 152 ? 15.039 48.562 17.234 1 94.12 152 ASN B CA 1
ATOM 2881 C C . ASN B 1 152 ? 13.82 48 17.953 1 94.12 152 ASN B C 1
ATOM 2883 O O . ASN B 1 152 ? 13.695 48.125 19.172 1 94.12 152 ASN B O 1
ATOM 2887 N N . VAL B 1 153 ? 12.938 47.531 17.141 1 94.12 153 VAL B N 1
ATOM 2888 C CA . VAL B 1 153 ? 11.82 46.75 17.656 1 94.12 153 VAL B CA 1
ATOM 2889 C C . VAL B 1 153 ? 11.922 45.312 17.172 1 94.12 153 VAL B C 1
ATOM 2891 O O . VAL B 1 153 ? 12.07 45.062 15.969 1 94.12 153 VAL B O 1
ATOM 2894 N N . THR B 1 154 ? 11.766 44.375 18.094 1 94.12 154 THR B N 1
ATOM 2895 C CA . THR B 1 154 ? 11.961 42.969 17.734 1 94.12 154 THR B CA 1
ATOM 2896 C C . THR B 1 154 ? 10.656 42.188 17.859 1 94.12 154 THR B C 1
ATOM 2898 O O . THR B 1 154 ? 9.953 42.312 18.875 1 94.12 154 THR B O 1
ATOM 2901 N N . CYS B 1 155 ? 10.336 41.5 16.859 1 95.5 155 CYS B N 1
ATOM 2902 C CA . CYS B 1 155 ? 9.18 40.594 16.859 1 95.5 155 CYS B CA 1
ATOM 2903 C C . CYS B 1 155 ? 9.625 39.156 16.688 1 95.5 155 CYS B C 1
ATOM 2905 O O . CYS B 1 155 ? 10.508 38.844 15.891 1 95.5 155 CYS B O 1
ATOM 2907 N N . ARG B 1 156 ? 8.969 38.281 17.469 1 93.81 156 ARG B N 1
ATOM 2908 C CA . ARG B 1 156 ? 9.344 36.875 17.438 1 93.81 156 ARG B CA 1
ATOM 2909 C C . ARG B 1 156 ? 8.156 36 17.047 1 93.81 156 ARG B C 1
ATOM 2911 O O . ARG B 1 156 ? 7.043 36.219 17.531 1 93.81 156 ARG B O 1
ATOM 2918 N N . ALA B 1 157 ? 8.438 35.125 16.172 1 95.06 157 ALA B N 1
ATOM 2919 C CA . ALA B 1 157 ? 7.477 34.094 15.805 1 95.06 157 ALA B CA 1
ATOM 2920 C C . ALA B 1 157 ? 7.906 32.75 16.344 1 95.06 157 ALA B C 1
ATOM 2922 O O . ALA B 1 157 ? 8.961 32.219 15.977 1 95.06 157 ALA B O 1
ATOM 2923 N N . LEU B 1 158 ? 6.949 32.156 17.188 1 93.19 158 LEU B N 1
ATOM 2924 C CA . LEU B 1 158 ? 7.305 30.891 17.844 1 93.19 158 LEU B CA 1
ATOM 2925 C C . LEU B 1 158 ? 6.312 29.797 17.484 1 93.19 158 LEU B C 1
ATOM 2927 O O . LEU B 1 158 ? 5.098 30.016 17.516 1 93.19 158 LEU B O 1
ATOM 2931 N N . GLY B 1 159 ? 6.859 28.625 17.125 1 93.19 159 GLY B N 1
ATOM 2932 C CA . GLY B 1 159 ? 6.031 27.438 16.953 1 93.19 159 GLY B CA 1
ATOM 2933 C C . GLY B 1 159 ? 5.301 27.406 15.625 1 93.19 159 GLY B C 1
ATOM 2934 O O . GLY B 1 159 ? 4.199 26.859 15.539 1 93.19 159 GLY B O 1
ATOM 2935 N N . TRP B 1 160 ? 5.812 28.094 14.703 1 92.19 160 TRP B N 1
ATOM 2936 C CA . TRP B 1 160 ? 5.188 28.109 13.383 1 92.19 160 TRP B CA 1
ATOM 2937 C C . TRP B 1 160 ? 5.75 26.984 12.516 1 92.19 160 TRP B C 1
ATOM 2939 O O . TRP B 1 160 ? 6.953 26.719 12.531 1 92.19 160 TRP B O 1
ATOM 2949 N N . THR B 1 161 ? 4.887 26.359 11.836 1 92.94 161 THR B N 1
ATOM 2950 C CA . THR B 1 161 ? 5.312 25.359 10.852 1 92.94 161 THR B CA 1
ATOM 2951 C C . THR B 1 161 ? 4.477 25.469 9.586 1 92.94 161 THR B C 1
ATOM 2953 O O . THR B 1 161 ? 3.281 25.156 9.594 1 92.94 161 THR B O 1
ATOM 2956 N N . PRO B 1 162 ? 5.023 25.797 8.398 1 92.25 162 PRO B N 1
ATOM 2957 C CA . PRO B 1 162 ? 6.367 26.375 8.273 1 92.25 162 PRO B CA 1
ATOM 2958 C C . PRO B 1 162 ? 6.461 27.781 8.859 1 92.25 162 PRO B C 1
ATOM 2960 O O . PRO B 1 162 ? 5.465 28.328 9.344 1 92.25 162 PRO B O 1
ATOM 2963 N N . LEU B 1 163 ? 7.648 28.344 8.805 1 93.19 163 LEU B N 1
ATOM 2964 C CA . LEU B 1 163 ? 7.836 29.688 9.328 1 93.19 163 LEU B CA 1
ATOM 2965 C C . LEU B 1 163 ? 7.066 30.703 8.492 1 93.19 163 LEU B C 1
ATOM 2967 O O . LEU B 1 163 ? 7.031 30.609 7.266 1 93.19 163 LEU B O 1
ATOM 2971 N N . PRO B 1 164 ? 6.531 31.641 9.133 1 93.62 164 PRO B N 1
ATOM 2972 C CA . PRO B 1 164 ? 5.746 32.656 8.406 1 93.62 164 PRO B CA 1
ATOM 2973 C C . PRO B 1 164 ? 6.617 33.719 7.785 1 93.62 164 PRO B C 1
ATOM 2975 O O . PRO B 1 164 ? 7.801 33.844 8.109 1 93.62 164 PRO B O 1
ATOM 2978 N N . ARG B 1 165 ? 6.031 34.406 6.844 1 92.31 165 ARG B N 1
ATOM 2979 C CA . ARG B 1 165 ? 6.641 35.656 6.371 1 92.31 165 ARG B CA 1
ATOM 2980 C C . ARG B 1 165 ? 6.355 36.812 7.336 1 92.31 165 ARG B C 1
ATOM 2982 O O . ARG B 1 165 ? 5.195 37.125 7.609 1 92.31 165 ARG B O 1
ATOM 2989 N N . LEU B 1 166 ? 7.402 37.375 7.828 1 95.94 166 LEU B N 1
ATOM 2990 C CA . LEU B 1 166 ? 7.238 38.469 8.781 1 95.94 166 LEU B CA 1
ATOM 2991 C C . LEU B 1 166 ? 7.383 39.812 8.094 1 95.94 166 LEU B C 1
ATOM 2993 O O . LEU B 1 166 ? 8.242 40 7.223 1 95.94 166 LEU B O 1
ATOM 2997 N N . SER B 1 167 ? 6.512 40.719 8.438 1 95.81 167 SER B N 1
ATOM 2998 C CA . SER B 1 167 ? 6.562 42.094 7.945 1 95.81 167 SER B CA 1
ATOM 2999 C C . SER B 1 167 ? 6.086 43.094 9.008 1 95.81 167 SER B C 1
ATOM 3001 O O . SER B 1 167 ? 5.652 42.688 10.086 1 95.81 167 SER B O 1
ATOM 3003 N N . TRP B 1 168 ? 6.27 44.375 8.664 1 96.88 168 TRP B N 1
ATOM 3004 C CA . TRP B 1 168 ? 5.926 45.406 9.648 1 96.88 168 TRP B CA 1
ATOM 3005 C C . TRP B 1 168 ? 5 46.438 9.047 1 96.88 168 TRP B C 1
ATOM 3007 O O . TRP B 1 168 ? 5.176 46.844 7.895 1 96.88 168 TRP B O 1
ATOM 3017 N N . GLU B 1 169 ? 4.004 46.781 9.766 1 96.94 169 GLU B N 1
ATOM 3018 C CA . GLU B 1 169 ? 3.197 47.969 9.508 1 96.94 169 GLU B CA 1
ATOM 3019 C C . GLU B 1 169 ? 3.574 49.094 10.445 1 96.94 169 GLU B C 1
ATOM 3021 O O . GLU B 1 169 ? 3.377 49 11.656 1 96.94 169 GLU B O 1
ATOM 3026 N N . ILE B 1 170 ? 4.047 50.188 9.859 1 96.44 170 ILE B N 1
ATOM 3027 C CA . ILE B 1 170 ? 4.586 51.281 10.648 1 96.44 170 ILE B CA 1
ATOM 3028 C C . ILE B 1 170 ? 3.574 52.438 10.711 1 96.44 170 ILE B C 1
ATOM 3030 O O . ILE B 1 170 ? 3.299 53.062 9.695 1 96.44 170 ILE B O 1
ATOM 3034 N N . GLY B 1 171 ? 3.059 52.656 11.859 1 95.62 171 GLY B N 1
ATOM 3035 C CA . GLY B 1 171 ? 2.121 53.719 12.094 1 95.62 171 GLY B CA 1
ATOM 3036 C C . GLY B 1 171 ? 2.729 54.875 12.867 1 95.62 171 GLY B C 1
ATOM 3037 O O . GLY B 1 171 ? 2.041 55.531 13.664 1 95.62 171 GLY B O 1
ATOM 3038 N N . VAL B 1 172 ? 4 55.031 12.844 1 93.12 172 VAL B N 1
ATOM 3039 C CA . VAL B 1 172 ? 4.742 56.094 13.484 1 93.12 172 VAL B CA 1
ATOM 3040 C C . VAL B 1 172 ? 5.488 56.906 12.43 1 93.12 172 VAL B C 1
ATOM 3042 O O . VAL B 1 172 ? 6.027 56.375 11.477 1 93.12 172 VAL B O 1
ATOM 3045 N N . PRO B 1 173 ? 5.363 58.281 12.57 1 95.81 173 PRO B N 1
ATOM 3046 C CA . PRO B 1 173 ? 6.223 59.062 11.664 1 95.81 173 PRO B CA 1
ATOM 3047 C C . PRO B 1 173 ? 7.703 58.719 11.852 1 95.81 173 PRO B C 1
ATOM 3049 O O . PRO B 1 173 ? 8.219 58.781 12.969 1 95.81 173 PRO B O 1
ATOM 3052 N N . VAL B 1 174 ? 8.367 58.375 10.672 1 94.94 174 VAL B N 1
ATOM 3053 C CA . VAL B 1 174 ? 9.773 58 10.758 1 94.94 174 VAL B CA 1
ATOM 3054 C C . VAL B 1 174 ? 10.562 58.688 9.648 1 94.94 174 VAL B C 1
ATOM 3056 O O . VAL B 1 174 ? 10.016 58.969 8.578 1 94.94 174 VAL B O 1
ATOM 3059 N N . SER B 1 175 ? 11.812 58.938 10 1 95.56 175 SER B N 1
ATOM 3060 C CA . SER B 1 175 ? 12.688 59.469 8.953 1 95.56 175 SER B CA 1
ATOM 3061 C C . SER B 1 175 ? 13.281 58.344 8.109 1 95.56 175 SER B C 1
ATOM 3063 O O . SER B 1 175 ? 13.562 58.531 6.926 1 95.56 175 SER B O 1
ATOM 3065 N N . HIS B 1 176 ? 13.539 57.219 8.719 1 94.94 176 HIS B N 1
ATOM 3066 C CA . HIS B 1 176 ? 14.062 56 8.086 1 94.94 176 HIS B CA 1
ATOM 3067 C C . HIS B 1 176 ? 13.547 54.75 8.781 1 94.94 176 HIS B C 1
ATOM 3069 O O . HIS B 1 176 ? 13.336 54.75 9.992 1 94.94 176 HIS B O 1
ATOM 3075 N N . SER B 1 177 ? 13.273 53.719 7.938 1 95.75 177 SER B N 1
ATOM 3076 C CA . SER B 1 177 ? 12.914 52.438 8.508 1 95.75 177 SER B CA 1
ATOM 3077 C C . SER B 1 177 ? 13.406 51.281 7.629 1 95.75 177 SER B C 1
ATOM 3079 O O . SER B 1 177 ? 13.453 51.406 6.406 1 95.75 177 SER B O 1
ATOM 3081 N N . SER B 1 178 ? 13.891 50.219 8.219 1 96.88 178 SER B N 1
ATOM 3082 C CA . SER B 1 178 ? 14.289 48.969 7.566 1 96.88 178 SER B CA 1
ATOM 3083 C C . SER B 1 178 ? 14.109 47.781 8.5 1 96.88 178 SER B C 1
ATOM 3085 O O . SER B 1 178 ? 14.062 47.938 9.719 1 96.88 178 SER B O 1
ATOM 3087 N N . TYR B 1 179 ? 13.883 46.719 7.879 1 96.38 179 TYR B N 1
ATOM 3088 C CA . TYR B 1 179 ? 13.789 45.531 8.734 1 96.38 179 TYR B CA 1
ATOM 3089 C C . TYR B 1 179 ? 14.438 44.312 8.07 1 96.38 179 TYR B C 1
ATOM 3091 O O . TYR B 1 179 ? 14.656 44.312 6.855 1 96.38 179 TYR B O 1
ATOM 3099 N N . TYR B 1 180 ? 14.789 43.312 8.93 1 95.31 180 TYR B N 1
ATOM 3100 C CA . TYR B 1 180 ? 15.281 42.031 8.469 1 95.31 180 TYR B CA 1
ATOM 3101 C C . TYR B 1 180 ? 14.789 40.906 9.367 1 95.31 180 TYR B C 1
ATOM 3103 O O . TYR B 1 180 ? 14.43 41.125 10.523 1 95.31 180 TYR B O 1
ATOM 3111 N N . SER B 1 181 ? 14.656 39.781 8.703 1 94 181 SER B N 1
ATOM 3112 C CA . SER B 1 181 ? 14.211 38.594 9.445 1 94 181 SER B CA 1
ATOM 3113 C C . SER B 1 181 ? 15.258 37.5 9.406 1 94 181 SER B C 1
ATOM 3115 O O . SER B 1 181 ? 15.914 37.281 8.383 1 94 181 SER B O 1
ATOM 3117 N N . VAL B 1 182 ? 15.375 36.844 10.609 1 91.62 182 VAL B N 1
ATOM 3118 C CA . VAL B 1 182 ? 16.359 35.75 10.688 1 91.62 182 VAL B CA 1
ATOM 3119 C C . VAL B 1 182 ? 15.742 34.562 11.383 1 91.62 182 VAL B C 1
ATOM 3121 O O . VAL B 1 182 ? 14.898 34.688 12.273 1 91.62 182 VAL B O 1
ATOM 3124 N N . LEU B 1 183 ? 16.25 33.375 10.969 1 90.44 183 LEU B N 1
ATOM 3125 C CA . LEU B 1 183 ? 15.867 32.125 11.648 1 90.44 183 LEU B CA 1
ATOM 3126 C C . LEU B 1 183 ? 16.594 32 12.984 1 90.44 183 LEU B C 1
ATOM 3128 O O . LEU B 1 183 ? 17.781 32.344 13.086 1 90.44 183 LEU B O 1
ATOM 3132 N N . GLU B 1 184 ? 15.836 31.609 13.906 1 86.25 184 GLU B N 1
ATOM 3133 C CA . GLU B 1 184 ? 16.516 31.344 15.164 1 86.25 184 GLU B CA 1
ATOM 3134 C C . GLU B 1 184 ? 17.359 30.078 15.094 1 86.25 184 GLU B C 1
ATOM 3136 O O . GLU B 1 184 ? 16.828 29 14.805 1 86.25 184 GLU B O 1
ATOM 3141 N N . PRO B 1 185 ? 18.594 30.234 15.359 1 79.69 185 PRO B N 1
ATOM 3142 C CA . PRO B 1 185 ? 19.484 29.078 15.195 1 79.69 185 PRO B CA 1
ATOM 3143 C C . PRO B 1 185 ? 19.094 27.891 16.078 1 79.69 185 PRO B C 1
ATOM 3145 O O . PRO B 1 185 ? 19.266 26.734 15.703 1 79.69 185 PRO B O 1
ATOM 3148 N N . GLU B 1 186 ? 18.562 28.188 17.25 1 83.12 186 GLU B N 1
ATOM 3149 C CA . GLU B 1 186 ? 18.297 27.141 18.234 1 83.12 186 GLU B CA 1
ATOM 3150 C C . GLU B 1 186 ? 16.922 26.5 18 1 83.12 186 GLU B C 1
ATOM 3152 O O . GLU B 1 186 ? 16.625 25.438 18.562 1 83.12 186 GLU B O 1
ATOM 3157 N N . ASP B 1 187 ? 16.141 27.125 17.328 1 82.5 187 ASP B N 1
ATOM 3158 C CA . ASP B 1 187 ? 14.781 26.641 17.125 1 82.5 187 ASP B CA 1
ATOM 3159 C C . ASP B 1 187 ? 14.328 26.859 15.68 1 82.5 187 ASP B C 1
ATOM 3161 O O . ASP B 1 187 ? 13.914 27.969 15.32 1 82.5 187 ASP B O 1
ATOM 3165 N N . LEU B 1 188 ? 14.242 25.812 14.922 1 82.62 188 LEU B N 1
ATOM 3166 C CA . LEU B 1 188 ? 13.922 25.891 13.5 1 82.62 188 LEU B CA 1
ATOM 3167 C C . LEU B 1 188 ? 12.461 26.281 13.297 1 82.62 188 LEU B C 1
ATOM 3169 O O . LEU B 1 188 ? 12.055 26.625 12.188 1 82.62 188 LEU B O 1
ATOM 3173 N N . GLN B 1 189 ? 11.766 26.359 14.359 1 87.75 189 GLN B N 1
ATOM 3174 C CA . GLN B 1 189 ? 10.352 26.734 14.266 1 87.75 189 GLN B CA 1
ATOM 3175 C C . GLN B 1 189 ? 10.117 28.156 14.773 1 87.75 189 GLN B C 1
ATOM 3177 O O . GLN B 1 189 ? 8.984 28.531 15.078 1 87.75 189 GLN B O 1
ATOM 3182 N N . SER B 1 190 ? 11.258 28.891 14.852 1 92.12 190 SER B N 1
ATOM 3183 C CA . SER B 1 190 ? 11.148 30.266 15.352 1 92.12 190 SER B CA 1
ATOM 3184 C C . SER B 1 190 ? 11.914 31.234 14.461 1 92.12 190 SER B C 1
ATOM 3186 O O . SER B 1 190 ? 12.891 30.859 13.812 1 92.12 190 SER B O 1
ATOM 3188 N N . ALA B 1 191 ? 11.352 32.375 14.312 1 94.31 191 ALA B N 1
ATOM 3189 C CA . ALA B 1 191 ? 11.977 33.438 13.539 1 94.31 191 ALA B CA 1
ATOM 3190 C C . ALA B 1 191 ? 11.859 34.781 14.258 1 94.31 191 ALA B C 1
ATOM 3192 O O . ALA B 1 191 ? 10.938 35 15.055 1 94.31 191 ALA B O 1
ATOM 3193 N N . VAL B 1 192 ? 12.852 35.562 13.93 1 94.31 192 VAL B N 1
ATOM 3194 C CA . VAL B 1 192 ? 12.875 36.875 14.539 1 94.31 192 VAL B CA 1
ATOM 3195 C C . VAL B 1 192 ? 12.953 37.938 13.453 1 94.31 192 VAL B C 1
ATOM 3197 O O . VAL B 1 192 ? 13.672 37.781 12.461 1 94.31 192 VAL B O 1
ATOM 3200 N N . SER B 1 193 ? 12.219 38.938 13.656 1 96.12 193 SER B N 1
ATOM 3201 C CA . SER B 1 193 ? 12.305 40.094 12.789 1 96.12 193 SER B CA 1
ATOM 3202 C C . SER B 1 193 ? 12.641 41.375 13.586 1 96.12 193 SER B C 1
ATOM 3204 O O . SER B 1 193 ? 12.008 41.656 14.594 1 96.12 193 SER B O 1
ATOM 3206 N N . VAL B 1 194 ? 13.633 42.031 13.094 1 95.62 194 VAL B N 1
ATOM 3207 C CA . VAL B 1 194 ? 14.062 43.25 13.766 1 95.62 194 VAL B CA 1
ATOM 3208 C C . VAL B 1 194 ? 13.742 44.469 12.891 1 95.62 194 VAL B C 1
ATOM 3210 O O . VAL B 1 194 ? 14.203 44.531 11.75 1 95.62 194 VAL B O 1
ATOM 3213 N N . LEU B 1 195 ? 13.047 45.312 13.422 1 96.25 195 LEU B N 1
ATOM 3214 C CA . LEU B 1 195 ? 12.727 46.562 12.766 1 96.25 195 LEU B CA 1
ATOM 3215 C C . LEU B 1 195 ? 13.609 47.688 13.297 1 96.25 195 LEU B C 1
ATOM 3217 O O . LEU B 1 195 ? 13.555 48.031 14.484 1 96.25 195 LEU B O 1
ATOM 3221 N N . ALA B 1 196 ? 14.398 48.219 12.398 1 96.44 196 ALA B N 1
ATOM 3222 C CA . ALA B 1 196 ? 15.172 49.406 12.703 1 96.44 196 ALA B CA 1
ATOM 3223 C C . ALA B 1 196 ? 14.453 50.656 12.211 1 96.44 196 ALA B C 1
ATOM 3225 O O . ALA B 1 196 ? 14.062 50.75 11.039 1 96.44 196 ALA B O 1
ATOM 3226 N N . LEU B 1 197 ? 14.258 51.656 13.203 1 95.81 197 LEU B N 1
ATOM 3227 C CA . LEU B 1 197 ? 13.594 52.875 12.766 1 95.81 197 LEU B CA 1
ATOM 3228 C C . LEU B 1 197 ? 14.07 54.062 13.57 1 95.81 197 LEU B C 1
ATOM 3230 O O . LEU B 1 197 ? 14.641 53.906 14.656 1 95.81 197 LEU B O 1
ATOM 3234 N N . THR B 1 198 ? 13.922 55.25 12.969 1 96.5 198 THR B N 1
ATOM 3235 C CA . THR B 1 198 ? 14.164 56.531 13.625 1 96.5 198 THR B CA 1
ATOM 3236 C C . THR B 1 198 ? 12.859 57.312 13.797 1 96.5 198 THR B C 1
ATOM 3238 O O . THR B 1 198 ? 12.422 58.031 12.883 1 96.5 198 THR B O 1
ATOM 3241 N N . PRO B 1 199 ? 12.359 57.25 14.977 1 95.44 199 PRO B N 1
ATOM 3242 C CA . PRO B 1 199 ? 11.016 57.781 15.18 1 95.44 199 PRO B CA 1
ATOM 3243 C C . PRO B 1 199 ? 11 59.312 15.336 1 95.44 199 PRO B C 1
ATOM 3245 O O . PRO B 1 199 ? 11.938 59.875 15.898 1 95.44 199 PRO B O 1
ATOM 3248 N N . GLN B 1 200 ? 9.906 59.906 14.883 1 95.69 200 GLN B N 1
ATOM 3249 C CA . GLN B 1 200 ? 9.75 61.344 14.969 1 95.69 200 GLN B CA 1
ATOM 3250 C C . GLN B 1 200 ? 8.461 61.719 15.703 1 95.69 200 GLN B C 1
ATOM 3252 O O . GLN B 1 200 ? 8.148 62.906 15.844 1 95.69 200 GLN B O 1
ATOM 3257 N N . GLY B 1 201 ? 7.758 60.781 16.062 1 94.69 201 GLY B N 1
ATOM 3258 C CA . GLY B 1 201 ? 6.512 61 16.781 1 94.69 201 GLY B CA 1
ATOM 3259 C C . GLY B 1 201 ? 5.918 59.719 17.328 1 94.69 201 GLY B C 1
ATOM 3260 O O . GLY B 1 201 ? 6.422 58.625 17.062 1 94.69 201 GLY B O 1
ATOM 3261 N N . ASN B 1 202 ? 4.93 59.969 18.156 1 95.12 202 ASN B N 1
ATOM 3262 C CA . ASN B 1 202 ? 4.254 58.812 18.766 1 95.12 202 ASN B CA 1
ATOM 3263 C C . ASN B 1 202 ? 3.457 58.031 17.719 1 95.12 202 ASN B C 1
ATOM 3265 O O . ASN B 1 202 ? 3.119 58.562 16.656 1 95.12 202 ASN B O 1
ATOM 3269 N N . GLY B 1 203 ? 3.227 56.75 18.047 1 95.38 203 GLY B N 1
ATOM 3270 C CA . GLY B 1 203 ? 2.434 55.906 17.156 1 95.38 203 GLY B CA 1
ATOM 3271 C C . GLY B 1 203 ? 2.527 54.406 17.516 1 95.38 203 GLY B C 1
ATOM 3272 O O . GLY B 1 203 ? 2.707 54.062 18.672 1 95.38 203 GLY B O 1
ATOM 3273 N N . THR B 1 204 ? 2.15 53.625 16.484 1 95.25 204 THR B N 1
ATOM 3274 C CA . THR B 1 204 ? 2.176 52.188 16.719 1 95.25 204 THR B CA 1
ATOM 3275 C C . THR B 1 204 ? 2.975 51.469 15.625 1 95.25 204 THR B C 1
ATOM 3277 O O . THR B 1 204 ? 3.088 51.969 14.508 1 95.25 204 THR B O 1
ATOM 3280 N N . VAL B 1 205 ? 3.596 50.406 16.047 1 95.38 205 VAL B N 1
ATOM 3281 C CA . VAL B 1 205 ? 4.219 49.469 15.102 1 95.38 205 VAL B CA 1
ATOM 3282 C C . VAL B 1 205 ? 3.59 48.094 15.227 1 95.38 205 VAL B C 1
ATOM 3284 O O . VAL B 1 205 ? 3.314 47.625 16.344 1 95.38 205 VAL B O 1
ATOM 3287 N N . THR B 1 206 ? 3.24 47.562 14.047 1 96.12 206 THR B N 1
ATOM 3288 C CA . THR B 1 206 ? 2.57 46.25 14.039 1 96.12 206 THR B CA 1
ATOM 3289 C C . THR B 1 206 ? 3.402 45.219 13.289 1 96.12 206 THR B C 1
ATOM 3291 O O . THR B 1 206 ? 3.779 45.438 12.133 1 96.12 206 THR B O 1
ATOM 3294 N N . CYS B 1 207 ? 3.682 44.156 14.016 1 97.12 207 CYS B N 1
ATOM 3295 C CA . CYS B 1 207 ? 4.328 43 13.391 1 97.12 207 CYS B CA 1
ATOM 3296 C C . CYS B 1 207 ? 3.291 42.031 12.805 1 97.12 207 CYS B C 1
ATOM 3298 O O . CYS B 1 207 ? 2.352 41.656 13.492 1 97.12 207 CYS B O 1
ATOM 3300 N N . VAL B 1 208 ? 3.445 41.719 11.516 1 96.62 208 VAL B N 1
ATOM 3301 C CA . VAL B 1 208 ? 2.479 40.875 10.828 1 96.62 208 VAL B CA 1
ATOM 3302 C C . VAL B 1 208 ? 3.154 39.562 10.375 1 96.62 208 VAL B C 1
ATOM 3304 O O . VAL B 1 208 ? 4.227 39.594 9.766 1 96.62 208 VAL B O 1
ATOM 3307 N N . ALA B 1 209 ? 2.504 38.438 10.742 1 95.88 209 ALA B N 1
ATOM 3308 C CA . ALA B 1 209 ? 2.959 37.125 10.289 1 95.88 209 ALA B CA 1
ATOM 3309 C C . ALA B 1 209 ? 1.967 36.5 9.305 1 95.88 209 ALA B C 1
ATOM 3311 O O . ALA B 1 209 ? 0.799 36.312 9.641 1 95.88 209 ALA B O 1
ATOM 3312 N N . GLU B 1 210 ? 2.432 36.156 8.148 1 93.31 210 GLU B N 1
ATOM 3313 C CA . GLU B 1 210 ? 1.574 35.594 7.117 1 93.31 210 GLU B CA 1
ATOM 3314 C C . GLU B 1 210 ? 1.988 34.156 6.789 1 93.31 210 GLU B C 1
ATOM 3316 O O . GLU B 1 210 ? 3.18 33.875 6.656 1 93.31 210 GLU B O 1
ATOM 3321 N N . MET B 1 211 ? 0.92 33.281 6.703 1 90.06 211 MET B N 1
ATOM 3322 C CA . MET B 1 211 ? 1.184 31.891 6.309 1 90.06 211 MET B CA 1
ATOM 3323 C C . MET B 1 211 ? 1.174 31.75 4.789 1 90.06 211 MET B C 1
ATOM 3325 O O . MET B 1 211 ? 0.325 32.344 4.113 1 90.06 211 MET B O 1
ATOM 3329 N N . LYS B 1 212 ? 2.168 30.984 4.328 1 82.06 212 LYS B N 1
ATOM 3330 C CA . LYS B 1 212 ? 2.242 30.766 2.885 1 82.06 212 LYS B CA 1
ATOM 3331 C C . LYS B 1 212 ? 1.152 29.812 2.418 1 82.06 212 LYS B C 1
ATOM 3333 O O . LYS B 1 212 ? 1.018 28.703 2.953 1 82.06 212 LYS B O 1
ATOM 3338 N N . GLY B 1 213 ? 0.436 30.219 1.482 1 83.94 213 GLY B N 1
ATOM 3339 C CA . GLY B 1 213 ? -0.508 29.312 0.84 1 83.94 213 GLY B CA 1
ATOM 3340 C C . GLY B 1 213 ? -1.871 29.312 1.506 1 83.94 213 GLY B C 1
ATOM 3341 O O . GLY B 1 213 ? -2.826 28.734 0.969 1 83.94 213 GLY B O 1
ATOM 3342 N N . LEU B 1 214 ? -1.77 29.859 2.721 1 88.25 214 LEU B N 1
ATOM 3343 C CA . LEU B 1 214 ? -3.057 30 3.396 1 88.25 214 LEU B CA 1
ATOM 3344 C C . LEU B 1 214 ? -3.436 31.469 3.562 1 88.25 214 LEU B C 1
ATOM 3346 O O . LEU B 1 214 ? -2.561 32.344 3.609 1 88.25 214 LEU B O 1
ATOM 3350 N N . HIS B 1 215 ? -4.508 32 3.314 1 86 215 HIS B N 1
ATOM 3351 C CA . HIS B 1 215 ? -4.961 33.375 3.473 1 86 215 HIS B CA 1
ATOM 3352 C C . HIS B 1 215 ? -5.301 33.688 4.93 1 86 215 HIS B C 1
ATOM 3354 O O . HIS B 1 215 ? -6.414 34.125 5.234 1 86 215 HIS B O 1
ATOM 3360 N N . VAL B 1 216 ? -4.309 33.312 5.758 1 89.56 216 VAL B N 1
ATOM 3361 C CA . VAL B 1 216 ? -4.484 33.625 7.176 1 89.56 216 VAL B CA 1
ATOM 3362 C C . VAL B 1 216 ? -3.244 34.344 7.707 1 89.56 216 VAL B C 1
ATOM 3364 O O . VAL B 1 216 ? -2.141 34.156 7.188 1 89.56 216 VAL B O 1
ATOM 3367 N N . HIS B 1 217 ? -3.383 35.312 8.672 1 91.69 217 HIS B N 1
ATOM 3368 C CA . HIS B 1 217 ? -2.275 36.031 9.273 1 91.69 217 HIS B CA 1
ATOM 3369 C C . HIS B 1 217 ? -2.539 36.312 10.75 1 91.69 217 HIS B C 1
ATOM 3371 O O . HIS B 1 217 ? -3.672 36.188 11.219 1 91.69 217 HIS B O 1
ATOM 3377 N N . GLU B 1 218 ? -1.462 36.5 11.414 1 94.31 218 GLU B N 1
ATOM 3378 C CA . GLU B 1 218 ? -1.473 36.969 12.797 1 94.31 218 GLU B CA 1
ATOM 3379 C C . GLU B 1 218 ? -0.655 38.25 12.961 1 94.31 218 GLU B C 1
ATOM 3381 O O . GLU B 1 218 ? 0.305 38.469 12.219 1 94.31 218 GLU B O 1
ATOM 3386 N N . SER B 1 219 ? -1.117 39.125 13.891 1 96.38 219 SER B N 1
ATOM 3387 C CA . SER B 1 219 ? -0.353 40.344 14.094 1 96.38 219 SER B CA 1
ATOM 3388 C C . SER B 1 219 ? -0.32 40.75 15.562 1 96.38 219 SER B C 1
ATOM 3390 O O . SER B 1 219 ? -1.164 40.312 16.344 1 96.38 219 SER B O 1
ATOM 3392 N N . VAL B 1 220 ? 0.69 41.438 15.883 1 96.06 220 VAL B N 1
ATOM 3393 C CA . VAL B 1 220 ? 0.844 42 17.219 1 96.06 220 VAL B CA 1
ATOM 3394 C C . VAL B 1 220 ? 1.301 43.469 17.109 1 96.06 220 VAL B C 1
ATOM 3396 O O . VAL B 1 220 ? 2.168 43.781 16.297 1 96.06 220 VAL B O 1
ATOM 3399 N N . THR B 1 221 ? 0.722 44.312 17.875 1 94.94 221 THR B N 1
ATOM 3400 C CA . THR B 1 221 ? 0.988 45.75 17.812 1 94.94 221 THR B CA 1
ATOM 3401 C C . THR B 1 221 ? 1.59 46.25 19.125 1 94.94 221 THR B C 1
ATOM 3403 O O . THR B 1 221 ? 1.2 45.781 20.203 1 94.94 221 THR B O 1
ATOM 3406 N N . VAL B 1 222 ? 2.539 47.125 19.047 1 94.62 222 VAL B N 1
ATOM 3407 C CA . VAL B 1 222 ? 3.102 47.781 20.234 1 94.62 222 VAL B CA 1
ATOM 3408 C C . VAL B 1 222 ? 3.051 49.281 20.078 1 94.62 222 VAL B C 1
ATOM 3410 O O . VAL B 1 222 ? 3.174 49.812 18.969 1 94.62 222 VAL B O 1
ATOM 3413 N N . ASN B 1 223 ? 2.854 49.875 21.156 1 94.25 223 ASN B N 1
ATOM 3414 C CA . ASN B 1 223 ? 2.867 51.344 21.172 1 94.25 223 ASN B CA 1
ATOM 3415 C C . ASN B 1 223 ? 4.281 51.906 21.359 1 94.25 223 ASN B C 1
ATOM 3417 O O . ASN B 1 223 ? 5.055 51.375 22.172 1 94.25 223 ASN B O 1
ATOM 3421 N N . LEU B 1 224 ? 4.57 52.906 20.5 1 93.19 224 LEU B N 1
ATOM 3422 C CA . LEU B 1 224 ? 5.852 53.594 20.625 1 93.19 224 LEU B CA 1
ATOM 3423 C C . LEU B 1 224 ? 5.648 55.031 21.125 1 93.19 224 LEU B C 1
ATOM 3425 O O . LEU B 1 224 ? 4.98 55.812 20.469 1 93.19 224 LEU B O 1
ATOM 3429 N N . THR B 1 225 ? 6.188 55.219 22.312 1 94.25 225 THR B N 1
ATOM 3430 C CA . THR B 1 225 ? 6.172 56.562 22.859 1 94.25 225 THR B CA 1
ATOM 3431 C C . THR B 1 225 ? 7.523 57.25 22.641 1 94.25 225 THR B C 1
ATOM 3433 O O . THR B 1 225 ? 8.555 56.75 23.109 1 94.25 225 THR B O 1
ATOM 3436 N N . VAL B 1 226 ? 7.465 58.375 21.953 1 93.56 226 VAL B N 1
ATOM 3437 C CA . VAL B 1 226 ? 8.695 59.094 21.625 1 93.56 226 VAL B CA 1
ATOM 3438 C C . VAL B 1 226 ? 8.898 60.25 22.578 1 93.56 226 VAL B C 1
ATOM 3440 O O . VAL B 1 226 ? 8 61.094 22.75 1 93.56 226 VAL B O 1
ATOM 3443 N N . VAL B 1 227 ? 10.078 60.281 23.172 1 93.81 227 VAL B N 1
ATOM 3444 C CA . VAL B 1 227 ? 10.391 61.375 24.109 1 93.81 227 VAL B CA 1
ATOM 3445 C C . VAL B 1 227 ? 11.562 62.188 23.578 1 93.81 227 VAL B C 1
ATOM 3447 O O . VAL B 1 227 ? 12.43 61.656 22.875 1 93.81 227 VAL B O 1
ATOM 3450 N N . GLN B 1 228 ? 11.555 63.5 23.781 1 91.5 228 GLN B N 1
ATOM 3451 C CA . GLN B 1 228 ? 12.656 64.375 23.375 1 91.5 228 GLN B CA 1
ATOM 3452 C C . GLN B 1 228 ? 13.891 64.125 24.25 1 91.5 228 GLN B C 1
ATOM 3454 O O . GLN B 1 228 ? 13.773 63.875 25.438 1 91.5 228 GLN B O 1
ATOM 3459 N N . PRO B 1 229 ? 15.023 64.188 23.469 1 84.12 229 PRO B N 1
ATOM 3460 C CA . PRO B 1 229 ? 16.25 64.062 24.281 1 84.12 229 PRO B CA 1
ATOM 3461 C C . PRO B 1 229 ? 16.391 65.25 25.281 1 84.12 229 PRO B C 1
ATOM 3463 O O . PRO B 1 229 ? 15.875 66.312 25.031 1 84.12 229 PRO B O 1
ATOM 3466 N N . PRO B 1 230 ? 16.859 64.812 26.531 1 80.06 230 PRO B N 1
ATOM 3467 C CA . PRO B 1 230 ? 17.062 65.938 27.469 1 80.06 230 PRO B CA 1
ATOM 3468 C C . PRO B 1 230 ? 17.938 67.062 26.906 1 80.06 230 PRO B C 1
ATOM 3470 O O . PRO B 1 230 ? 18.828 66.75 26.094 1 80.06 230 PRO B O 1
ATOM 3473 N N . LEU B 1 231 ? 17.453 68.25 26.938 1 70.06 231 LEU B N 1
ATOM 3474 C CA . LEU B 1 231 ? 18.297 69.375 26.547 1 70.06 231 LEU B CA 1
ATOM 3475 C C . LEU B 1 231 ? 19.625 69.375 27.281 1 70.06 231 LEU B C 1
ATOM 3477 O O . LEU B 1 231 ? 19.703 68.938 28.438 1 70.06 231 LEU B O 1
#

InterPro domains:
  IPR003599 Immunoglobulin domain subtype [SM00409] (37-133)
  IPR003599 Immunoglobulin domain subtype [SM00409] (140-227)
  IPR007110 Immunoglobulin-like domain [PS50835] (31-131)
  IPR007110 Immunoglobulin-like domain [PS50835] (140-223)
  IPR013098 Immunoglobulin I-set [PF07679] (33-131)
  IPR013783 Immunoglobulin-like fold [G3DSA:2.60.40.10] (29-135)
  IPR013783 Immunoglobulin-like fold [G3DSA:2.60.40.10] (137-231)
  IPR036179 Immunoglobulin-like domain superfamily [SSF48726] (33-133)
  IPR036179 Immunoglobulin-like domain superfamily [SSF48726] (141-230)

Organism: Balaenoptera physalus (NCBI:txid9770)

Radius of gyration: 40.08 Å; Cα contacts (8 Å, |Δi|>4): 1134; chains: 2; bounding box: 58×132×162 Å

Foldseek 3Di:
DDPDDPDPDDDDPVPPPPPPPPPPPVVPVDKDWPDFWEADEEEAQAKDKTKTKIAPDFAKKFKDQPRHTQKMAGPVGIDHDDPQWDWDWDDDPRIIMIMIMGGRDDQVSWGKMWMDTPPDPDIHIYTYHYWYAFDKDWVVQAAEEEAQDKDKTKMKGADTVQFFDKDKDDFFDFPDKDKDKDADPVDNNMIMMMIITHGHAWDKMKMKTHDPPDRDIDMDMHTYHYDYDDD/DCPDPPPPDDPDDPVPPPVPPPPPPVVVVDKDWPDFWEADEEEAQAKDKTKIKIAPDFAKKFKDQPRHTQKMAGPVGIDHDDPQWDWDWDDDPRIIMIMIMGGRDDQVSWGKMWMDTPPDPDIHIYTYHYWYAFDKDWPPQAAEEEAQDKDKTKMKGAQTVQFFDKDKDDFFDFPDKDKDKDADPVDNNMIMMMIITHGHAWTKMKMKTHDPPDRDIDIDMHTYHYDYDDD